Protein AF-0000000075600211 (afdb_homodimer)

Sequence (536 aa):
MQGGAVDDDEGALAAGEQNQQQQAMEIGWPTDVRHVAHVTFDRFHGFRGVPEELQREVEGRPPSASATVFGVSTESMQCSYDGRGNSVPTILLHLQRRLYDQGGLAAEGIFRITADGAQEQRARDQLNNSGVVPDGVDVHCLAGLIKAWFRELPGGVLDSLPADEVARCETEDDCARLCARLLPPPKGALLDWAVHLMADVAREEKANKMGTRNLAMVFAPNMTQAVDPLTALKHAVQVMNFLNMLIERALKQQPSPSSAGSSTKAAPMQGGAVDDDEGALAAGEQNQQQQAMEIGWPTDVRHVAHVTFDRFHGFRGVPEELQREVEGRPPSASATVFGVSTESMQCSYDGRGNSVPTILLHLQRRLYDQGGLAAEGIFRITADGAQEQRARDQLNNSGVVPDGVDVHCLAGLIKAWFRELPGGVLDSLPADEVARCETEDDCARLCARLLPPPKGALLDWAVHLMADVAREEKANKMGTRNLAMVFAPNMTQAVDPLTALKHAVQVMNFLNMLIERALKQQPSPSSAGSSTKAAP

InterPro domains:
  IPR000095 CRIB domain [PF00786] (26-58)
  IPR000095 CRIB domain [PS50108] (27-40)
  IPR000095 CRIB domain [SM00285] (27-61)
  IPR000198 Rho GTPase-activating protein domain [PF00620] (89-225)
  IPR000198 Rho GTPase-activating protein domain [PS50238] (72-254)
  IPR000198 Rho GTPase-activating protein domain [SM00324] (86-251)
  IPR008936 Rho GTPase activation protein [G3DSA:1.10.555.10] (60-255)
  IPR008936 Rho GTPase activation protein [SSF48350] (67-249)
  IPR036936 CRIB domain superfamily [G3DSA:3.90.810.10] (21-59)
  IPR044785 Rho GTPase-activating protein 1-5 [PTHR23177] (16-256)

Secondary structure (DSSP, 8-state):
---------------------------------------EEETTTEEE---HHHHHHT------S--SSSS--GGGS-EEE-TTS-EEEHHHHHHHHHHHHTTGGGSTTTTTSPPPHHHHHHHHHHHHHHS-PPTT--HHHHHHHHHHHHHHSTTTTTTTS-HHHHHH--SHHHHHHHHHHHS-HHHHHHHHHHHHHHHHHHHTHHHH---HHHHHHHHGGGS-STT-HHHHHHHHHHHHHHHHHHHHHHHHHS--------------/---------------------------------------EEETTTEEE---HHHHHHT------S--SSSS--GGGS-EEE-TTS-EEEHHHHHHHHHHHHTTGGGSTTTTTSPPPHHHHHHHHHHHHHHS-PPTT--HHHHHHHHHHHHHHSTTTTTTTS-HHHHHH--SHHHHHHHHHHHS-HHHHHHHHHHHHHHHHHHHTHHHH---HHHHHHHHGGGS-STT-HHHHHHHHHHHHHHHHHHHHHHHHHS--------------

pLDDT: mean 73.39, std 27.77, range [20.78, 98.56]

Organism: Setaria italica (NCBI:txid4555)

Radius of gyration: 34.38 Å; Cα contacts (8 Å, |Δi|>4): 651; chains: 2; bounding box: 112×125×93 Å

Nearest PDB structures (foldseek):
  1rgp-assembly1_A  TM=7.557E-01  e=3.145E-08  Homo sapiens
  3qis-assembly1_A  TM=8.102E-01  e=7.830E-07  Homo sapiens
  1f7c-assembly1_A  TM=7.079E-01  e=2.167E-06  Gallus gallus
  3w6r-assembly1_A  TM=7.889E-01  e=5.686E-06  Homo sapiens
  2qv2-assembly1_A-2  TM=8.460E-01  e=6.686E-05  Homo sapiens

Structure (mmCIF, N/CA/C/O backbone):
data_AF-0000000075600211-model_v1
#
loop_
_entity.id
_entity.type
_entity.pdbx_description
1 polymer 'Rho-GAP domain-containing protein'
#
loop_
_atom_site.group_PDB
_atom_site.id
_atom_site.type_symbol
_atom_site.label_atom_id
_atom_site.label_alt_id
_atom_site.label_comp_id
_atom_site.label_asym_id
_atom_site.label_entity_id
_atom_site.label_seq_id
_atom_site.pdbx_PDB_ins_code
_atom_site.Cartn_x
_atom_site.Cartn_y
_atom_site.Cartn_z
_atom_site.occupancy
_atom_site.B_iso_or_equiv
_atom_site.auth_seq_id
_atom_site.auth_comp_id
_atom_site.auth_asym_id
_atom_site.auth_atom_id
_atom_site.pdbx_PDB_model_num
ATOM 1 N N . MET A 1 1 ? -93 47.062 -0.643 1 22.59 1 MET A N 1
ATOM 2 C CA . MET A 1 1 ? -92.75 46.469 -1.94 1 22.59 1 MET A CA 1
ATOM 3 C C . MET A 1 1 ? -91.312 45.875 -1.952 1 22.59 1 MET A C 1
ATOM 5 O O . MET A 1 1 ? -90.375 46.531 -1.642 1 22.59 1 MET A O 1
ATOM 9 N N . GLN A 1 2 ? -91.25 44.562 -1.596 1 22.28 2 GLN A N 1
ATOM 10 C CA . GLN A 1 2 ? -90.5 43.625 -0.76 1 22.28 2 GLN A CA 1
ATOM 11 C C . GLN A 1 2 ? -89.25 43.156 -1.474 1 22.28 2 GLN A C 1
ATOM 13 O O . GLN A 1 2 ? -89.312 42.438 -2.477 1 22.28 2 GLN A O 1
ATOM 18 N N . GLY A 1 3 ? -88.375 44.156 -1.664 1 22.34 3 GLY A N 1
ATOM 19 C CA . GLY A 1 3 ? -87.312 44.219 -2.65 1 22.34 3 GLY A CA 1
ATOM 20 C C . GLY A 1 3 ? -86.438 43 -2.66 1 22.34 3 GLY A C 1
ATOM 21 O O . GLY A 1 3 ? -86.312 42.281 -1.647 1 22.34 3 GLY A O 1
ATOM 22 N N . GLY A 1 4 ? -86.375 42.469 -3.885 1 21.3 4 GLY A N 1
ATOM 23 C CA . GLY A 1 4 ? -85.938 41.281 -4.602 1 21.3 4 GLY A CA 1
ATOM 24 C C . GLY A 1 4 ? -84.438 40.938 -4.359 1 21.3 4 GLY A C 1
ATOM 25 O O . GLY A 1 4 ? -83.562 41.625 -4.883 1 21.3 4 GLY A O 1
ATOM 26 N N . ALA A 1 5 ? -84.125 40.844 -3.041 1 27.31 5 ALA A N 1
ATOM 27 C CA . ALA A 1 5 ? -82.812 40.688 -2.488 1 27.31 5 ALA A CA 1
ATOM 28 C C . ALA A 1 5 ? -82.062 39.5 -3.139 1 27.31 5 ALA A C 1
ATOM 30 O O . ALA A 1 5 ? -82.375 38.344 -2.826 1 27.31 5 ALA A O 1
ATOM 31 N N . VAL A 1 6 ? -82.25 39.781 -4.555 1 22.67 6 VAL A N 1
ATOM 32 C CA . VAL A 1 6 ? -81.875 38.625 -5.359 1 22.67 6 VAL A CA 1
ATOM 33 C C . VAL A 1 6 ? -80.625 37.969 -4.781 1 22.67 6 VAL A C 1
ATOM 35 O O . VAL A 1 6 ? -79.812 38.625 -4.09 1 22.67 6 VAL A O 1
ATOM 38 N N . ASP A 1 7 ? -80.562 36.719 -4.75 1 22.11 7 ASP A N 1
ATOM 39 C CA . ASP A 1 7 ? -80 35.469 -4.238 1 22.11 7 ASP A CA 1
ATOM 40 C C . ASP A 1 7 ? -78.625 35.188 -4.828 1 22.11 7 ASP A C 1
ATOM 42 O O . ASP A 1 7 ? -78.062 34.094 -4.664 1 22.11 7 ASP A O 1
ATOM 46 N N . ASP A 1 8 ? -78.125 36.375 -5.477 1 23.05 8 ASP A N 1
ATOM 47 C CA . ASP A 1 8 ? -77.25 35.875 -6.492 1 23.05 8 ASP A CA 1
ATOM 48 C C . ASP A 1 8 ? -76.25 34.875 -5.895 1 23.05 8 ASP A C 1
ATOM 50 O O . ASP A 1 8 ? -75.75 35.094 -4.793 1 23.05 8 ASP A O 1
ATOM 54 N N . ASP A 1 9 ? -76.438 33.75 -6.254 1 21.89 9 ASP A N 1
ATOM 55 C CA . ASP A 1 9 ? -75.875 32.375 -6.07 1 21.89 9 ASP A CA 1
ATOM 56 C C . ASP A 1 9 ? -74.375 32.344 -6.23 1 21.89 9 ASP A C 1
ATOM 58 O O . ASP A 1 9 ? -73.812 31.281 -6.293 1 21.89 9 ASP A O 1
ATOM 62 N N . GLU A 1 10 ? -73.875 33.594 -6.438 1 23.75 10 GLU A N 1
ATOM 63 C CA . GLU A 1 10 ? -72.625 33.312 -7.148 1 23.75 10 GLU A CA 1
ATOM 64 C C . GLU A 1 10 ? -71.75 32.25 -6.426 1 23.75 10 GLU A C 1
ATOM 66 O O . GLU A 1 10 ? -71.562 32.344 -5.223 1 23.75 10 GLU A O 1
ATOM 71 N N . GLY A 1 11 ? -72 31.109 -6.859 1 21.09 11 GLY A N 1
ATOM 72 C CA . GLY A 1 11 ? -71.375 29.844 -6.531 1 21.09 11 GLY A CA 1
ATOM 73 C C . GLY A 1 11 ? -69.938 29.953 -6.281 1 21.09 11 GLY A C 1
ATOM 74 O O . GLY A 1 11 ? -69.188 30.625 -7.035 1 21.09 11 GLY A O 1
ATOM 75 N N . ALA A 1 12 ? -69.562 30.156 -5.059 1 21.25 12 ALA A N 1
ATOM 76 C CA . ALA A 1 12 ? -68.25 30.141 -4.414 1 21.25 12 ALA A CA 1
ATOM 77 C C . ALA A 1 12 ? -67.375 29.062 -5.012 1 21.25 12 ALA A C 1
ATOM 79 O O . ALA A 1 12 ? -67.438 27.906 -4.605 1 21.25 12 ALA A O 1
ATOM 80 N N . LEU A 1 13 ? -67.688 28.922 -6.297 1 21.38 13 LEU A N 1
ATOM 81 C CA . LEU A 1 13 ? -66.938 27.734 -6.691 1 21.38 13 LEU A CA 1
ATOM 82 C C . LEU A 1 13 ? -65.5 27.75 -6.066 1 21.38 13 LEU A C 1
ATOM 84 O O . LEU A 1 13 ? -64.75 28.703 -6.238 1 21.38 13 LEU A O 1
ATOM 88 N N . ALA A 1 14 ? -65.5 27.438 -4.863 1 22.72 14 ALA A N 1
ATOM 89 C CA . ALA A 1 14 ? -64.312 27.203 -4.078 1 22.72 14 ALA A CA 1
ATOM 90 C C . ALA A 1 14 ? -63.188 26.594 -4.941 1 22.72 14 ALA A C 1
ATOM 92 O O . ALA A 1 14 ? -63.375 25.5 -5.508 1 22.72 14 ALA A O 1
ATOM 93 N N . ALA A 1 15 ? -62.719 27.406 -5.793 1 23.14 15 ALA A N 1
ATOM 94 C CA . ALA A 1 15 ? -61.594 26.953 -6.598 1 23.14 15 ALA A CA 1
ATOM 95 C C . ALA A 1 15 ? -60.75 25.922 -5.836 1 23.14 15 ALA A C 1
ATOM 97 O O . ALA A 1 15 ? -60.375 26.156 -4.688 1 23.14 15 ALA A O 1
ATOM 98 N N . GLY A 1 16 ? -61.125 24.766 -5.918 1 21.39 16 GLY A N 1
ATOM 99 C CA . GLY A 1 16 ? -60.406 23.578 -5.512 1 21.39 16 GLY A CA 1
ATOM 100 C C . GLY A 1 16 ? -58.906 23.734 -5.598 1 21.39 16 GLY A C 1
ATOM 101 O O . GLY A 1 16 ? -58.344 23.906 -6.688 1 21.39 16 GLY A O 1
ATOM 102 N N . GLU A 1 17 ? -58.438 24.625 -4.812 1 23.41 17 GLU A N 1
ATOM 103 C CA . GLU A 1 17 ? -56.969 24.75 -4.699 1 23.41 17 GLU A CA 1
ATOM 104 C C . GLU A 1 17 ? -56.281 23.406 -4.887 1 23.41 17 GLU A C 1
ATOM 106 O O . GLU A 1 17 ? -56.406 22.531 -4.031 1 23.41 17 GLU A O 1
ATOM 111 N N . GLN A 1 18 ? -56.75 22.828 -5.914 1 21.45 18 GLN A N 1
ATOM 112 C CA . GLN A 1 18 ? -55.969 21.641 -6.141 1 21.45 18 GLN A CA 1
ATOM 113 C C . GLN A 1 18 ? -54.5 21.859 -5.762 1 21.45 18 GLN A C 1
ATOM 115 O O . GLN A 1 18 ? -53.812 22.734 -6.324 1 21.45 18 GLN A O 1
ATOM 120 N N . ASN A 1 19 ? -54.312 21.953 -4.52 1 23.61 19 ASN A N 1
ATOM 121 C CA . ASN A 1 19 ? -53 21.922 -3.912 1 23.61 19 ASN A CA 1
ATOM 122 C C . ASN A 1 19 ? -52.031 21.031 -4.703 1 23.61 19 ASN A C 1
ATOM 124 O O . ASN A 1 19 ? -52.094 19.797 -4.625 1 23.61 19 ASN A O 1
ATOM 128 N N . GLN A 1 20 ? -52.062 21.219 -5.949 1 22.17 20 GLN A N 1
ATOM 129 C CA . GLN A 1 20 ? -51.031 20.438 -6.633 1 22.17 20 GLN A CA 1
ATOM 130 C C . GLN A 1 20 ? -49.75 20.422 -5.824 1 22.17 20 GLN A C 1
ATOM 132 O O . GLN A 1 20 ? -49.094 21.453 -5.656 1 22.17 20 GLN A O 1
ATOM 137 N N . GLN A 1 21 ? -49.875 19.797 -4.727 1 23.14 21 GLN A N 1
ATOM 138 C CA . GLN A 1 21 ? -48.625 19.469 -4.02 1 23.14 21 GLN A CA 1
ATOM 139 C C . GLN A 1 21 ? -47.469 19.25 -4.996 1 23.14 21 GLN A C 1
ATOM 141 O O . GLN A 1 21 ? -47.469 18.266 -5.746 1 23.14 21 GLN A O 1
ATOM 146 N N . GLN A 1 22 ? -47.219 20.25 -5.672 1 22.58 22 GLN A N 1
ATOM 147 C CA . GLN A 1 22 ? -46 20.062 -6.457 1 22.58 22 GLN A CA 1
ATOM 148 C C . GLN A 1 22 ? -45 19.141 -5.742 1 22.58 22 GLN A C 1
ATOM 150 O O . GLN A 1 22 ? -44.562 19.438 -4.629 1 22.58 22 GLN A O 1
ATOM 155 N N . GLN A 1 23 ? -45.312 17.891 -5.77 1 22.41 23 GLN A N 1
ATOM 156 C CA . GLN A 1 23 ? -44.281 16.938 -5.398 1 22.41 23 GLN A CA 1
ATOM 157 C C . GLN A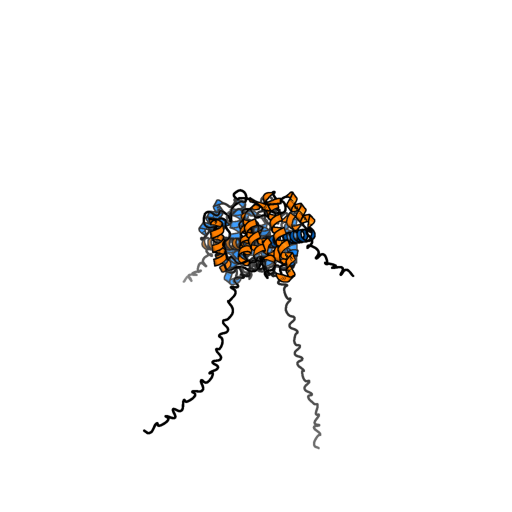 1 23 ? -42.906 17.453 -5.785 1 22.41 23 GLN A C 1
ATOM 159 O O . GLN A 1 23 ? -42.562 17.531 -6.969 1 22.41 23 GLN A O 1
ATOM 164 N N . ALA A 1 24 ? -42.625 18.562 -5.223 1 23.5 24 ALA A N 1
ATOM 165 C CA . ALA A 1 24 ? -41.25 19 -5.426 1 23.5 24 ALA A CA 1
ATOM 166 C C . ALA A 1 24 ? -40.312 17.812 -5.637 1 23.5 24 ALA A C 1
ATOM 168 O O . ALA A 1 24 ? -40.281 16.906 -4.801 1 23.5 24 ALA A O 1
ATOM 169 N N . MET A 1 25 ? -40.281 17.406 -6.805 1 22.33 25 MET A N 1
ATOM 170 C CA . MET A 1 25 ? -39.25 16.422 -7.172 1 22.33 25 MET A CA 1
ATOM 171 C C . MET A 1 25 ? -37.938 16.688 -6.426 1 22.33 25 MET A C 1
ATOM 173 O O . MET A 1 25 ? -37.375 17.766 -6.547 1 22.33 25 MET A O 1
ATOM 177 N N . GLU A 1 26 ? -37.969 16.406 -5.137 1 24.33 26 GLU A N 1
ATOM 178 C CA . GLU A 1 26 ? -36.75 16.406 -4.359 1 24.33 26 GLU A CA 1
ATOM 179 C C . GLU A 1 26 ? -35.531 16.047 -5.23 1 24.33 26 GLU A C 1
ATOM 181 O O . GLU A 1 26 ? -35.438 14.93 -5.742 1 24.33 26 GLU A O 1
ATOM 186 N N . ILE A 1 27 ? -35.281 16.859 -6.164 1 23.55 27 ILE A N 1
ATOM 187 C CA . ILE A 1 27 ? -34.031 16.734 -6.895 1 23.55 27 ILE A CA 1
ATOM 188 C C . ILE A 1 27 ? -32.938 16.172 -5.969 1 23.55 27 ILE A C 1
ATOM 190 O O . ILE A 1 27 ? -32.594 16.797 -4.965 1 23.55 27 ILE A O 1
ATOM 194 N N . GLY A 1 28 ? -32.969 14.898 -5.785 1 24.69 28 GLY A N 1
ATOM 195 C CA . GLY A 1 28 ? -31.953 14.078 -5.141 1 24.69 28 GLY A CA 1
ATOM 196 C C . GLY A 1 28 ? -30.547 14.625 -5.32 1 24.69 28 GLY A C 1
ATOM 197 O O . GLY A 1 28 ? -30.188 15.062 -6.41 1 24.69 28 GLY A O 1
ATOM 198 N N . TRP A 1 29 ? -30.109 15.414 -4.438 1 24 29 TRP A N 1
ATOM 199 C CA . TRP A 1 29 ? -28.781 16.016 -4.289 1 24 29 TRP A CA 1
ATOM 200 C C . TRP A 1 29 ? -27.719 15.172 -4.957 1 24 29 TRP A C 1
ATOM 202 O O . TRP A 1 29 ? -27.828 13.945 -5.02 1 24 29 TRP A O 1
ATOM 212 N N . PRO A 1 30 ? -26.938 15.758 -5.762 1 27.06 30 PRO A N 1
ATOM 213 C CA . PRO A 1 30 ? -25.969 15.156 -6.699 1 27.06 30 PRO A CA 1
ATOM 214 C C . PRO A 1 30 ? -25.219 13.977 -6.09 1 27.06 30 PRO A C 1
ATOM 216 O O . PRO A 1 30 ? -24.891 13.992 -4.898 1 27.06 30 PRO A O 1
ATOM 219 N N . THR A 1 31 ? -25.422 12.781 -6.398 1 27.19 31 THR A N 1
ATOM 220 C CA . THR A 1 31 ? -24.938 11.414 -6.301 1 27.19 31 THR A CA 1
ATOM 221 C C . THR A 1 31 ? -23.422 11.367 -6.406 1 27.19 31 THR A C 1
ATOM 223 O O . THR A 1 31 ? -22.859 11.586 -7.484 1 27.19 31 THR A O 1
ATOM 226 N N . ASP A 1 32 ? -22.703 12.164 -5.707 1 28.06 32 ASP A N 1
ATOM 227 C CA . ASP A 1 32 ? -21.281 12.336 -5.496 1 28.06 32 ASP A CA 1
ATOM 228 C C . ASP A 1 32 ? -20.531 11.016 -5.668 1 28.06 32 ASP A C 1
ATOM 230 O O . ASP A 1 32 ? -20.781 10.055 -4.934 1 28.06 32 ASP A O 1
ATOM 234 N N . VAL A 1 33 ? -20.266 10.641 -6.855 1 28.73 33 VAL A N 1
ATOM 235 C CA . VAL A 1 33 ? -19.703 9.445 -7.477 1 28.73 33 VAL A CA 1
ATOM 236 C C . VAL A 1 33 ? -18.562 8.906 -6.609 1 28.73 33 VAL A C 1
ATOM 238 O O . VAL A 1 33 ? -17.531 9.562 -6.434 1 28.73 33 VAL A O 1
ATOM 241 N N . ARG A 1 34 ? -18.734 8.203 -5.613 1 29.59 34 ARG A N 1
ATOM 242 C CA . ARG A 1 34 ? -18.328 7.238 -4.602 1 29.59 34 ARG A CA 1
ATOM 243 C C . ARG A 1 34 ? -17.281 6.27 -5.164 1 29.59 34 ARG A C 1
ATOM 245 O O . ARG A 1 34 ? -17.641 5.188 -5.641 1 29.59 34 ARG A O 1
ATOM 252 N N . HIS A 1 35 ? -16.594 6.754 -6.152 1 30.31 35 HIS A N 1
ATOM 253 C CA . HIS A 1 35 ? -15.711 5.723 -6.684 1 30.31 35 HIS A CA 1
ATOM 254 C C . HIS A 1 35 ? -14.922 5.039 -5.57 1 30.31 35 HIS A C 1
ATOM 256 O O . HIS A 1 35 ? -13.781 5.406 -5.297 1 30.31 35 HIS A O 1
ATOM 262 N N . VAL A 1 36 ? -15.453 5.035 -4.453 1 31.81 36 VAL A N 1
ATOM 263 C CA . VAL A 1 36 ? -14.914 4.195 -3.389 1 31.81 36 VAL A CA 1
ATOM 264 C C . VAL A 1 36 ? -14.703 2.773 -3.91 1 31.81 36 VAL A C 1
ATOM 266 O O . VAL A 1 36 ? -15.664 2.078 -4.242 1 31.81 36 VAL A O 1
ATOM 269 N N . ALA A 1 37 ? -13.789 2.725 -4.848 1 34.41 37 ALA A N 1
ATOM 270 C CA . ALA A 1 37 ? -13.602 1.312 -5.172 1 34.41 37 ALA A CA 1
ATOM 271 C C . ALA A 1 37 ? -13.289 0.499 -3.92 1 34.41 37 ALA A C 1
ATOM 273 O O . ALA A 1 37 ? -12.477 0.913 -3.09 1 34.41 37 ALA A O 1
ATOM 274 N N . HIS A 1 38 ? -14.219 0.011 -3.389 1 36.81 38 HIS A N 1
ATOM 275 C CA . HIS A 1 38 ? -14.086 -0.951 -2.301 1 36.81 38 HIS A CA 1
ATOM 276 C C . HIS A 1 38 ? -13.211 -2.129 -2.713 1 36.81 38 HIS A C 1
ATOM 278 O O . HIS A 1 38 ? -13.594 -2.922 -3.576 1 36.81 38 HIS A O 1
ATOM 284 N N . VAL A 1 39 ? -11.969 -1.752 -2.758 1 42.78 39 VAL A N 1
ATOM 285 C CA . VAL A 1 39 ? -11.117 -2.906 -3.016 1 42.78 39 VAL A CA 1
ATOM 286 C C . VAL A 1 39 ? -10.828 -3.643 -1.707 1 42.78 39 VAL A C 1
ATOM 288 O O . VAL A 1 39 ? -10.492 -3.018 -0.698 1 42.78 39 VAL A O 1
ATOM 291 N N . THR A 1 40 ? -11.445 -4.758 -1.653 1 43.81 40 THR A N 1
ATOM 292 C CA . THR A 1 40 ? -11.164 -5.578 -0.481 1 43.81 40 THR A CA 1
ATOM 293 C C . THR A 1 40 ? -9.914 -6.422 -0.702 1 43.81 40 THR A C 1
ATOM 295 O O . THR A 1 40 ? -9.75 -7.035 -1.758 1 43.81 40 THR A O 1
ATOM 298 N N . PHE A 1 41 ? -8.977 -6.066 -0.059 1 45.81 41 PHE A N 1
ATOM 299 C CA . PHE A 1 41 ? -7.824 -6.957 -0.082 1 45.81 41 PHE A CA 1
ATOM 300 C C . PHE A 1 41 ? -7.82 -7.867 1.139 1 45.81 41 PHE A C 1
ATOM 302 O O . PHE A 1 41 ? -8.086 -7.418 2.256 1 45.81 41 PHE A O 1
ATOM 309 N N . ASP A 1 42 ? -7.918 -9.203 0.751 1 41.69 42 ASP A N 1
ATOM 310 C CA . ASP A 1 42 ? -7.66 -10.164 1.825 1 41.69 42 ASP A CA 1
ATOM 311 C C . ASP A 1 42 ? -6.344 -10.898 1.598 1 41.69 42 ASP A C 1
ATOM 313 O O . ASP A 1 42 ? -6.016 -11.258 0.465 1 41.69 42 ASP A O 1
ATOM 317 N N . ARG A 1 43 ? -5.551 -10.938 2.596 1 42.53 43 ARG A N 1
ATOM 318 C CA . ARG A 1 43 ? -4.262 -11.609 2.484 1 42.53 43 ARG A CA 1
ATOM 319 C C . ARG A 1 43 ? -4.41 -12.961 1.792 1 42.53 43 ARG A C 1
ATOM 321 O O . ARG A 1 43 ? -3.49 -13.422 1.113 1 42.53 43 ARG A O 1
ATOM 328 N N . PHE A 1 44 ? -5.531 -13.5 2.146 1 39.69 44 PHE A N 1
ATOM 329 C CA . PHE A 1 44 ? -5.723 -14.867 1.682 1 39.69 44 PHE A CA 1
ATOM 330 C C . PHE A 1 44 ? -6.398 -14.883 0.316 1 39.69 44 PHE A C 1
ATOM 332 O O . PHE A 1 44 ? -6.129 -15.766 -0.505 1 39.69 44 PHE A O 1
ATOM 339 N N . HIS A 1 45 ? -7.305 -13.945 0.179 1 43 45 HIS A N 1
ATOM 340 C CA . HIS A 1 45 ? -8.102 -14 -1.04 1 43 45 HIS A CA 1
ATOM 341 C C . HIS A 1 45 ? -7.715 -12.883 -2 1 43 45 HIS A C 1
ATOM 343 O O . HIS A 1 45 ? -8.25 -12.797 -3.109 1 43 45 HIS A O 1
ATOM 349 N N . GLY A 1 46 ? -6.781 -12.312 -1.695 1 43.81 46 GLY A N 1
ATOM 350 C CA . GLY A 1 46 ? -6.324 -11.227 -2.555 1 43.81 46 GLY A CA 1
ATOM 351 C C . GLY A 1 46 ? -7.32 -10.086 -2.656 1 43.81 46 GLY A C 1
ATOM 352 O O . GLY A 1 46 ? -8.023 -9.789 -1.691 1 43.81 46 GLY A O 1
ATOM 353 N N . PHE A 1 47 ? -7.172 -9.156 -3.783 1 44.94 47 PHE A N 1
ATOM 354 C CA . PHE A 1 47 ? -7.973 -7.957 -3.992 1 44.94 47 PHE A CA 1
ATOM 355 C C . PHE A 1 47 ? -9.359 -8.312 -4.516 1 44.94 47 PHE A C 1
ATOM 357 O O . PHE A 1 47 ? -9.492 -9.031 -5.512 1 44.94 47 PHE A O 1
ATOM 364 N N . ARG A 1 48 ? -10.227 -8.266 -3.674 1 45.78 48 ARG A N 1
ATOM 365 C CA . ARG A 1 48 ? -11.602 -8.398 -4.152 1 45.78 48 ARG A CA 1
ATOM 366 C C . ARG A 1 48 ? -12.242 -7.035 -4.367 1 45.78 48 ARG A C 1
ATOM 368 O O . ARG A 1 48 ? -12.008 -6.102 -3.596 1 45.78 48 ARG A O 1
ATOM 375 N N . GLY A 1 49 ? -12.852 -6.824 -5.496 1 42.41 49 GLY A N 1
ATOM 376 C CA . GLY A 1 49 ? -13.641 -5.629 -5.758 1 42.41 49 GLY A CA 1
ATOM 377 C C . GLY A 1 49 ? -12.82 -4.484 -6.328 1 42.41 49 GLY A C 1
ATOM 378 O O . GLY A 1 49 ? -13.086 -3.318 -6.035 1 42.41 49 GLY A O 1
ATOM 379 N N . VAL A 1 50 ? -11.609 -4.801 -6.887 1 42.53 50 VAL A N 1
ATOM 380 C CA . VAL A 1 50 ? -10.883 -3.686 -7.484 1 42.53 50 VAL A CA 1
ATOM 381 C C . VAL A 1 50 ? -11.711 -3.066 -8.609 1 42.53 50 VAL A C 1
ATOM 383 O O . VAL A 1 50 ? -12.031 -3.734 -9.594 1 42.53 50 VAL A O 1
ATOM 386 N N . PRO A 1 51 ? -12.305 -2.006 -8.367 1 40.84 51 PRO A N 1
ATOM 387 C CA . PRO A 1 51 ? -13.078 -1.385 -9.445 1 40.84 51 PRO A CA 1
ATOM 388 C C . PRO A 1 51 ? -12.211 -1.005 -10.648 1 40.84 51 PRO A C 1
ATOM 390 O O . PRO A 1 51 ? -11.023 -0.716 -10.492 1 40.84 51 PRO A O 1
ATOM 393 N N . GLU A 1 52 ? -12.703 -1.236 -11.766 1 42.19 52 GLU A N 1
ATOM 394 C CA . GLU A 1 52 ? -12.094 -0.857 -13.039 1 42.19 52 GLU A CA 1
ATOM 395 C C . GLU A 1 52 ? -11.516 0.555 -12.977 1 42.19 52 GLU A C 1
ATOM 397 O O . GLU A 1 52 ? -10.484 0.836 -13.586 1 42.19 52 GLU A O 1
ATOM 402 N N . GLU A 1 53 ? -12.188 1.307 -12.383 1 38.06 53 GLU A N 1
ATOM 403 C CA . GLU A 1 53 ? -11.867 2.729 -12.312 1 38.06 53 GLU A CA 1
ATOM 404 C C . GLU A 1 53 ? -10.539 2.961 -11.586 1 38.06 53 GLU A C 1
ATOM 406 O O . GLU A 1 53 ? -9.812 3.9 -11.906 1 38.06 53 GLU A O 1
ATOM 411 N N . LEU A 1 54 ? -10.367 2.268 -10.578 1 40.25 54 LEU A N 1
ATOM 412 C CA . LEU A 1 54 ? -9.102 2.424 -9.875 1 40.25 54 LEU A CA 1
ATOM 413 C C . LEU A 1 54 ? -7.926 2.111 -10.797 1 40.25 54 LEU A C 1
ATOM 415 O O . LEU A 1 54 ? -6.836 2.664 -10.633 1 40.25 54 LEU A O 1
ATOM 419 N N . GLN A 1 55 ? -8.117 1.209 -11.766 1 38.5 55 GLN A N 1
ATOM 420 C CA . GLN A 1 55 ? -7.105 0.986 -12.789 1 38.5 55 GLN A CA 1
ATOM 421 C C . GLN A 1 55 ? -6.766 2.283 -13.516 1 38.5 55 GLN A C 1
ATOM 423 O O . GLN A 1 55 ? -5.609 2.51 -13.883 1 38.5 55 GLN A O 1
ATOM 428 N N . ARG A 1 56 ? -7.73 2.977 -13.859 1 36.94 56 ARG A N 1
ATOM 429 C CA . ARG A 1 56 ? -7.578 4.152 -14.711 1 36.94 56 ARG A CA 1
ATOM 430 C C . ARG A 1 56 ? -7.02 5.332 -13.922 1 36.94 56 ARG A C 1
ATOM 432 O O . ARG A 1 56 ? -6.391 6.227 -14.492 1 36.94 56 ARG A O 1
ATOM 439 N N . GLU A 1 57 ? -7.461 5.551 -12.766 1 35.5 57 GLU A N 1
ATOM 440 C CA . GLU A 1 57 ? -7.266 6.805 -12.047 1 35.5 57 GLU A CA 1
ATOM 441 C C . GLU A 1 57 ? -5.82 6.949 -11.578 1 35.5 57 GLU A C 1
ATOM 443 O O . GLU A 1 57 ? -5.445 7.98 -11.023 1 35.5 57 GLU A O 1
ATOM 448 N N . VAL A 1 58 ? -5.141 5.906 -11.383 1 36.62 58 VAL A N 1
ATOM 449 C CA . VAL A 1 58 ? -3.768 6.102 -10.922 1 36.62 58 VAL A CA 1
ATOM 450 C C . VAL A 1 58 ? -3.061 7.117 -11.82 1 36.62 58 VAL A C 1
ATOM 452 O O . VAL A 1 58 ? -1.866 7.375 -11.656 1 36.62 58 VAL A O 1
ATOM 455 N N . GLU A 1 59 ? -3.547 7.34 -12.938 1 34.62 59 GLU A N 1
ATOM 456 C CA . GLU A 1 59 ? -2.82 8.297 -13.773 1 34.62 59 GLU A CA 1
ATOM 457 C C . GLU A 1 59 ? -2.799 9.68 -13.133 1 34.62 59 GLU A C 1
ATOM 459 O O . GLU A 1 59 ? -3.672 10.508 -13.398 1 34.62 59 GLU A O 1
ATOM 464 N N . GLY A 1 60 ? -2.906 9.758 -11.875 1 33.84 60 GLY A N 1
ATOM 465 C CA . GLY A 1 60 ? -2.826 11.172 -11.547 1 33.84 60 GLY A CA 1
ATOM 466 C C . GLY A 1 60 ? -1.801 11.922 -12.383 1 33.84 60 GLY A C 1
ATOM 467 O O . GLY A 1 60 ? -0.868 11.312 -12.914 1 33.84 60 GLY A O 1
ATOM 468 N N . ARG A 1 61 ? -2.189 13.141 -12.859 1 33.44 61 ARG A N 1
ATOM 469 C CA . ARG A 1 61 ? -1.526 14.094 -13.742 1 33.44 61 ARG A CA 1
ATOM 470 C C . ARG A 1 61 ? -0.096 14.359 -13.289 1 33.44 61 ARG A C 1
ATOM 472 O O . ARG A 1 61 ? 0.144 14.625 -12.109 1 33.44 61 ARG A O 1
ATOM 479 N N . PRO A 1 62 ? 0.903 13.891 -14.016 1 33.69 62 PRO A N 1
ATOM 480 C CA . PRO A 1 62 ? 2.283 14.359 -13.852 1 33.69 62 PRO A CA 1
ATOM 481 C C . PRO A 1 62 ? 2.367 15.82 -13.43 1 33.69 62 PRO A C 1
ATOM 483 O O . PRO A 1 62 ? 1.467 16.609 -13.734 1 33.69 62 PRO A O 1
ATOM 486 N N . PRO A 1 63 ? 3.078 16.109 -12.367 1 34.03 63 PRO A N 1
ATOM 487 C CA . PRO A 1 63 ? 3.379 17.516 -12.062 1 34.03 63 PRO A CA 1
ATOM 488 C C . PRO A 1 63 ? 3.695 18.344 -13.312 1 34.03 63 PRO A C 1
ATOM 490 O O . PRO A 1 63 ? 4.422 17.875 -14.188 1 34.03 63 PRO A O 1
ATOM 493 N N . SER A 1 64 ? 2.814 19.016 -13.773 1 33.34 64 SER A N 1
ATOM 494 C CA . SER A 1 64 ? 3.062 19.984 -14.836 1 33.34 64 SER A CA 1
ATOM 495 C C . SER A 1 64 ? 4.48 20.547 -14.75 1 33.34 64 SER A C 1
ATOM 497 O O . SER A 1 64 ? 5.172 20.344 -13.75 1 33.34 64 SER A O 1
ATOM 499 N N . ALA A 1 65 ? 4.625 21.875 -15.219 1 37.47 65 ALA A N 1
ATOM 500 C CA . ALA A 1 65 ? 5.676 22.828 -15.562 1 37.47 65 ALA A CA 1
ATOM 501 C C . ALA A 1 65 ? 6.633 23.031 -14.391 1 37.47 65 ALA A C 1
ATOM 503 O O . ALA A 1 65 ? 6.359 22.594 -13.273 1 37.47 65 ALA A O 1
ATOM 504 N N . SER A 1 66 ? 7.465 24.234 -14.32 1 42.72 66 SER A N 1
ATOM 505 C CA . SER A 1 66 ? 8.5 24.844 -13.492 1 42.72 66 SER A CA 1
ATOM 506 C C . SER A 1 66 ? 8.117 24.844 -12.023 1 42.72 66 SER A C 1
ATOM 508 O O . SER A 1 66 ? 7.531 25.797 -11.523 1 42.72 66 SER A O 1
ATOM 510 N N . ALA A 1 67 ? 7.832 23.781 -11.508 1 58.88 67 ALA A N 1
ATOM 511 C CA . ALA A 1 67 ? 7.316 23.734 -10.141 1 58.88 67 ALA A CA 1
ATOM 512 C C . ALA A 1 67 ? 8.289 24.375 -9.156 1 58.88 67 ALA A C 1
ATOM 514 O O . ALA A 1 67 ? 9.445 23.953 -9.055 1 58.88 67 ALA A O 1
ATOM 515 N N . THR A 1 68 ? 8.094 25.625 -8.805 1 74.5 68 THR A N 1
ATOM 516 C CA . THR A 1 68 ? 8.938 26.391 -7.898 1 74.5 68 THR A CA 1
ATOM 517 C C . THR A 1 68 ? 8.484 26.219 -6.449 1 74.5 68 THR A C 1
ATOM 519 O O . THR A 1 68 ? 9.281 26.391 -5.523 1 74.5 68 THR A O 1
ATOM 522 N N . VAL A 1 69 ? 7.273 25.766 -6.289 1 84.5 69 VAL A N 1
ATOM 523 C CA . VAL A 1 69 ? 6.781 25.719 -4.918 1 84.5 69 VAL A CA 1
ATOM 524 C C . VAL A 1 69 ? 6.391 24.297 -4.555 1 84.5 69 VAL A C 1
ATOM 526 O O . VAL A 1 69 ? 6.785 23.781 -3.504 1 84.5 69 VAL A O 1
ATOM 529 N N . PHE A 1 70 ? 5.668 23.578 -5.375 1 86 70 PHE A N 1
ATOM 530 C CA . PHE A 1 70 ? 5.207 22.219 -5.113 1 86 70 PHE A CA 1
ATOM 531 C C . PHE A 1 70 ? 6.09 21.203 -5.82 1 86 70 PHE A C 1
ATOM 533 O O . PHE A 1 70 ? 6.535 21.438 -6.945 1 86 70 PHE A O 1
ATOM 540 N N . GLY A 1 71 ? 6.34 20.094 -5.129 1 83.88 71 GLY A N 1
ATOM 541 C CA . GLY A 1 71 ? 7.062 19 -5.75 1 83.88 71 GLY A CA 1
ATOM 542 C C . GLY A 1 71 ? 8.555 19.25 -5.84 1 83.88 71 GLY A C 1
ATOM 543 O O . GLY A 1 71 ? 9.25 18.609 -6.641 1 83.88 71 GLY A O 1
ATOM 544 N N . VAL A 1 72 ? 9.031 20.234 -5.148 1 82.06 72 VAL A N 1
ATOM 545 C CA . VAL A 1 72 ? 10.453 20.578 -5.18 1 82.06 72 VAL A CA 1
ATOM 546 C C . VAL A 1 72 ? 11.062 20.359 -3.799 1 82.06 72 VAL A C 1
ATOM 548 O O . VAL A 1 72 ? 10.367 20.453 -2.783 1 82.06 72 VAL A O 1
ATOM 551 N N . SER A 1 73 ? 12.352 20.078 -3.818 1 84.44 73 SER A N 1
ATOM 552 C CA . SER A 1 73 ? 13.078 19.875 -2.57 1 84.44 73 SER A CA 1
ATOM 553 C C . SER A 1 73 ? 13.164 21.172 -1.764 1 84.44 73 SER A C 1
ATOM 555 O O . SER A 1 73 ? 13.211 22.266 -2.334 1 84.44 73 SER A O 1
ATOM 557 N N . THR A 1 74 ? 13.273 21.016 -0.478 1 84.94 74 THR A N 1
ATOM 558 C CA . THR A 1 74 ? 13.383 22.172 0.391 1 84.94 74 THR A CA 1
ATOM 559 C C . THR A 1 74 ? 14.711 22.906 0.157 1 84.94 74 THR A C 1
ATOM 561 O O . THR A 1 74 ? 14.828 24.094 0.435 1 84.94 74 THR A O 1
ATOM 564 N N . GLU A 1 75 ? 15.656 22.172 -0.333 1 81.19 75 GLU A N 1
ATOM 565 C CA . GLU A 1 75 ? 16.984 22.75 -0.578 1 81.19 75 GLU A CA 1
ATOM 566 C C . GLU A 1 75 ? 16.922 23.828 -1.657 1 81.19 75 GLU A C 1
ATOM 568 O O . GLU A 1 75 ? 17.766 24.719 -1.69 1 81.19 75 GLU A O 1
ATOM 573 N N . SER A 1 76 ? 15.953 23.75 -2.463 1 81.12 76 SER A N 1
ATOM 574 C CA . SER A 1 76 ? 15.828 24.688 -3.586 1 81.12 76 SER A CA 1
ATOM 575 C C . SER A 1 76 ? 14.828 25.797 -3.279 1 81.12 76 SER A C 1
ATOM 577 O O . SER A 1 76 ? 14.508 26.609 -4.148 1 81.12 76 SER A O 1
ATOM 579 N N . MET A 1 77 ? 14.461 25.891 -1.991 1 84.31 77 MET A N 1
ATOM 580 C CA . MET A 1 77 ? 13.414 26.844 -1.646 1 84.31 77 MET A CA 1
ATOM 581 C C . MET A 1 77 ? 13.93 27.891 -0.663 1 84.31 77 MET A C 1
ATOM 583 O O . MET A 1 77 ? 14.891 27.641 0.066 1 84.31 77 MET A O 1
ATOM 587 N N . GLN A 1 78 ? 13.336 29.094 -0.834 1 87.94 78 GLN A N 1
ATOM 588 C CA . GLN A 1 78 ? 13.586 30.109 0.186 1 87.94 78 GLN A CA 1
ATOM 589 C C . GLN A 1 78 ? 12.945 29.719 1.516 1 87.94 78 GLN A C 1
ATOM 591 O O . GLN A 1 78 ? 11.758 29.375 1.564 1 87.94 78 GLN A O 1
ATOM 596 N N . CYS A 1 79 ? 13.727 29.766 2.557 1 92.88 79 CYS A N 1
ATOM 597 C CA . CYS A 1 79 ? 13.234 29.406 3.881 1 92.88 79 CYS A CA 1
ATOM 598 C C . CYS A 1 79 ? 13.297 30.594 4.828 1 92.88 79 CYS A C 1
ATOM 600 O O . CYS A 1 79 ? 13.977 31.578 4.551 1 92.88 79 CYS A O 1
ATOM 602 N N . SER A 1 80 ? 12.445 30.578 5.773 1 93.88 80 SER A N 1
ATOM 603 C CA . SER A 1 80 ? 12.398 31.547 6.871 1 93.88 80 SER A CA 1
ATOM 604 C C . SER A 1 80 ? 12.188 30.844 8.211 1 93.88 80 SER A C 1
ATOM 606 O O . SER A 1 80 ? 11.891 29.641 8.25 1 93.88 80 SER A O 1
ATOM 608 N N . TYR A 1 81 ? 12.398 31.578 9.273 1 95.31 81 TYR A N 1
ATOM 609 C CA . TYR A 1 81 ? 12.266 31.016 10.609 1 95.31 81 TYR A CA 1
ATOM 610 C C . TYR A 1 81 ? 10.875 31.281 11.18 1 95.31 81 TYR A C 1
ATOM 612 O O . TYR A 1 81 ? 10.344 32.375 11.031 1 95.31 81 TYR A O 1
ATOM 620 N N . ASP A 1 82 ? 10.312 30.281 11.789 1 94.25 82 ASP A N 1
ATOM 621 C CA . ASP A 1 82 ? 9.07 30.516 12.508 1 94.25 82 ASP A CA 1
ATOM 622 C C . ASP A 1 82 ? 9.336 30.953 13.945 1 94.25 82 ASP A C 1
ATOM 624 O O . ASP A 1 82 ? 10.484 31.219 14.312 1 94.25 82 ASP A O 1
ATOM 628 N N . GLY A 1 83 ? 8.289 31.219 14.727 1 93.25 83 GLY A N 1
ATOM 629 C CA . GLY A 1 83 ? 8.414 31.734 16.078 1 93.25 83 GLY A CA 1
ATOM 630 C C . GLY A 1 83 ? 9.148 30.781 17.016 1 93.25 83 GLY A C 1
ATOM 631 O O . GLY A 1 83 ? 9.609 31.188 18.078 1 93.25 83 GLY A O 1
ATOM 632 N N . ARG A 1 84 ? 9.344 29.562 16.688 1 93.44 84 ARG A N 1
ATOM 633 C CA . ARG A 1 84 ? 9.977 28.547 17.531 1 93.44 84 ARG A CA 1
ATOM 634 C C . ARG A 1 84 ? 11.406 28.266 17.062 1 93.44 84 ARG A C 1
ATOM 636 O O . ARG A 1 84 ? 12.086 27.406 17.625 1 93.44 84 ARG A O 1
ATOM 643 N N . GLY A 1 85 ? 11.836 28.953 15.984 1 94.56 85 GLY A N 1
ATOM 644 C CA . GLY A 1 85 ? 13.203 28.828 15.516 1 94.56 85 GLY A CA 1
ATOM 645 C C . GLY A 1 85 ? 13.367 27.781 14.438 1 94.56 85 GLY A C 1
ATOM 646 O O . GLY A 1 85 ? 14.492 27.438 14.062 1 94.56 85 GLY A O 1
ATOM 647 N N . ASN A 1 86 ? 12.273 27.234 13.914 1 95.25 86 ASN A N 1
ATOM 648 C CA . ASN A 1 86 ? 12.344 26.281 12.812 1 95.25 86 ASN A CA 1
ATOM 649 C C . ASN A 1 86 ? 12.562 26.984 11.477 1 95.25 86 ASN A C 1
ATOM 651 O O . ASN A 1 86 ? 11.883 27.969 11.172 1 95.25 86 ASN A O 1
ATOM 655 N N . SER A 1 87 ? 13.562 26.547 10.742 1 95.12 87 SER A N 1
ATOM 656 C CA . SER A 1 87 ? 13.719 27 9.367 1 95.12 87 SER A CA 1
ATOM 657 C C . SER A 1 87 ? 12.836 26.188 8.414 1 95.12 87 SER A C 1
ATOM 659 O O . SER A 1 87 ? 13.062 25 8.203 1 95.12 87 SER A O 1
ATOM 661 N N . VAL A 1 88 ? 11.805 26.812 7.859 1 96.25 88 VAL A N 1
ATOM 662 C CA . VAL A 1 88 ? 10.859 26.141 6.977 1 96.25 88 VAL A CA 1
ATOM 663 C C . VAL A 1 88 ? 10.617 26.984 5.73 1 96.25 88 VAL A C 1
ATOM 665 O O . VAL A 1 88 ? 10.891 28.188 5.727 1 96.25 88 VAL A O 1
ATOM 668 N N . PRO A 1 89 ? 10.195 26.375 4.609 1 94.06 89 PRO A N 1
ATOM 669 C CA . PRO A 1 89 ? 9.914 27.156 3.404 1 94.06 89 PRO A CA 1
ATOM 670 C C . PRO A 1 89 ? 8.984 28.344 3.672 1 94.06 89 PRO A C 1
ATOM 672 O O . PRO A 1 89 ? 7.938 28.172 4.305 1 94.06 89 PRO A O 1
ATOM 675 N N . THR A 1 90 ? 9.328 29.484 3.188 1 94.31 90 THR A N 1
ATOM 676 C CA . THR A 1 90 ? 8.633 30.734 3.455 1 94.31 90 THR A CA 1
ATOM 677 C C . THR A 1 90 ? 7.176 30.656 3.008 1 94.31 90 THR A C 1
ATOM 679 O O . THR A 1 90 ? 6.293 31.234 3.646 1 94.31 90 THR A O 1
ATOM 682 N N . ILE A 1 91 ? 6.945 29.953 1.998 1 93.69 91 ILE A N 1
ATOM 683 C CA . ILE A 1 91 ? 5.598 29.844 1.45 1 93.69 91 ILE A CA 1
ATOM 684 C C . ILE A 1 91 ? 4.672 29.203 2.479 1 93.69 91 ILE A C 1
ATOM 686 O O . ILE A 1 91 ? 3.492 29.547 2.564 1 93.69 91 ILE A O 1
ATOM 690 N N . LEU A 1 92 ? 5.086 28.266 3.252 1 96.75 92 LEU A N 1
ATOM 691 C CA . LEU A 1 92 ? 4.277 27.625 4.281 1 96.75 92 LEU A CA 1
ATOM 692 C C . LEU A 1 92 ? 3.908 28.609 5.383 1 96.75 92 LEU A C 1
ATOM 694 O O . LEU A 1 92 ? 2.779 28.594 5.879 1 96.75 92 LEU A O 1
ATOM 698 N N . LEU A 1 93 ? 4.852 29.438 5.719 1 96.44 93 LEU A N 1
ATOM 699 C CA . LEU A 1 93 ? 4.59 30.469 6.719 1 96.44 93 LEU A CA 1
ATOM 700 C C . LEU A 1 93 ? 3.545 31.469 6.215 1 96.44 93 LEU A C 1
ATOM 702 O O . LEU A 1 93 ? 2.697 31.922 6.984 1 96.44 93 LEU A O 1
ATOM 706 N N . HIS A 1 94 ? 3.633 31.781 4.938 1 95.12 94 HIS A N 1
ATOM 707 C CA . HIS A 1 94 ? 2.646 32.688 4.348 1 95.12 94 HIS A CA 1
ATOM 708 C C . HIS A 1 94 ? 1.256 32.062 4.359 1 95.12 94 HIS A C 1
ATOM 710 O O . HIS A 1 94 ? 0.274 32.719 4.695 1 95.12 94 HIS A O 1
ATOM 716 N N . LEU A 1 95 ? 1.19 30.828 3.975 1 97.12 95 LEU A N 1
ATOM 717 C CA . LEU A 1 95 ? -0.083 30.109 3.973 1 97.12 95 LEU A CA 1
ATOM 718 C C . LEU A 1 95 ? -0.658 30.031 5.383 1 97.12 95 LEU A C 1
ATOM 720 O O . LEU A 1 95 ? -1.855 30.25 5.582 1 97.12 95 LEU A O 1
ATOM 724 N N . GLN A 1 96 ? 0.165 29.75 6.328 1 97.88 96 GLN A N 1
ATOM 725 C CA . GLN A 1 96 ? -0.246 29.672 7.727 1 97.88 96 GLN A CA 1
ATOM 726 C C . GLN A 1 96 ? -0.812 31.016 8.195 1 97.88 96 GLN A C 1
ATOM 728 O O . GLN A 1 96 ? -1.869 31.062 8.836 1 97.88 96 GLN A O 1
ATOM 733 N N . ARG A 1 97 ? -0.065 32.062 7.93 1 96.69 97 ARG A N 1
ATOM 734 C CA . ARG A 1 97 ? -0.484 33.375 8.352 1 96.69 97 ARG A CA 1
ATOM 735 C C . ARG A 1 97 ? -1.853 33.719 7.773 1 96.69 97 ARG A C 1
ATOM 737 O O . ARG A 1 97 ? -2.723 34.219 8.492 1 96.69 97 ARG A O 1
ATOM 744 N N . ARG A 1 98 ? -2.016 33.5 6.527 1 97.25 98 ARG A N 1
ATOM 745 C CA . ARG A 1 98 ? -3.297 33.781 5.883 1 97.25 98 ARG A CA 1
ATOM 746 C C . ARG A 1 98 ? -4.41 32.938 6.492 1 97.25 98 ARG A C 1
ATOM 748 O O . ARG A 1 98 ? -5.527 33.406 6.691 1 97.25 98 ARG A O 1
ATOM 755 N N . LEU A 1 99 ? -4.137 31.688 6.77 1 98 99 LEU A N 1
ATOM 756 C CA . LEU A 1 99 ? -5.102 30.781 7.383 1 98 99 LEU A CA 1
ATOM 757 C C . LEU A 1 99 ? -5.551 31.312 8.742 1 98 99 LEU A C 1
ATOM 759 O O . LEU A 1 99 ? -6.746 31.359 9.031 1 98 99 LEU A O 1
ATOM 763 N N . TYR A 1 100 ? -4.594 31.734 9.562 1 97.94 100 TYR A N 1
ATOM 764 C CA . TYR A 1 100 ? -4.879 32.281 10.891 1 97.94 100 TYR A CA 1
ATOM 765 C C . TYR A 1 100 ? -5.672 33.562 10.797 1 97.94 100 TYR A C 1
ATOM 767 O O . TYR A 1 100 ? -6.688 33.75 11.477 1 97.94 100 TYR A O 1
ATOM 775 N N . ASP A 1 101 ? -5.246 34.438 9.883 1 97.25 101 ASP A N 1
ATOM 776 C CA . ASP A 1 101 ? -5.84 35.781 9.75 1 97.25 101 ASP A CA 1
ATOM 777 C C . ASP A 1 101 ? -7.297 35.688 9.305 1 97.25 101 ASP A C 1
ATOM 779 O O . ASP A 1 101 ? -8.117 36.5 9.68 1 97.25 101 ASP A O 1
ATOM 783 N N . GLN A 1 102 ? -7.613 34.656 8.633 1 97.38 102 GLN A N 1
ATOM 784 C CA . GLN A 1 102 ? -8.953 34.531 8.062 1 97.38 102 GLN A CA 1
ATOM 785 C C . GLN A 1 102 ? -9.852 33.688 8.945 1 97.38 102 GLN A C 1
ATOM 787 O O . GLN A 1 102 ? -10.938 33.25 8.523 1 97.38 102 GLN A O 1
ATOM 792 N N . GLY A 1 103 ? -9.352 33.344 10.125 1 97.38 103 GLY A N 1
ATOM 793 C CA . GLY A 1 103 ? -10.164 32.594 11.07 1 97.38 103 GLY A CA 1
ATOM 794 C C . GLY A 1 103 ? -10.203 31.094 10.781 1 97.38 103 GLY A C 1
ATOM 795 O O . GLY A 1 103 ? -11.156 30.406 11.164 1 97.38 103 GLY A O 1
ATOM 796 N N . GLY A 1 104 ? -9.203 30.625 10.125 1 98.25 104 GLY A N 1
ATOM 797 C CA . GLY A 1 104 ? -9.188 29.234 9.695 1 98.25 104 GLY A CA 1
ATOM 798 C C . GLY A 1 104 ? -9.148 28.25 10.852 1 98.25 104 GLY A C 1
ATOM 799 O O . GLY A 1 104 ? -9.648 27.141 10.742 1 98.25 104 GLY A O 1
ATOM 800 N N . LEU A 1 105 ? -8.602 28.641 11.969 1 98.31 105 LEU A N 1
ATOM 801 C CA . LEU A 1 105 ? -8.469 27.75 13.117 1 98.31 105 LEU A CA 1
ATOM 802 C C . LEU A 1 105 ? -9.836 27.312 13.633 1 98.31 105 LEU A C 1
ATOM 804 O O . LEU A 1 105 ? -9.984 26.203 14.148 1 98.31 105 LEU A O 1
ATOM 808 N N . ALA A 1 106 ? -10.836 28.125 13.492 1 98 106 ALA A N 1
ATOM 809 C CA . ALA A 1 106 ? -12.156 27.844 14.047 1 98 106 ALA A CA 1
ATOM 810 C C . ALA A 1 106 ? -13.094 27.297 12.977 1 98 106 ALA A C 1
ATOM 812 O O . ALA A 1 106 ? -14.219 26.891 13.281 1 98 106 ALA A O 1
ATOM 813 N N . ALA A 1 107 ? -12.672 27.219 11.758 1 98.12 107 ALA A N 1
ATOM 814 C CA . ALA A 1 107 ? -13.523 26.781 10.664 1 98.12 107 ALA A CA 1
ATOM 815 C C . ALA A 1 107 ? -13.852 25.297 10.781 1 98.12 107 ALA A C 1
ATOM 817 O O . ALA A 1 107 ? -12.953 24.453 10.859 1 98.12 107 ALA A O 1
ATOM 818 N N . GLU A 1 108 ? -15.148 24.984 10.758 1 97.31 108 GLU A N 1
ATOM 819 C CA . GLU A 1 108 ? -15.578 23.594 10.922 1 97.31 108 GLU A CA 1
ATOM 820 C C . GLU A 1 108 ? -15 22.703 9.82 1 97.31 108 GLU A C 1
ATOM 822 O O . GLU A 1 108 ? -15.102 23.031 8.641 1 97.31 108 GLU A O 1
ATOM 827 N N . GLY A 1 109 ? -14.336 21.656 10.289 1 95 109 GLY A N 1
ATOM 828 C CA . GLY A 1 109 ? -13.797 20.672 9.352 1 95 109 GLY A CA 1
ATOM 829 C C . GLY A 1 109 ? -12.523 21.141 8.672 1 95 109 GLY A C 1
ATOM 830 O O . GLY A 1 109 ? -12.148 20.609 7.625 1 95 109 GLY A O 1
ATOM 831 N N . ILE A 1 110 ? -11.906 22.125 9.156 1 97.19 110 ILE A N 1
ATOM 832 C CA . ILE A 1 110 ? -10.664 22.609 8.562 1 97.19 110 ILE A CA 1
ATOM 833 C C . ILE A 1 110 ? -9.711 21.438 8.344 1 97.19 110 ILE A C 1
ATOM 835 O O . ILE A 1 110 ? -9.609 20.547 9.188 1 97.19 110 ILE A O 1
ATOM 839 N N . PHE A 1 111 ? -9.047 21.359 7.156 1 94.62 111 PHE A N 1
ATOM 840 C CA . PHE A 1 111 ? -8.102 20.359 6.664 1 94.62 111 PHE A CA 1
ATOM 841 C C . PHE A 1 111 ? -8.828 19.094 6.219 1 94.62 111 PHE A C 1
ATOM 843 O O . PHE A 1 111 ? -8.273 18.281 5.484 1 94.62 111 PHE A O 1
ATOM 850 N N . ARG A 1 112 ? -10.047 18.906 6.711 1 88.25 112 ARG A N 1
ATOM 851 C CA . ARG A 1 112 ? -10.805 17.75 6.258 1 88.25 112 ARG A CA 1
ATOM 852 C C . ARG A 1 112 ? -11.688 18.094 5.07 1 88.25 112 ARG A C 1
ATOM 854 O O . ARG A 1 112 ? -11.789 17.328 4.113 1 88.25 112 ARG A O 1
ATOM 861 N N . ILE A 1 113 ? -12.312 19.203 5.125 1 87.81 113 ILE A N 1
ATOM 862 C CA . ILE A 1 113 ? -13.18 19.656 4.047 1 87.81 113 ILE A CA 1
ATOM 863 C C . ILE A 1 113 ? -12.336 20.125 2.865 1 87.81 113 ILE A C 1
ATOM 865 O O . ILE A 1 113 ? -11.422 20.938 3.031 1 87.81 113 ILE A O 1
ATOM 869 N N . THR A 1 114 ? -12.633 19.609 1.667 1 83.44 114 THR A N 1
ATOM 870 C CA . THR A 1 114 ? -11.906 19.953 0.449 1 83.44 114 THR A CA 1
ATOM 871 C C . THR A 1 114 ? -12.523 21.188 -0.207 1 83.44 114 THR A C 1
ATOM 873 O O . THR A 1 114 ? -13.75 21.328 -0.258 1 83.44 114 THR A O 1
ATOM 876 N N . ALA A 1 115 ? -11.688 22 -0.578 1 84.44 115 ALA A N 1
ATOM 877 C CA . ALA A 1 115 ? -12.141 23.172 -1.301 1 84.44 115 ALA A CA 1
ATOM 878 C C . ALA A 1 115 ? -12.477 22.844 -2.75 1 84.44 115 ALA A C 1
ATOM 880 O O . ALA A 1 115 ? -12.289 21.703 -3.189 1 84.44 115 ALA A O 1
ATOM 881 N N . ASP A 1 116 ? -13.047 23.812 -3.373 1 81.25 116 ASP A N 1
ATOM 882 C CA . ASP A 1 116 ? -13.312 23.688 -4.805 1 81.25 116 ASP A CA 1
ATOM 883 C C . ASP A 1 116 ? -12.031 23.406 -5.582 1 81.25 116 ASP A C 1
ATOM 885 O O . ASP A 1 116 ? -11.047 24.141 -5.453 1 81.25 116 ASP A O 1
ATOM 889 N N . GLY A 1 117 ? -12.07 22.422 -6.414 1 80.75 117 GLY A N 1
ATOM 890 C CA . GLY A 1 117 ? -10.898 21.984 -7.156 1 80.75 117 GLY A CA 1
ATOM 891 C C . GLY A 1 117 ? -10.344 23.047 -8.078 1 80.75 117 GLY A C 1
ATOM 892 O O . GLY A 1 117 ? -9.133 23.219 -8.18 1 80.75 117 GLY A O 1
ATOM 893 N N . ALA A 1 118 ? -11.227 23.719 -8.711 1 81.75 118 ALA A N 1
ATOM 894 C CA . ALA A 1 118 ? -10.797 24.781 -9.617 1 81.75 118 ALA A CA 1
ATOM 895 C C . ALA A 1 118 ? -10.102 25.906 -8.852 1 81.75 118 ALA A C 1
ATOM 897 O O . ALA A 1 118 ? -9.094 26.453 -9.312 1 81.75 118 ALA A O 1
ATOM 898 N N . GLN A 1 119 ? -10.633 26.281 -7.719 1 87 119 GLN A N 1
ATOM 899 C CA . GLN A 1 119 ? -10.016 27.297 -6.883 1 87 119 GLN A CA 1
ATOM 900 C C . GLN A 1 119 ? -8.633 26.859 -6.414 1 87 119 GLN A C 1
ATOM 902 O O . GLN A 1 119 ? -7.68 27.656 -6.445 1 87 119 GLN A O 1
ATOM 907 N N . GLU A 1 120 ? -8.547 25.688 -6.004 1 86.88 120 GLU A N 1
ATOM 908 C CA . GLU A 1 120 ? -7.273 25.156 -5.531 1 86.88 120 GLU A CA 1
ATOM 909 C C . GLU A 1 120 ? -6.23 25.156 -6.648 1 86.88 120 GLU A C 1
ATOM 911 O O . GLU A 1 120 ? -5.07 25.516 -6.418 1 86.88 120 GLU A O 1
ATOM 916 N N . GLN A 1 121 ? -6.652 24.781 -7.828 1 87.5 121 GLN A N 1
ATOM 91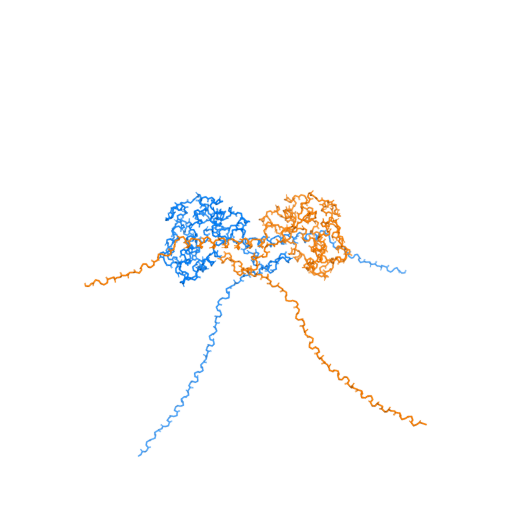7 C CA . GLN A 1 121 ? -5.727 24.75 -8.961 1 87.5 121 GLN A CA 1
ATOM 918 C C . GLN A 1 121 ? -5.25 26.156 -9.312 1 87.5 121 GLN A C 1
ATOM 920 O O . GLN A 1 121 ? -4.066 26.359 -9.594 1 87.5 121 GLN A O 1
ATOM 925 N N . ARG A 1 122 ? -6.125 27.047 -9.336 1 87.56 122 ARG A N 1
ATOM 926 C CA . ARG A 1 122 ? -5.758 28.422 -9.602 1 87.56 122 ARG A CA 1
ATOM 927 C C . ARG A 1 122 ? -4.762 28.938 -8.562 1 87.56 122 ARG A C 1
ATOM 929 O O . ARG A 1 122 ? -3.785 29.609 -8.906 1 87.56 122 ARG A O 1
ATOM 936 N N . ALA A 1 123 ? -5.074 28.688 -7.32 1 90.94 123 ALA A N 1
ATOM 937 C CA . ALA A 1 123 ? -4.195 29.109 -6.238 1 90.94 123 ALA A CA 1
ATOM 938 C C . ALA A 1 123 ? -2.816 28.469 -6.367 1 90.94 123 ALA A C 1
ATOM 940 O O . ALA A 1 123 ? -1.794 29.125 -6.16 1 90.94 123 ALA A O 1
ATOM 941 N N . ARG A 1 124 ? -2.775 27.219 -6.727 1 90.06 124 ARG A N 1
ATOM 942 C CA . ARG A 1 124 ? -1.527 26.5 -6.93 1 90.06 124 ARG A CA 1
ATOM 943 C C . ARG A 1 124 ? -0.7 27.125 -8.039 1 90.06 124 ARG A C 1
ATOM 945 O O . ARG A 1 124 ? 0.505 27.344 -7.883 1 90.06 124 ARG A O 1
ATOM 952 N N . ASP A 1 125 ? -1.376 27.391 -9.125 1 87.06 125 ASP A N 1
ATOM 953 C CA . ASP A 1 125 ? -0.703 28.016 -10.266 1 87.06 125 ASP A CA 1
ATOM 954 C C . ASP A 1 125 ? -0.107 29.375 -9.875 1 87.06 125 ASP A C 1
ATOM 956 O O . ASP A 1 125 ? 1.019 29.688 -10.266 1 87.06 125 ASP A O 1
ATOM 960 N N . GLN A 1 126 ? -0.822 30.094 -9.18 1 89.31 126 GLN A N 1
ATOM 961 C CA . GLN A 1 126 ? -0.338 31.406 -8.758 1 89.31 126 GLN A CA 1
ATOM 962 C C . GLN A 1 126 ? 0.859 31.266 -7.816 1 89.31 126 GLN A C 1
ATOM 964 O O . GLN A 1 126 ? 1.828 32.031 -7.926 1 89.31 126 GLN A O 1
ATOM 969 N N . LEU A 1 127 ? 0.779 30.391 -6.906 1 90.25 127 LEU A N 1
ATOM 970 C CA . LEU A 1 127 ? 1.879 30.141 -5.98 1 90.25 127 LEU A CA 1
ATOM 971 C C . LEU A 1 127 ? 3.133 29.703 -6.727 1 90.25 127 LEU A C 1
ATOM 973 O O . LEU A 1 127 ? 4.234 30.172 -6.438 1 90.25 127 LEU A O 1
ATOM 977 N N . ASN A 1 128 ? 2.971 28.875 -7.695 1 86.62 128 ASN A N 1
ATOM 978 C CA . ASN A 1 128 ? 4.102 28.391 -8.477 1 86.62 128 ASN A CA 1
ATOM 979 C C . ASN A 1 128 ? 4.723 29.484 -9.32 1 86.62 128 ASN A C 1
ATOM 981 O O . ASN A 1 128 ? 5.938 29.5 -9.539 1 86.62 128 ASN A O 1
ATOM 985 N N . ASN A 1 129 ? 3.918 30.375 -9.773 1 84.75 129 ASN A N 1
ATOM 986 C CA . ASN A 1 129 ? 4.375 31.422 -10.68 1 84.75 129 ASN A CA 1
ATOM 987 C C . ASN A 1 129 ? 4.957 32.625 -9.922 1 84.75 129 ASN A C 1
ATOM 989 O O . ASN A 1 129 ? 5.965 33.188 -10.336 1 84.75 129 ASN A O 1
ATOM 993 N N . SER A 1 130 ? 4.32 33 -8.82 1 84.62 130 SER A N 1
ATOM 994 C CA . SER A 1 130 ? 4.691 34.281 -8.18 1 84.62 130 SER A CA 1
ATOM 995 C C . SER A 1 130 ? 5.129 34.062 -6.734 1 84.62 130 SER A C 1
ATOM 997 O O . SER A 1 130 ? 5.715 34.938 -6.117 1 84.62 130 SER A O 1
ATOM 999 N N . GLY A 1 131 ? 4.812 32.938 -6.238 1 84.12 131 GLY A N 1
ATOM 1000 C CA . GLY A 1 131 ? 5.125 32.688 -4.84 1 84.12 131 GLY A CA 1
ATOM 1001 C C . GLY A 1 131 ? 4.223 33.438 -3.879 1 84.12 131 GLY A C 1
ATOM 1002 O O . GLY A 1 131 ? 4.512 33.531 -2.682 1 84.12 131 GLY A O 1
ATOM 1003 N N . VAL A 1 132 ? 3.176 34 -4.406 1 86.69 132 VAL A N 1
ATOM 1004 C CA . VAL A 1 132 ? 2.289 34.812 -3.584 1 86.69 132 VAL A CA 1
ATOM 1005 C C . VAL A 1 132 ? 0.941 34.125 -3.428 1 86.69 132 VAL A C 1
ATOM 1007 O O . VAL A 1 132 ? 0.411 33.562 -4.387 1 86.69 132 VAL A O 1
ATOM 1010 N N . VAL A 1 133 ? 0.431 34.125 -2.252 1 89.25 133 VAL A N 1
ATOM 1011 C CA . VAL A 1 133 ? -0.888 33.562 -1.985 1 89.25 133 VAL A CA 1
ATOM 1012 C C . VAL A 1 133 ? -1.967 34.469 -2.561 1 89.25 133 VAL A C 1
ATOM 1014 O O . VAL A 1 133 ? -2.006 35.656 -2.254 1 89.25 133 VAL A O 1
ATOM 1017 N N . PRO A 1 134 ? -2.793 33.938 -3.402 1 89.94 134 PRO A N 1
ATOM 1018 C CA . PRO A 1 134 ? -3.84 34.781 -3.994 1 89.94 134 PRO A CA 1
ATOM 1019 C C . PRO A 1 134 ? -4.824 35.312 -2.957 1 89.94 134 PRO A C 1
ATOM 1021 O O . PRO A 1 134 ? -5.07 34.656 -1.939 1 89.94 134 PRO A O 1
ATOM 1024 N N . ASP A 1 135 ? -5.422 36.438 -3.307 1 89 135 ASP A N 1
ATOM 1025 C CA . ASP A 1 135 ? -6.48 36.969 -2.473 1 89 135 ASP A CA 1
ATOM 1026 C C . ASP A 1 135 ? -7.797 36.25 -2.686 1 89 135 ASP A C 1
ATOM 1028 O O . ASP A 1 135 ? -8.031 35.688 -3.756 1 89 135 ASP A O 1
ATOM 1032 N N . GLY A 1 136 ? -8.609 36.188 -1.691 1 88.38 136 GLY A N 1
ATOM 1033 C CA . GLY A 1 136 ? -9.961 35.656 -1.823 1 88.38 136 GLY A CA 1
ATOM 1034 C C . GLY A 1 136 ? -10.008 34.125 -1.761 1 88.38 136 GLY A C 1
ATOM 1035 O O . GLY A 1 136 ? -11.023 33.531 -2.09 1 88.38 136 GLY A O 1
ATOM 1036 N N . VAL A 1 137 ? -8.906 33.594 -1.444 1 91.94 137 VAL A N 1
ATOM 1037 C CA . VAL A 1 137 ? -8.898 32.156 -1.286 1 91.94 137 VAL A CA 1
ATOM 1038 C C . VAL A 1 137 ? -9.492 31.766 0.07 1 91.94 137 VAL A C 1
ATOM 1040 O O . VAL A 1 137 ? -9.156 32.375 1.091 1 91.94 137 VAL A O 1
ATOM 1043 N N . ASP A 1 138 ? -10.445 30.875 0.036 1 94.56 138 ASP A N 1
ATOM 1044 C CA . ASP A 1 138 ? -11.07 30.5 1.302 1 94.56 138 ASP A CA 1
ATOM 1045 C C . ASP A 1 138 ? -10.125 29.656 2.15 1 94.56 138 ASP A C 1
ATOM 1047 O O . ASP A 1 138 ? -9.133 29.125 1.644 1 94.56 138 ASP A O 1
ATOM 1051 N N . VAL A 1 139 ? -10.508 29.484 3.461 1 97.38 139 VAL A N 1
ATOM 1052 C CA . VAL A 1 139 ? -9.625 28.875 4.449 1 97.38 139 VAL A CA 1
ATOM 1053 C C . VAL A 1 139 ? -9.445 27.391 4.125 1 97.38 139 VAL A C 1
ATOM 1055 O O . VAL A 1 139 ? -8.383 26.812 4.375 1 97.38 139 VAL A O 1
ATOM 1058 N N . HIS A 1 140 ? -10.461 26.766 3.559 1 95.81 140 HIS A N 1
ATOM 1059 C CA . HIS A 1 140 ? -10.336 25.359 3.205 1 95.81 140 HIS A CA 1
ATOM 1060 C C . HIS A 1 140 ? -9.367 25.156 2.045 1 95.81 140 HIS A C 1
ATOM 1062 O O . HIS A 1 140 ? -8.664 24.141 1.982 1 95.81 140 HIS A O 1
ATOM 1068 N N . CYS A 1 141 ? -9.352 26.062 1.131 1 94.69 141 CYS A N 1
ATOM 1069 C CA . CYS A 1 141 ? -8.383 26.031 0.043 1 94.69 141 CYS A CA 1
ATOM 1070 C C . CYS A 1 141 ? -6.961 26.203 0.572 1 94.69 141 CYS A C 1
ATOM 1072 O O . CYS A 1 141 ? -6.047 25.484 0.155 1 94.69 141 CYS A O 1
ATOM 1074 N N . LEU A 1 142 ? -6.742 27.141 1.476 1 96.75 142 LEU A N 1
ATOM 1075 C CA . LEU A 1 142 ? -5.438 27.328 2.098 1 96.75 142 LEU A CA 1
ATOM 1076 C C . LEU A 1 142 ? -4.961 26.062 2.777 1 96.75 142 LEU A C 1
ATOM 1078 O O . LEU A 1 142 ? -3.812 25.641 2.602 1 96.75 142 LEU A O 1
ATOM 1082 N N . ALA A 1 143 ? -5.891 25.438 3.564 1 97.06 143 ALA A N 1
ATOM 1083 C CA . ALA A 1 143 ? -5.59 24.188 4.246 1 97.06 143 ALA A CA 1
ATOM 1084 C C . ALA A 1 143 ? -5.207 23.094 3.25 1 97.06 143 ALA A C 1
ATOM 1086 O O . ALA A 1 143 ? -4.246 22.359 3.471 1 97.06 143 ALA A O 1
ATOM 1087 N N . GLY A 1 144 ? -5.973 23.016 2.178 1 93.81 144 GLY A N 1
ATOM 1088 C CA . GLY A 1 144 ? -5.676 22.062 1.122 1 93.81 144 GLY A CA 1
ATOM 1089 C C . GLY A 1 144 ? -4.305 22.266 0.505 1 93.81 144 GLY A C 1
ATOM 1090 O O . GLY A 1 144 ? -3.596 21.297 0.229 1 93.81 144 GLY A O 1
ATOM 1091 N N . LEU A 1 145 ? -3.895 23.469 0.299 1 93.38 145 LEU A N 1
ATOM 1092 C CA . LEU A 1 145 ? -2.598 23.781 -0.288 1 93.38 145 LEU A CA 1
ATOM 1093 C C . LEU A 1 145 ? -1.464 23.359 0.637 1 93.38 145 LEU A C 1
ATOM 1095 O O . LEU A 1 145 ? -0.435 22.859 0.176 1 93.38 145 LEU A O 1
ATOM 1099 N N . ILE A 1 146 ? -1.627 23.547 1.935 1 96.31 146 ILE A N 1
ATOM 1100 C CA . ILE A 1 146 ? -0.621 23.125 2.904 1 96.31 146 ILE A CA 1
ATOM 1101 C C . ILE A 1 146 ? -0.433 21.609 2.834 1 96.31 146 ILE A C 1
ATOM 1103 O O . ILE A 1 146 ? 0.695 21.125 2.725 1 96.31 146 ILE A O 1
ATOM 1107 N N . LYS A 1 147 ? -1.503 20.828 2.865 1 93.75 147 LYS A N 1
ATOM 1108 C CA . LYS A 1 147 ? -1.427 19.375 2.779 1 93.75 147 LYS A CA 1
ATOM 1109 C C . LYS A 1 147 ? -0.772 18.938 1.472 1 93.75 147 LYS A C 1
ATOM 1111 O O . LYS A 1 147 ? 0.094 18.047 1.469 1 93.75 147 LYS A O 1
ATOM 1116 N N . ALA A 1 148 ? -1.231 19.594 0.412 1 88.88 148 ALA A N 1
ATOM 1117 C CA . ALA A 1 148 ? -0.687 19.266 -0.899 1 88.88 148 ALA A CA 1
ATOM 1118 C C . ALA A 1 148 ? 0.823 19.469 -0.94 1 88.88 148 ALA A C 1
ATOM 1120 O O . ALA A 1 148 ? 1.552 18.688 -1.556 1 88.88 148 ALA A O 1
ATOM 1121 N N . TRP A 1 149 ? 1.255 20.5 -0.366 1 92.38 149 TRP A N 1
ATOM 1122 C CA . TRP A 1 149 ? 2.686 20.797 -0.336 1 92.38 149 TRP A CA 1
ATOM 1123 C C . TRP A 1 149 ? 3.457 19.641 0.306 1 92.38 149 TRP A C 1
ATOM 1125 O O . TRP A 1 149 ? 4.461 19.188 -0.239 1 92.38 149 TRP A O 1
ATOM 1135 N N . PHE A 1 150 ? 2.984 19.172 1.448 1 93.06 150 PHE A N 1
ATOM 1136 C CA . PHE A 1 150 ? 3.621 18.047 2.141 1 93.06 150 PHE A CA 1
ATOM 1137 C C . PHE A 1 150 ? 3.555 16.781 1.3 1 93.06 150 PHE A C 1
ATOM 1139 O O . PHE A 1 150 ? 4.531 16.031 1.216 1 93.06 150 PHE A O 1
ATOM 1146 N N . ARG A 1 151 ? 2.447 16.609 0.717 1 88 151 ARG A N 1
ATOM 1147 C CA . ARG A 1 151 ? 2.225 15.406 -0.089 1 88 151 ARG A CA 1
ATOM 1148 C C . ARG A 1 151 ? 3.197 15.352 -1.263 1 88 151 ARG A C 1
ATOM 1150 O O . ARG A 1 151 ? 3.65 14.273 -1.646 1 88 151 ARG A O 1
ATOM 1157 N N . GLU A 1 152 ? 3.502 16.422 -1.792 1 84.44 152 GLU A N 1
ATOM 1158 C CA . GLU A 1 152 ? 4.289 16.484 -3.018 1 84.44 152 GLU A CA 1
ATOM 1159 C C . GLU A 1 152 ? 5.773 16.688 -2.711 1 84.44 152 GLU A C 1
ATOM 1161 O O . GLU A 1 152 ? 6.605 16.672 -3.619 1 84.44 152 GLU A O 1
ATOM 1166 N N . LEU A 1 153 ? 6.133 16.875 -1.452 1 87.25 153 LEU A N 1
ATOM 1167 C CA . LEU A 1 153 ? 7.535 16.984 -1.066 1 87.25 153 LEU A CA 1
ATOM 1168 C C . LEU A 1 153 ? 8.305 15.727 -1.439 1 87.25 153 LEU A C 1
ATOM 1170 O O . LEU A 1 153 ? 7.949 14.625 -1.011 1 87.25 153 LEU A O 1
ATOM 1174 N N . PRO A 1 154 ? 9.328 15.922 -2.252 1 82.81 154 PRO A N 1
ATOM 1175 C CA . PRO A 1 154 ? 10.133 14.742 -2.568 1 82.81 154 PRO A CA 1
ATOM 1176 C C . PRO A 1 154 ? 10.719 14.07 -1.324 1 82.81 154 PRO A C 1
ATOM 1178 O O . PRO A 1 154 ? 11.344 14.742 -0.495 1 82.81 154 PRO A O 1
ATOM 1181 N N . GLY A 1 155 ? 10.5 12.75 -1.192 1 82.12 155 GLY A N 1
ATOM 1182 C CA . GLY A 1 155 ? 10.977 12 -0.042 1 82.12 155 GLY A CA 1
ATOM 1183 C C . GLY A 1 155 ? 10.148 12.234 1.209 1 82.12 155 GLY A C 1
ATOM 1184 O O . GLY A 1 155 ? 10.656 12.086 2.326 1 82.12 155 GLY A O 1
ATOM 1185 N N . GLY A 1 156 ? 8.961 12.492 1.231 1 89.31 156 GLY A N 1
ATOM 1186 C CA . GLY A 1 156 ? 8.062 12.695 2.354 1 89.31 156 GLY A CA 1
ATOM 1187 C C . GLY A 1 156 ? 8.773 13.102 3.629 1 89.31 156 GLY A C 1
ATOM 1188 O O . GLY A 1 156 ? 9.93 12.719 3.846 1 89.31 156 GLY A O 1
ATOM 1189 N N . VAL A 1 157 ? 8.133 13.766 4.512 1 93.88 157 VAL A N 1
ATOM 1190 C CA . VAL A 1 157 ? 8.719 14.305 5.734 1 93.88 157 VAL A CA 1
ATOM 1191 C C . VAL A 1 157 ? 9.109 13.164 6.668 1 93.88 157 VAL A C 1
ATOM 1193 O O . VAL A 1 157 ? 10.141 13.234 7.348 1 93.88 157 VAL A O 1
ATOM 1196 N N . LEU A 1 158 ? 8.352 12.078 6.684 1 94.06 158 LEU A N 1
ATOM 1197 C CA . LEU A 1 158 ? 8.539 11.016 7.664 1 94.06 158 LEU A CA 1
ATOM 1198 C C . LEU A 1 158 ? 9.18 9.789 7.023 1 94.06 158 LEU A C 1
ATOM 1200 O O . LEU A 1 158 ? 9.344 8.758 7.672 1 94.06 158 LEU A O 1
ATOM 1204 N N . ASP A 1 159 ? 9.586 9.875 5.793 1 88.81 159 ASP A N 1
ATOM 1205 C CA . ASP A 1 159 ? 10.031 8.711 5.023 1 88.81 159 ASP A CA 1
ATOM 1206 C C . ASP A 1 159 ? 11.359 8.18 5.562 1 88.81 159 ASP A C 1
ATOM 1208 O O . ASP A 1 159 ? 11.703 7.016 5.328 1 88.81 159 ASP A O 1
ATOM 1212 N N . SER A 1 160 ? 12.133 9.039 6.207 1 89.38 160 SER A N 1
ATOM 1213 C CA . SER A 1 160 ? 13.414 8.594 6.75 1 89.38 160 SER A CA 1
ATOM 1214 C C . SER A 1 160 ? 13.219 7.719 7.98 1 89.38 160 SER A C 1
ATOM 1216 O O . SER A 1 160 ? 14.164 7.074 8.445 1 89.38 160 SER A O 1
ATOM 1218 N N . LEU A 1 161 ? 11.992 7.676 8.539 1 92.81 161 LEU A N 1
ATOM 1219 C CA . LEU A 1 161 ? 11.711 6.844 9.703 1 92.81 161 LEU A CA 1
ATOM 1220 C C . LEU A 1 161 ? 11.352 5.426 9.289 1 92.81 161 LEU A C 1
ATOM 1222 O O . LEU A 1 161 ? 10.391 5.219 8.531 1 92.81 161 LEU A O 1
ATOM 1226 N N . PRO A 1 162 ? 12.102 4.488 9.812 1 87.94 162 PRO A N 1
ATOM 1227 C CA . PRO A 1 162 ? 11.742 3.105 9.5 1 87.94 162 PRO A CA 1
ATOM 1228 C C . PRO A 1 162 ? 10.375 2.713 10.055 1 87.94 162 PRO A C 1
ATOM 1230 O O . PRO A 1 162 ? 10.055 3.037 11.195 1 87.94 162 PRO A O 1
ATOM 1233 N N . ALA A 1 163 ? 9.641 1.988 9.227 1 83.81 163 ALA A N 1
ATOM 1234 C CA . ALA A 1 163 ? 8.273 1.616 9.57 1 83.81 163 ALA A CA 1
ATOM 1235 C C . ALA A 1 163 ? 8.227 0.845 10.891 1 83.81 163 ALA A C 1
ATOM 1237 O O . ALA A 1 163 ? 7.332 1.056 11.711 1 83.81 163 ALA A O 1
ATOM 1238 N N . ASP A 1 164 ? 9.141 -0.033 11.094 1 83.69 164 ASP A N 1
ATOM 1239 C CA . ASP A 1 164 ? 9.156 -0.861 12.289 1 83.69 164 ASP A CA 1
ATOM 1240 C C . ASP A 1 164 ? 9.406 -0.017 13.539 1 83.69 164 ASP A C 1
ATOM 1242 O O . ASP A 1 164 ? 8.875 -0.303 14.609 1 83.69 164 ASP A O 1
ATOM 1246 N N . GLU A 1 165 ? 10.211 0.99 13.453 1 91.69 165 GLU A N 1
ATOM 1247 C CA . GLU A 1 165 ? 10.477 1.861 14.594 1 91.69 165 GLU A CA 1
ATOM 1248 C C . GLU A 1 165 ? 9.281 2.75 14.906 1 91.69 165 GLU A C 1
ATOM 1250 O O . GLU A 1 165 ? 8.969 2.994 16.078 1 91.69 165 GLU A O 1
ATOM 1255 N N . VAL A 1 166 ? 8.609 3.236 13.859 1 92.62 166 VAL A N 1
ATOM 1256 C CA . VAL A 1 166 ? 7.395 4.023 14.039 1 92.62 166 VAL A CA 1
ATOM 1257 C C . VAL A 1 166 ? 6.34 3.191 14.758 1 92.62 166 VAL A C 1
ATOM 1259 O O . VAL A 1 166 ? 5.672 3.68 15.672 1 92.62 166 VAL A O 1
ATOM 1262 N N . ALA A 1 167 ? 6.258 1.951 14.398 1 86.88 167 ALA A N 1
ATOM 1263 C CA . ALA A 1 167 ? 5.266 1.036 14.961 1 86.88 167 ALA A CA 1
ATOM 1264 C C . ALA A 1 167 ? 5.555 0.751 16.438 1 86.88 167 ALA A C 1
ATOM 1266 O O . ALA A 1 167 ? 4.641 0.459 17.203 1 86.88 167 ALA A O 1
ATOM 1267 N N . ARG A 1 168 ? 6.73 0.861 16.812 1 91.12 168 ARG A N 1
ATOM 1268 C CA . ARG A 1 168 ? 7.145 0.518 18.172 1 91.12 168 ARG A CA 1
ATOM 1269 C C . ARG A 1 168 ? 6.922 1.688 19.125 1 91.12 168 ARG A C 1
ATOM 1271 O O . ARG A 1 168 ? 6.973 1.519 20.344 1 91.12 168 ARG A O 1
ATOM 1278 N N . CYS A 1 169 ? 6.734 2.879 18.562 1 92.56 169 CYS A N 1
ATOM 1279 C CA . CYS A 1 169 ? 6.488 4.031 19.422 1 92.56 169 CYS A CA 1
ATOM 1280 C C . CYS A 1 169 ? 5.168 3.883 20.172 1 92.56 169 CYS A C 1
ATOM 1282 O O . CYS A 1 169 ? 4.113 3.732 19.562 1 92.56 169 CYS A O 1
ATOM 1284 N N . GLU A 1 170 ? 5.199 4 21.516 1 90.88 170 GLU A N 1
ATOM 1285 C CA . GLU A 1 170 ? 4 3.787 22.312 1 90.88 170 GLU A CA 1
ATOM 1286 C C . GLU A 1 170 ? 3.623 5.047 23.094 1 90.88 170 GLU A C 1
ATOM 1288 O O . GLU A 1 170 ? 2.5 5.164 23.578 1 90.88 170 GLU A O 1
ATOM 1293 N N . THR A 1 171 ? 4.562 5.934 23.25 1 95.19 171 THR A N 1
ATOM 1294 C CA . THR A 1 171 ? 4.309 7.164 23.984 1 95.19 171 THR A CA 1
ATOM 1295 C C . THR A 1 171 ? 4.699 8.383 23.172 1 95.19 171 THR A C 1
ATOM 1297 O O . THR A 1 171 ? 5.43 8.266 22.172 1 95.19 171 THR A O 1
ATOM 1300 N N . GLU A 1 172 ? 4.215 9.508 23.594 1 96.94 172 GLU A N 1
ATOM 1301 C CA . GLU A 1 172 ? 4.566 10.773 22.969 1 96.94 172 GLU A CA 1
ATOM 1302 C C . GLU A 1 172 ? 6.078 11 22.984 1 96.94 172 GLU A C 1
ATOM 1304 O O . GLU A 1 172 ? 6.648 11.453 21.984 1 96.94 172 GLU A O 1
ATOM 1309 N N . ASP A 1 173 ? 6.746 10.625 24.078 1 96.62 173 ASP A N 1
ATOM 1310 C CA . ASP A 1 173 ? 8.188 10.82 24.219 1 96.62 173 ASP A CA 1
ATOM 1311 C C . ASP A 1 173 ? 8.953 9.883 23.281 1 96.62 173 ASP A C 1
ATOM 1313 O O . ASP A 1 173 ? 10.016 10.25 22.781 1 96.62 173 ASP A O 1
ATOM 1317 N N . ASP A 1 174 ? 8.453 8.664 23.141 1 96.75 174 ASP A N 1
ATOM 1318 C CA . ASP A 1 174 ? 9.055 7.758 22.172 1 96.75 174 ASP A CA 1
ATOM 1319 C C . ASP A 1 174 ? 9.109 8.391 20.781 1 96.75 174 ASP A C 1
ATOM 1321 O O . ASP A 1 174 ? 10.148 8.352 20.109 1 96.75 174 ASP A O 1
ATOM 1325 N N . CYS A 1 175 ? 7.984 9.008 20.391 1 97.44 175 CYS A N 1
ATOM 1326 C CA . CYS A 1 175 ? 7.867 9.609 19.062 1 97.44 175 CYS A CA 1
ATOM 1327 C C . CYS A 1 175 ? 8.836 10.773 18.906 1 97.44 175 CYS A C 1
ATOM 1329 O O . CYS A 1 175 ? 9.539 10.875 17.906 1 97.44 175 CYS A O 1
ATOM 1331 N N . ALA A 1 176 ? 8.852 11.625 19.922 1 97.31 176 ALA A N 1
ATOM 1332 C CA . ALA A 1 176 ? 9.742 12.789 19.891 1 97.31 176 ALA A CA 1
ATOM 1333 C C . ALA A 1 176 ? 11.203 12.359 19.812 1 97.31 176 ALA A C 1
ATOM 1335 O O . ALA A 1 176 ? 11.992 12.953 19.062 1 97.31 176 ALA A O 1
ATOM 1336 N N . ARG A 1 177 ? 11.57 11.336 20.562 1 97.44 177 ARG A N 1
ATOM 1337 C CA . ARG A 1 177 ? 12.938 10.828 20.578 1 97.44 177 ARG A CA 1
ATOM 1338 C C . ARG A 1 177 ? 13.32 10.258 19.203 1 97.44 177 ARG A C 1
ATOM 1340 O O . ARG A 1 177 ? 14.43 10.477 18.719 1 97.44 177 ARG A O 1
ATOM 1347 N N . LEU A 1 178 ? 12.406 9.461 18.656 1 97.44 178 LEU A N 1
ATOM 1348 C CA . LEU A 1 178 ? 12.664 8.875 17.344 1 97.44 178 LEU A CA 1
ATOM 1349 C C . LEU A 1 178 ? 12.906 9.953 16.297 1 97.44 178 LEU A C 1
ATOM 1351 O O . LEU A 1 178 ? 13.844 9.852 15.508 1 97.44 178 LEU A O 1
ATOM 1355 N N . CYS A 1 179 ? 12.078 11.008 16.312 1 97.5 179 CYS A N 1
ATOM 1356 C CA . CYS A 1 179 ? 12.219 12.117 15.367 1 97.5 179 CYS A CA 1
ATOM 1357 C C . CYS A 1 179 ? 13.562 12.812 15.547 1 97.5 179 CYS A C 1
ATOM 1359 O O . CYS A 1 179 ? 14.266 13.078 14.57 1 97.5 179 CYS A O 1
ATOM 1361 N N . ALA A 1 180 ? 13.93 13.055 16.766 1 96.81 180 ALA A N 1
ATOM 1362 C CA . ALA A 1 180 ? 15.18 13.75 17.062 1 96.81 180 ALA A CA 1
ATOM 1363 C C . ALA A 1 180 ? 16.375 12.938 16.609 1 96.81 180 ALA A C 1
ATOM 1365 O O . ALA A 1 180 ? 17.391 13.492 16.172 1 96.81 180 ALA A O 1
ATOM 1366 N N . ARG A 1 181 ? 16.266 11.664 16.625 1 96.62 181 ARG A N 1
ATOM 1367 C CA . ARG A 1 181 ? 17.391 10.766 16.344 1 96.62 181 ARG A CA 1
ATOM 1368 C C . ARG A 1 181 ? 17.531 10.562 14.836 1 96.62 181 ARG A C 1
ATOM 1370 O O . ARG A 1 181 ? 18.656 10.477 14.32 1 96.62 181 ARG A O 1
ATOM 1377 N N . LEU A 1 182 ? 16.422 10.531 14.094 1 96.5 182 LEU A N 1
ATOM 1378 C CA . LEU A 1 182 ? 16.531 9.961 12.758 1 96.5 182 LEU A CA 1
ATOM 1379 C C . LEU A 1 182 ? 16.156 10.984 11.688 1 96.5 182 LEU A C 1
ATOM 1381 O O . LEU A 1 182 ? 16.484 10.82 10.516 1 96.5 182 LEU A O 1
ATOM 1385 N N . LEU A 1 183 ? 15.406 12 12.031 1 96.25 183 LEU A N 1
ATOM 1386 C CA . LEU A 1 183 ? 15.016 12.961 11.008 1 96.25 183 LEU A CA 1
ATOM 1387 C C . LEU A 1 183 ? 16.141 13.969 10.758 1 96.25 183 LEU A C 1
ATOM 1389 O O . LEU A 1 183 ? 16.641 14.586 11.695 1 96.25 183 LEU A O 1
ATOM 1393 N N . PRO A 1 184 ? 16.516 14.086 9.469 1 94.38 184 PRO A N 1
ATOM 1394 C CA . PRO A 1 184 ? 17.406 15.211 9.18 1 94.38 184 PRO A CA 1
ATOM 1395 C C . PRO A 1 184 ? 16.828 16.547 9.625 1 94.38 184 PRO A C 1
ATOM 1397 O O . PRO A 1 184 ? 15.617 16.734 9.633 1 94.38 184 PRO A O 1
ATOM 1400 N N . PRO A 1 185 ? 17.625 17.5 9.953 1 93.81 185 PRO A N 1
ATOM 1401 C CA . PRO A 1 185 ? 17.188 18.766 10.562 1 93.81 185 PRO A CA 1
ATOM 1402 C C . PRO A 1 185 ? 16.125 19.469 9.734 1 93.81 185 PRO A C 1
ATOM 1404 O O . PRO A 1 185 ? 15.117 19.922 10.289 1 93.81 185 PRO A O 1
ATOM 1407 N N . PRO A 1 186 ? 16.219 19.547 8.383 1 93.69 186 PRO A N 1
ATOM 1408 C CA . PRO A 1 186 ? 15.172 20.234 7.633 1 93.69 186 PRO A CA 1
ATOM 1409 C C . PRO A 1 186 ? 13.812 19.547 7.754 1 93.69 186 PRO A C 1
ATOM 1411 O O . PRO A 1 186 ? 12.781 20.219 7.859 1 93.69 186 PRO A O 1
ATOM 1414 N N . LYS A 1 187 ? 13.828 18.234 7.82 1 95.62 187 LYS A N 1
ATOM 1415 C CA . LYS A 1 187 ? 12.578 17.5 7.949 1 95.62 187 LYS A CA 1
ATOM 1416 C C . LYS A 1 187 ? 12.039 17.562 9.375 1 95.62 187 LYS A C 1
ATOM 1418 O O . LYS A 1 187 ? 10.828 17.609 9.578 1 95.62 187 LYS A O 1
ATOM 1423 N N . GLY A 1 188 ? 12.992 17.578 10.289 1 97.06 188 GLY A N 1
ATOM 1424 C CA . GLY A 1 188 ? 12.578 17.797 11.672 1 97.06 188 GLY A CA 1
ATOM 1425 C C . GLY A 1 188 ? 11.898 19.141 11.891 1 97.06 188 GLY A C 1
ATOM 1426 O O . GLY A 1 188 ? 10.883 19.219 12.586 1 97.06 188 GLY A O 1
ATOM 1427 N N . ALA A 1 189 ? 12.461 20.172 11.312 1 96.75 189 ALA A N 1
ATOM 1428 C CA . ALA A 1 189 ? 11.891 21.5 11.406 1 96.75 189 ALA A CA 1
ATOM 1429 C C . ALA A 1 189 ? 10.5 21.547 10.773 1 96.75 189 ALA A C 1
ATOM 1431 O O . ALA A 1 189 ? 9.57 22.125 11.344 1 96.75 189 ALA A O 1
ATOM 1432 N N . LEU A 1 190 ? 10.383 20.938 9.625 1 97.44 190 LEU A N 1
ATOM 1433 C CA . LEU A 1 190 ? 9.102 20.875 8.938 1 97.44 190 LEU A CA 1
ATOM 1434 C C . LEU A 1 190 ? 8.062 20.156 9.781 1 97.44 190 LEU A C 1
ATOM 1436 O O . LEU A 1 190 ? 6.926 20.609 9.906 1 97.44 190 LEU A O 1
ATOM 1440 N N . LEU A 1 191 ? 8.453 19.047 10.344 1 98.25 191 LEU A N 1
ATOM 1441 C CA . LEU A 1 191 ? 7.531 18.281 11.172 1 98.25 191 LEU A CA 1
ATOM 1442 C C . LEU A 1 191 ? 7.102 19.078 12.398 1 98.25 191 LEU A C 1
ATOM 1444 O O . LEU A 1 191 ? 5.918 19.094 12.75 1 98.25 191 LEU A O 1
ATOM 1448 N N . ASP A 1 192 ? 8.047 19.672 13.008 1 97.94 192 ASP A N 1
ATOM 1449 C CA . ASP A 1 192 ? 7.742 20.484 14.18 1 97.94 192 ASP A CA 1
ATOM 1450 C C . ASP A 1 192 ? 6.738 21.594 13.844 1 97.94 192 ASP A C 1
ATOM 1452 O O . ASP A 1 192 ? 5.777 21.812 14.586 1 97.94 192 ASP A O 1
ATOM 1456 N N . TRP A 1 193 ? 6.98 22.281 12.812 1 98.19 193 TRP A N 1
ATOM 1457 C CA . TRP A 1 193 ? 6.066 23.312 12.352 1 98.19 193 TRP A CA 1
ATOM 1458 C C . TRP A 1 193 ? 4.668 22.75 12.125 1 98.19 193 TRP A C 1
ATOM 1460 O O . TRP A 1 193 ? 3.68 23.328 12.594 1 98.19 193 TRP A O 1
ATOM 1470 N N . ALA A 1 194 ? 4.582 21.672 11.414 1 98.5 194 ALA A N 1
ATOM 1471 C CA . ALA A 1 194 ? 3.297 21.062 11.07 1 98.5 194 ALA A CA 1
ATOM 1472 C C . ALA A 1 194 ? 2.555 20.594 12.32 1 98.5 194 ALA A C 1
ATOM 1474 O O . ALA A 1 194 ? 1.345 20.797 12.445 1 98.5 194 ALA A O 1
ATOM 1475 N N . VAL A 1 195 ? 3.236 19.969 13.219 1 98.5 195 VAL A N 1
ATOM 1476 C CA . VAL A 1 195 ? 2.654 19.469 14.453 1 98.5 195 VAL A CA 1
ATOM 1477 C C . VAL A 1 195 ? 2.064 20.625 15.258 1 98.5 195 VAL A C 1
ATOM 1479 O O . VAL A 1 195 ? 0.966 20.5 15.812 1 98.5 195 VAL A O 1
ATOM 1482 N N . HIS A 1 196 ? 2.729 21.719 15.305 1 97.88 196 HIS A N 1
ATOM 1483 C CA . HIS A 1 196 ? 2.236 22.859 16.078 1 97.88 196 HIS A CA 1
ATOM 1484 C C . HIS A 1 196 ? 1.088 23.547 15.359 1 97.88 196 HIS A C 1
ATOM 1486 O O . HIS A 1 196 ? 0.172 24.078 16 1 97.88 196 HIS A O 1
ATOM 1492 N N . LEU A 1 197 ? 1.165 23.562 14.062 1 98.31 197 LEU A N 1
ATOM 1493 C CA . LEU A 1 197 ? -0.009 24.031 13.328 1 98.31 197 LEU A CA 1
ATOM 1494 C C . LEU A 1 197 ? -1.23 23.188 13.672 1 98.31 197 LEU A C 1
ATOM 1496 O O . LEU A 1 197 ? -2.299 23.719 13.969 1 98.31 197 LEU A O 1
ATOM 1500 N N . MET A 1 198 ? -1.086 21.859 13.664 1 98.25 198 MET A N 1
ATOM 1501 C CA . MET A 1 198 ? -2.172 20.938 13.984 1 98.25 198 MET A CA 1
ATOM 1502 C C . MET A 1 198 ? -2.627 21.109 15.43 1 98.25 198 MET A C 1
ATOM 1504 O O . MET A 1 198 ? -3.82 21.047 15.719 1 98.25 198 MET A O 1
ATOM 1508 N N . ALA A 1 199 ? -1.676 21.359 16.297 1 98.25 199 ALA A N 1
ATOM 1509 C CA . ALA A 1 199 ? -2.018 21.609 17.688 1 98.25 199 ALA A CA 1
ATOM 1510 C C . ALA A 1 199 ? -2.865 22.859 17.828 1 98.25 199 ALA A C 1
ATOM 1512 O O . ALA A 1 199 ? -3.836 22.875 18.594 1 98.25 199 ALA A O 1
ATOM 1513 N N . ASP A 1 200 ? -2.484 23.922 17.141 1 98.06 200 ASP A N 1
ATOM 1514 C CA . ASP A 1 200 ? -3.26 25.172 17.156 1 98.06 200 ASP A CA 1
ATOM 1515 C C . ASP A 1 200 ? -4.699 24.922 16.719 1 98.06 200 ASP A C 1
ATOM 1517 O O . ASP A 1 200 ? -5.641 25.453 17.312 1 98.06 200 ASP A O 1
ATOM 1521 N N . VAL A 1 201 ? -4.852 24.125 15.664 1 98.56 201 VAL A N 1
ATOM 1522 C CA . VAL A 1 201 ? -6.184 23.797 15.172 1 98.56 201 VAL A CA 1
ATOM 1523 C C . VAL A 1 201 ? -6.941 23 16.234 1 98.56 201 VAL A C 1
ATOM 1525 O O . VAL A 1 201 ? -8.109 23.266 16.516 1 98.56 201 VAL A O 1
ATOM 1528 N N . ALA A 1 202 ? -6.293 22.031 16.844 1 98.25 202 ALA A N 1
ATOM 1529 C CA . ALA A 1 202 ? -6.918 21.141 17.812 1 98.25 202 ALA A CA 1
ATOM 1530 C C . ALA A 1 202 ? -7.379 21.891 19.047 1 98.25 202 ALA A C 1
ATOM 1532 O O . ALA A 1 202 ? -8.336 21.5 19.719 1 98.25 202 ALA A O 1
ATOM 1533 N N . ARG A 1 203 ? -6.738 22.984 19.359 1 97.62 203 ARG A N 1
ATOM 1534 C CA . ARG A 1 203 ? -7.129 23.797 20.5 1 97.62 203 ARG A CA 1
ATOM 1535 C C . ARG A 1 203 ? -8.531 24.375 20.297 1 97.62 203 ARG A C 1
ATOM 1537 O O . ARG A 1 203 ? -9.234 24.656 21.281 1 97.62 203 ARG A O 1
ATOM 1544 N N . GLU A 1 204 ? -8.914 24.562 19.047 1 97.94 204 GLU A N 1
ATOM 1545 C CA . GLU A 1 204 ? -10.227 25.109 18.719 1 97.94 204 GLU A CA 1
ATOM 1546 C C . GLU A 1 204 ? -11.211 24.016 18.328 1 97.94 204 GLU A C 1
ATOM 1548 O O . GLU A 1 204 ? -12.117 24.234 17.531 1 97.94 204 GLU A O 1
ATOM 1553 N N . GLU A 1 205 ? -11.023 22.812 18.844 1 98 205 GLU A N 1
ATOM 1554 C CA . GLU A 1 205 ? -11.797 21.641 18.469 1 98 205 GLU A CA 1
ATOM 1555 C C . GLU A 1 205 ? -13.289 21.859 18.688 1 98 205 GLU A C 1
ATOM 1557 O O . GLU A 1 205 ? -14.117 21.359 17.922 1 98 205 GLU A O 1
ATOM 1562 N N . LYS A 1 206 ? -13.656 22.562 19.75 1 97.81 206 LYS A N 1
ATOM 1563 C CA . LYS A 1 206 ? -15.062 22.812 20.047 1 97.81 206 LYS A CA 1
ATOM 1564 C C . LYS A 1 206 ? -15.75 23.516 18.859 1 97.81 206 LYS A C 1
ATOM 1566 O O . LYS A 1 206 ? -16.906 23.219 18.562 1 97.81 206 LYS A O 1
ATOM 1571 N N . ALA A 1 207 ? -15.055 24.344 18.266 1 98.12 207 ALA A N 1
ATOM 1572 C CA . ALA A 1 207 ? -15.602 25.109 17.156 1 98.12 207 ALA A CA 1
ATOM 1573 C C . ALA A 1 207 ? -15.414 24.359 15.836 1 98.12 207 ALA A C 1
ATOM 1575 O O . ALA A 1 207 ? -16.359 24.219 15.047 1 98.12 207 ALA A O 1
ATOM 1576 N N . ASN A 1 208 ? -14.18 23.875 15.555 1 98.06 208 ASN A N 1
ATOM 1577 C CA . ASN A 1 208 ? -13.867 23.344 14.234 1 98.06 208 ASN A CA 1
ATOM 1578 C C . ASN A 1 208 ? -14.102 21.828 14.164 1 98.06 208 ASN A C 1
ATOM 1580 O O . ASN A 1 208 ? -14.117 21.25 13.07 1 98.06 208 ASN A O 1
ATOM 1584 N N . LYS A 1 209 ? -14.258 21.141 15.32 1 96.44 209 LYS A N 1
ATOM 1585 C CA . LYS A 1 209 ? -14.57 19.719 15.43 1 96.44 209 LYS A CA 1
ATOM 1586 C C . LYS A 1 209 ? -13.391 18.875 14.984 1 96.44 209 LYS A C 1
ATOM 1588 O O . LYS A 1 209 ? -13.57 17.734 14.531 1 96.44 209 LYS A O 1
ATOM 1593 N N . MET A 1 210 ? -12.227 19.484 15.055 1 95.44 210 MET A N 1
ATOM 1594 C CA . MET A 1 210 ? -11.023 18.781 14.617 1 95.44 210 MET A CA 1
ATOM 1595 C C . MET A 1 210 ? -10.102 18.484 15.797 1 95.44 210 MET A C 1
ATOM 1597 O O . MET A 1 210 ? -9.258 19.312 16.156 1 95.44 210 MET A O 1
ATOM 1601 N N . GLY A 1 211 ? -10.258 17.234 16.406 1 96 211 GLY A N 1
ATOM 1602 C CA . GLY A 1 211 ? -9.359 16.797 17.469 1 96 211 GLY A CA 1
ATOM 1603 C C . GLY A 1 211 ? -8.039 16.266 16.938 1 96 211 GLY A C 1
ATOM 1604 O O . GLY A 1 211 ? -7.816 16.203 15.727 1 96 211 GLY A O 1
ATOM 1605 N N . THR A 1 212 ? -7.188 15.914 17.859 1 96.56 212 THR A N 1
ATOM 1606 C CA . THR A 1 212 ? -5.84 15.492 17.5 1 96.56 212 THR A CA 1
ATOM 1607 C C . THR A 1 212 ? -5.883 14.273 16.578 1 96.56 212 THR A C 1
ATOM 1609 O O . THR A 1 212 ? -5.152 14.219 15.586 1 96.56 212 THR A O 1
ATOM 1612 N N . ARG A 1 213 ? -6.727 13.375 16.875 1 91.81 213 ARG A N 1
ATOM 1613 C CA . ARG A 1 213 ? -6.832 12.164 16.062 1 91.81 213 ARG A CA 1
ATOM 1614 C C . ARG A 1 213 ? -7.344 12.484 14.672 1 91.81 213 ARG A C 1
ATOM 1616 O O . ARG A 1 213 ? -6.832 11.961 13.68 1 91.81 213 ARG A O 1
ATOM 1623 N N . ASN A 1 214 ? -8.344 13.305 14.594 1 88.5 214 ASN A N 1
ATOM 1624 C CA . ASN A 1 214 ? -8.883 13.695 13.297 1 88.5 214 ASN A CA 1
ATOM 1625 C C . ASN A 1 214 ? -7.836 14.398 12.445 1 88.5 214 ASN A C 1
ATOM 1627 O O . ASN A 1 214 ? -7.734 14.141 11.242 1 88.5 214 ASN A O 1
ATOM 1631 N N . LEU A 1 215 ? -7.074 15.234 13.078 1 94.31 215 LEU A N 1
ATOM 1632 C CA . LEU A 1 215 ? -6.027 15.945 12.359 1 94.31 215 LEU A CA 1
ATOM 1633 C C . LEU A 1 215 ? -4.938 14.984 11.898 1 94.31 215 LEU A C 1
ATOM 1635 O O . LEU A 1 215 ? -4.469 15.078 10.758 1 94.31 215 LEU A O 1
ATOM 1639 N N . ALA A 1 216 ? -4.562 14.078 12.789 1 93.12 216 ALA A N 1
ATOM 1640 C CA . ALA A 1 216 ? -3.559 13.078 12.422 1 93.12 216 ALA A CA 1
ATOM 1641 C C . ALA A 1 216 ? -4.02 12.25 11.227 1 93.12 216 ALA A C 1
ATOM 1643 O O . ALA A 1 216 ? -3.24 11.984 10.312 1 93.12 216 ALA A O 1
ATOM 1644 N N . MET A 1 217 ? -5.242 11.93 11.234 1 87.38 217 MET A N 1
ATOM 1645 C CA . MET A 1 217 ? -5.82 11.117 10.164 1 87.38 217 MET A CA 1
ATOM 1646 C C . MET A 1 217 ? -5.746 11.836 8.828 1 87.38 217 MET A C 1
ATOM 1648 O O . MET A 1 217 ? -5.562 11.211 7.785 1 87.38 217 MET A O 1
ATOM 1652 N N . VAL A 1 218 ? -5.91 13.094 8.875 1 87.75 218 VAL A N 1
ATOM 1653 C CA . VAL A 1 218 ? -5.961 13.867 7.637 1 87.75 218 VAL A CA 1
ATOM 1654 C C . VAL A 1 218 ? -4.547 14.164 7.152 1 87.75 218 VAL A C 1
ATOM 1656 O O . VAL A 1 218 ? -4.293 14.211 5.945 1 87.75 218 VAL A O 1
ATOM 1659 N N . PHE A 1 219 ? -3.59 14.328 8.023 1 91.81 219 PHE A N 1
ATOM 1660 C CA . PHE A 1 219 ? -2.25 14.766 7.66 1 91.81 219 PHE A CA 1
ATOM 1661 C C . PHE A 1 219 ? -1.347 13.578 7.363 1 91.81 219 PHE A C 1
ATOM 1663 O O . PHE A 1 219 ? -0.416 13.68 6.559 1 91.81 219 PHE A O 1
ATOM 1670 N N . ALA A 1 220 ? -1.57 12.453 7.957 1 89.5 220 ALA A N 1
ATOM 1671 C CA . ALA A 1 220 ? -0.663 11.312 7.902 1 89.5 220 ALA A CA 1
ATOM 1672 C C . ALA A 1 220 ? -0.382 10.898 6.461 1 89.5 220 ALA A C 1
ATOM 1674 O O . ALA A 1 220 ? 0.777 10.742 6.066 1 89.5 220 ALA A O 1
ATOM 1675 N N . PRO A 1 221 ? -1.379 10.805 5.602 1 83.62 221 PRO A N 1
ATOM 1676 C CA . PRO A 1 221 ? -1.126 10.375 4.227 1 83.62 221 PRO A CA 1
ATOM 1677 C C . PRO A 1 221 ? -0.279 11.375 3.441 1 83.62 221 PRO A C 1
ATOM 1679 O O . PRO A 1 221 ? 0.298 11.023 2.408 1 83.62 221 PRO A O 1
ATOM 1682 N N . ASN A 1 222 ? -0.231 12.602 3.939 1 86.38 222 ASN A N 1
ATOM 1683 C CA . ASN A 1 222 ? 0.503 13.656 3.242 1 86.38 222 ASN A CA 1
ATOM 1684 C C . ASN A 1 222 ? 1.951 13.734 3.717 1 86.38 222 ASN A C 1
ATOM 1686 O O . ASN A 1 222 ? 2.744 14.508 3.176 1 86.38 222 ASN A O 1
ATOM 1690 N N . MET A 1 223 ? 2.307 12.914 4.699 1 91.12 223 MET A N 1
ATOM 1691 C CA . MET A 1 223 ? 3.607 13.055 5.348 1 91.12 223 MET A CA 1
ATOM 1692 C C . MET A 1 223 ? 4.566 11.961 4.891 1 91.12 223 MET A C 1
ATOM 1694 O O . MET A 1 223 ? 5.734 11.953 5.277 1 91.12 223 MET A O 1
ATOM 1698 N N . THR A 1 224 ? 4.125 11 4.105 1 84.5 224 THR A N 1
ATOM 1699 C CA . THR A 1 224 ? 4.965 9.898 3.658 1 84.5 224 THR A CA 1
ATOM 1700 C C . THR A 1 224 ? 4.656 9.531 2.209 1 84.5 224 THR A C 1
ATOM 1702 O O . THR A 1 224 ? 3.543 9.758 1.732 1 84.5 224 THR A O 1
ATOM 1705 N N . GLN A 1 225 ? 5.656 9.188 1.476 1 68.94 225 GLN A N 1
ATOM 1706 C CA . GLN A 1 225 ? 5.492 8.695 0.11 1 68.94 225 GLN A CA 1
ATOM 1707 C C . GLN A 1 225 ? 5.723 7.191 0.032 1 68.94 225 GLN A C 1
ATOM 1709 O O . GLN A 1 225 ? 5.34 6.547 -0.947 1 68.94 225 GLN A O 1
ATOM 1714 N N . ALA A 1 226 ? 6.426 6.625 0.973 1 59.38 226 ALA A N 1
ATOM 1715 C CA . ALA A 1 226 ? 6.965 5.27 0.896 1 59.38 226 ALA A CA 1
ATOM 1716 C C . ALA A 1 226 ? 5.844 4.238 0.793 1 59.38 226 ALA A C 1
ATOM 1718 O O . ALA A 1 226 ? 6 3.209 0.13 1 59.38 226 ALA A O 1
ATOM 1719 N N . VAL A 1 227 ? 4.742 4.418 1.34 1 58.94 227 VAL A N 1
ATOM 1720 C CA . VAL A 1 227 ? 3.785 3.316 1.359 1 58.94 227 VAL A CA 1
ATOM 1721 C C . VAL A 1 227 ? 2.379 3.848 1.087 1 58.94 227 VAL A C 1
ATOM 1723 O O . VAL A 1 227 ? 1.501 3.768 1.949 1 58.94 227 VAL A O 1
ATOM 1726 N N . ASP A 1 228 ? 2.285 4.469 -0.037 1 59.78 228 ASP A N 1
ATOM 1727 C CA . ASP A 1 228 ? 0.945 4.934 -0.382 1 59.78 228 ASP A CA 1
ATOM 1728 C C . ASP A 1 228 ? 0.034 3.766 -0.749 1 59.78 228 ASP A C 1
ATOM 1730 O O . ASP A 1 228 ? 0.281 3.062 -1.73 1 59.78 228 ASP A O 1
ATOM 1734 N N . PRO A 1 229 ? -0.956 3.416 0.08 1 62.53 229 PRO A N 1
ATOM 1735 C CA . PRO A 1 229 ? -1.841 2.27 -0.143 1 62.53 229 PRO A CA 1
ATOM 1736 C C . PRO A 1 229 ? -2.443 2.254 -1.545 1 62.53 229 PRO A C 1
ATOM 1738 O O . PRO A 1 229 ? -2.621 1.183 -2.133 1 62.53 229 PRO A O 1
ATOM 1741 N N . LEU A 1 230 ? -2.738 3.387 -2.033 1 60.81 230 LEU A N 1
ATOM 1742 C CA . LEU A 1 230 ? -3.314 3.445 -3.371 1 60.81 230 LEU A CA 1
ATOM 1743 C C . LEU A 1 230 ? -2.299 3.006 -4.422 1 60.81 230 LEU A C 1
ATOM 1745 O O . LEU A 1 230 ? -2.65 2.312 -5.379 1 60.81 230 LEU A O 1
ATOM 1749 N N . THR A 1 231 ? -1.169 3.555 -4.191 1 67.69 231 THR A N 1
ATOM 1750 C CA . THR A 1 231 ? -0.112 3.139 -5.105 1 67.69 231 THR A CA 1
ATOM 1751 C C . THR A 1 231 ? 0.119 1.633 -5.016 1 67.69 231 THR A C 1
ATOM 1753 O O . THR A 1 231 ? 0.306 0.965 -6.035 1 67.69 231 THR A O 1
ATOM 1756 N N . ALA A 1 232 ? 0.132 1.158 -3.803 1 71.19 232 ALA A N 1
ATOM 1757 C CA . ALA A 1 232 ? 0.295 -0.28 -3.611 1 71.19 232 ALA A CA 1
ATOM 1758 C C . ALA A 1 232 ? -0.828 -1.055 -4.293 1 71.19 232 ALA A C 1
ATOM 1760 O O . ALA A 1 232 ? -0.587 -2.096 -4.91 1 71.19 232 ALA A O 1
ATOM 1761 N N . LEU A 1 233 ? -2.053 -0.571 -4.219 1 68.38 233 LEU A N 1
ATOM 1762 C CA . LEU A 1 233 ? -3.193 -1.219 -4.855 1 68.38 233 LEU A CA 1
ATOM 1763 C C . LEU A 1 233 ? -3.059 -1.185 -6.375 1 68.38 233 LEU A C 1
ATOM 1765 O O . LEU A 1 233 ? -3.316 -2.186 -7.047 1 68.38 233 LEU A O 1
ATOM 1769 N N . LYS A 1 234 ? -2.746 -0.041 -6.891 1 71.94 234 LYS A N 1
ATOM 1770 C CA . LYS A 1 234 ? -2.529 0.087 -8.328 1 71.94 234 LYS A CA 1
ATOM 1771 C C . LYS A 1 234 ? -1.488 -0.915 -8.82 1 71.94 234 LYS A C 1
ATOM 1773 O O . LYS A 1 234 ? -1.688 -1.576 -9.844 1 71.94 234 LYS A O 1
ATOM 1778 N N . HIS A 1 235 ? -0.47 -0.938 -8.109 1 77.5 235 HIS A N 1
ATOM 1779 C CA . HIS A 1 235 ? 0.582 -1.883 -8.469 1 77.5 235 HIS A CA 1
ATOM 1780 C C . HIS A 1 235 ? 0.072 -3.318 -8.422 1 77.5 235 HIS A C 1
ATOM 1782 O O . HIS A 1 235 ? 0.377 -4.121 -9.312 1 77.5 235 HIS A O 1
ATOM 1788 N N . ALA A 1 236 ? -0.667 -3.65 -7.434 1 76.81 236 ALA A N 1
ATOM 1789 C CA . ALA A 1 236 ? -1.231 -4.992 -7.305 1 76.81 236 ALA A CA 1
ATOM 1790 C C . ALA A 1 236 ? -2.086 -5.344 -8.516 1 76.81 236 ALA A C 1
ATOM 1792 O O . ALA A 1 236 ? -2.025 -6.473 -9.023 1 76.81 236 ALA A O 1
ATOM 1793 N N . VAL A 1 237 ? -2.85 -4.398 -8.992 1 77.38 237 VAL A N 1
ATOM 1794 C CA . VAL A 1 237 ? -3.691 -4.613 -10.164 1 77.38 237 VAL A CA 1
ATOM 1795 C C . VAL A 1 237 ? -2.814 -4.805 -11.398 1 77.38 237 VAL A C 1
ATOM 1797 O O . VAL A 1 237 ? -3.09 -5.672 -12.234 1 77.38 237 VAL A O 1
ATOM 1800 N N . GLN A 1 238 ? -1.833 -4.004 -11.508 1 84.75 238 GLN A N 1
ATOM 1801 C CA . GLN A 1 238 ? -0.927 -4.117 -12.648 1 84.75 238 GLN A CA 1
ATOM 1802 C C . GLN A 1 238 ? -0.234 -5.477 -12.664 1 84.75 238 GLN A C 1
ATOM 1804 O O . GLN A 1 238 ? -0.049 -6.074 -13.727 1 84.75 238 GLN A O 1
ATOM 1809 N N . VAL A 1 239 ? 0.142 -5.918 -11.516 1 88.81 239 VAL A N 1
ATOM 1810 C CA . VAL A 1 239 ? 0.774 -7.227 -11.414 1 88.81 239 VAL A CA 1
ATOM 1811 C C . VAL A 1 239 ? -0.225 -8.312 -11.805 1 88.81 239 VAL A C 1
ATOM 1813 O O . VAL A 1 239 ? 0.124 -9.266 -12.508 1 88.81 239 VAL A O 1
ATOM 1816 N N . MET A 1 240 ? -1.464 -8.203 -11.359 1 88.44 240 MET A N 1
ATOM 1817 C CA . MET A 1 240 ? -2.518 -9.141 -11.734 1 88.44 240 MET A CA 1
ATOM 1818 C C . MET A 1 240 ? -2.695 -9.195 -13.25 1 88.44 240 MET A C 1
ATOM 1820 O O . MET A 1 240 ? -2.768 -10.273 -13.836 1 88.44 240 MET A O 1
ATOM 1824 N N . ASN A 1 241 ? -2.758 -8.062 -13.875 1 90.31 241 ASN A N 1
ATOM 1825 C CA . ASN A 1 241 ? -2.896 -8 -15.32 1 90.31 241 ASN A CA 1
ATOM 1826 C C . ASN A 1 241 ? -1.683 -8.594 -16.031 1 90.31 241 ASN A C 1
ATOM 1828 O O . ASN A 1 241 ? -1.826 -9.297 -17.031 1 90.31 241 ASN A O 1
ATOM 1832 N N . PHE A 1 242 ? -0.596 -8.203 -15.477 1 95.81 242 PHE A N 1
ATOM 1833 C CA . PHE A 1 242 ? 0.668 -8.727 -15.977 1 95.81 242 PHE A CA 1
ATOM 1834 C C . PHE A 1 242 ? 0.661 -10.25 -15.977 1 95.81 242 PHE A C 1
ATOM 1836 O O . PHE A 1 242 ? 0.963 -10.883 -16.984 1 95.81 242 PHE A O 1
ATOM 1843 N N . LEU A 1 243 ? 0.289 -10.891 -14.898 1 96 243 LEU A N 1
ATOM 1844 C CA . LEU A 1 243 ? 0.22 -12.336 -14.75 1 96 243 LEU A CA 1
ATOM 1845 C C . LEU A 1 243 ? -0.854 -12.93 -15.664 1 96 243 LEU A C 1
ATOM 1847 O O . LEU A 1 243 ? -0.647 -13.977 -16.281 1 96 243 LEU A O 1
ATOM 1851 N N . ASN A 1 244 ? -2.025 -12.328 -15.758 1 95.56 244 ASN A N 1
ATOM 1852 C CA . ASN A 1 244 ? -3.086 -12.773 -16.656 1 95.56 244 ASN A CA 1
ATOM 1853 C C . ASN A 1 244 ? -2.586 -12.914 -18.094 1 95.56 244 ASN A C 1
ATOM 1855 O O . ASN A 1 244 ? -2.855 -13.922 -18.75 1 95.56 244 ASN A O 1
ATOM 1859 N N . MET A 1 245 ? -1.851 -11.953 -18.547 1 97.5 245 MET A N 1
ATOM 1860 C CA . MET A 1 245 ? -1.322 -11.969 -19.906 1 97.5 245 MET A CA 1
ATOM 1861 C C . MET A 1 245 ? -0.314 -13.102 -20.078 1 97.5 245 MET A C 1
ATOM 1863 O O . MET A 1 245 ? -0.276 -13.742 -21.125 1 97.5 245 MET A O 1
ATOM 1867 N N . LEU A 1 246 ? 0.499 -13.32 -19.078 1 98.31 246 LEU A N 1
ATOM 1868 C CA . LEU A 1 246 ? 1.468 -14.406 -19.156 1 98.31 246 LEU A CA 1
ATOM 1869 C C . LEU A 1 246 ? 0.763 -15.758 -19.219 1 98.31 246 LEU A C 1
ATOM 1871 O O . LEU A 1 246 ? 1.186 -16.641 -19.969 1 98.31 246 LEU A O 1
ATOM 1875 N N . ILE A 1 247 ? -0.312 -15.969 -18.422 1 98.25 247 ILE A N 1
ATOM 1876 C CA . ILE A 1 247 ? -1.072 -17.219 -18.438 1 98.25 247 ILE A CA 1
ATOM 1877 C C . ILE A 1 247 ? -1.728 -17.391 -19.812 1 98.25 247 ILE A C 1
ATOM 1879 O O . ILE A 1 247 ? -1.694 -18.484 -20.391 1 98.25 247 ILE A O 1
ATOM 1883 N N . GLU A 1 248 ? -2.311 -16.297 -20.312 1 97.81 248 GLU A N 1
ATOM 1884 C CA . GLU A 1 248 ? -2.914 -16.344 -21.641 1 97.81 248 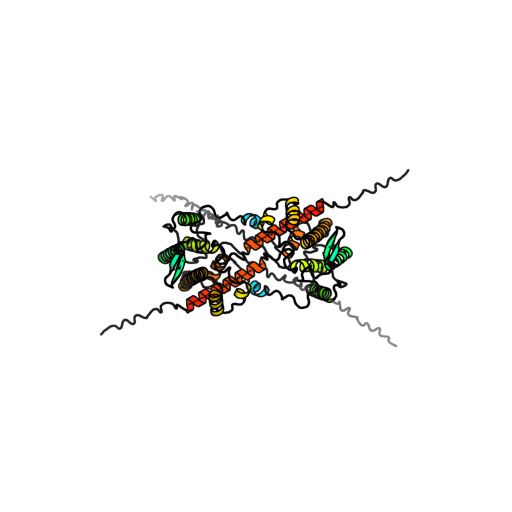GLU A CA 1
ATOM 1885 C C . GLU A 1 248 ? -1.895 -16.75 -22.703 1 97.81 248 GLU A C 1
ATOM 1887 O O . GLU A 1 248 ? -2.205 -17.547 -23.594 1 97.81 248 GLU A O 1
ATOM 1892 N N . ARG A 1 249 ? -0.774 -16.203 -22.609 1 97.56 249 ARG A N 1
ATOM 1893 C CA . ARG A 1 249 ? 0.295 -16.562 -23.531 1 97.56 249 ARG A CA 1
ATOM 1894 C C . ARG A 1 249 ? 0.609 -18.047 -23.469 1 97.56 249 ARG A C 1
ATOM 1896 O O . ARG A 1 249 ? 0.77 -18.703 -24.5 1 97.56 249 ARG A O 1
ATOM 1903 N N . ALA A 1 250 ? 0.761 -18.562 -22.297 1 97.25 250 ALA A N 1
ATOM 1904 C CA . ALA A 1 250 ? 1.062 -19.984 -22.094 1 97.25 250 ALA A CA 1
ATOM 1905 C C . ALA A 1 250 ? -0.026 -20.859 -22.703 1 97.25 250 ALA A C 1
ATOM 1907 O O . ALA A 1 250 ? 0.267 -21.906 -23.281 1 97.25 250 ALA A O 1
ATOM 1908 N N . LEU A 1 251 ? -1.306 -20.516 -22.578 1 96.62 251 LEU A N 1
ATOM 1909 C CA . LEU A 1 251 ? -2.424 -21.266 -23.141 1 96.62 251 LEU A CA 1
ATOM 1910 C C . LEU A 1 251 ? -2.352 -21.281 -24.672 1 96.62 251 LEU A C 1
ATOM 1912 O O . LEU A 1 251 ? -2.672 -22.297 -25.297 1 96.62 251 LEU A O 1
ATOM 1916 N N . LYS A 1 252 ? -1.952 -20.188 -25.172 1 95.31 252 LYS A N 1
ATOM 1917 C CA . LYS A 1 252 ? -1.859 -20.078 -26.625 1 95.31 252 LYS A CA 1
ATOM 1918 C C . LYS A 1 252 ? -0.704 -20.906 -27.172 1 95.31 252 LYS A C 1
ATOM 1920 O O . LYS A 1 252 ? -0.761 -21.391 -28.312 1 95.31 252 LYS A O 1
ATOM 1925 N N . GLN A 1 253 ? 0.403 -21.062 -26.5 1 91.5 253 GLN A N 1
ATOM 1926 C CA . GLN A 1 253 ? 1.591 -21.797 -26.938 1 91.5 253 GLN A CA 1
ATOM 1927 C C . GLN A 1 253 ? 1.391 -23.297 -26.812 1 91.5 253 GLN A C 1
ATOM 1929 O O . GLN A 1 253 ? 2.082 -24.078 -27.484 1 91.5 253 GLN A O 1
ATOM 1934 N N . GLN A 1 254 ? 0.646 -23.859 -25.953 1 79.75 254 GLN A N 1
ATOM 1935 C CA . GLN A 1 254 ? 0.375 -25.281 -25.828 1 79.75 254 GLN A CA 1
ATOM 1936 C C . GLN A 1 254 ? -1.103 -25.578 -26.062 1 79.75 254 GLN A C 1
ATOM 1938 O O . GLN A 1 254 ? -1.86 -25.781 -25.109 1 79.75 254 GLN A O 1
ATOM 1943 N N . PRO A 1 255 ? -1.563 -25.422 -27.234 1 61.56 255 PRO A N 1
ATOM 1944 C CA . PRO A 1 255 ? -2.994 -25.656 -27.422 1 61.56 255 PRO A CA 1
ATOM 1945 C C . PRO A 1 255 ? -3.422 -27.062 -27.031 1 61.56 255 PRO A C 1
ATOM 1947 O O . PRO A 1 255 ? -2.592 -27.969 -26.969 1 61.56 255 PRO A O 1
ATOM 1950 N N . SER A 1 256 ? -4.574 -27.234 -26.312 1 56.81 256 SER A N 1
ATOM 1951 C CA . SER A 1 256 ? -5.195 -28.484 -25.891 1 56.81 256 SER A CA 1
ATOM 1952 C C . SER A 1 256 ? -5.016 -29.578 -26.938 1 56.81 256 SER A C 1
ATOM 1954 O O . SER A 1 256 ? -4.941 -29.281 -28.141 1 56.81 256 SER A O 1
ATOM 1956 N N . PRO A 1 257 ? -4.469 -30.703 -26.484 1 48.53 257 PRO A N 1
ATOM 1957 C CA . PRO A 1 257 ? -4.492 -31.781 -27.469 1 48.53 257 PRO A CA 1
ATOM 1958 C C . PRO A 1 257 ? -5.809 -31.844 -28.25 1 48.53 257 PRO A C 1
ATOM 1960 O O . PRO A 1 257 ? -6.879 -31.656 -27.672 1 48.53 257 PRO A O 1
ATOM 1963 N N . SER A 1 258 ? -5.883 -31.266 -29.391 1 41.84 258 SER A N 1
ATOM 1964 C CA . SER A 1 258 ? -7.027 -31.484 -30.266 1 41.84 258 SER A CA 1
ATOM 1965 C C . SER A 1 258 ? -7.562 -32.906 -30.125 1 41.84 258 SER A C 1
ATOM 1967 O O . SER A 1 258 ? -6.785 -33.875 -30.094 1 41.84 258 SER A O 1
ATOM 1969 N N . SER A 1 259 ? -8.68 -33.219 -29.422 1 40.28 259 SER A N 1
ATOM 1970 C CA . SER A 1 259 ? -9.453 -34.438 -29.641 1 40.28 259 SER A CA 1
ATOM 1971 C C . SER A 1 259 ? -9.328 -34.906 -31.078 1 40.28 259 SER A C 1
ATOM 1973 O O . SER A 1 259 ? -9.836 -34.281 -32 1 40.28 259 SER A O 1
ATOM 1975 N N . ALA A 1 260 ? -8.273 -35.5 -31.578 1 39.12 260 ALA A N 1
ATOM 1976 C CA . ALA A 1 260 ? -8.297 -36.281 -32.812 1 39.12 260 ALA A CA 1
ATOM 1977 C C . ALA A 1 260 ? -9.562 -37.156 -32.875 1 39.12 260 ALA A C 1
ATOM 1979 O O . ALA A 1 260 ? -9.852 -37.906 -31.969 1 39.12 260 ALA A O 1
ATOM 1980 N N . GLY A 1 261 ? -10.641 -36.719 -33.5 1 36.78 261 GLY A N 1
ATOM 1981 C CA . GLY A 1 261 ? -11.773 -37.469 -34.062 1 36.78 261 GLY A CA 1
ATOM 1982 C C . GLY A 1 261 ? -11.391 -38.812 -34.594 1 36.78 261 GLY A C 1
ATOM 1983 O O . GLY A 1 261 ? -10.562 -38.906 -35.531 1 36.78 261 GLY A O 1
ATOM 1984 N N . SER A 1 262 ? -11.383 -39.938 -33.75 1 36.12 262 SER A N 1
ATOM 1985 C CA . SER A 1 262 ? -11.391 -41.344 -34.156 1 36.12 262 SER A CA 1
ATOM 1986 C C . SER A 1 262 ? -12.359 -41.594 -35.312 1 36.12 262 SER A C 1
ATOM 1988 O O . SER A 1 262 ? -13.578 -41.469 -35.125 1 36.12 262 SER A O 1
ATOM 1990 N N . SER A 1 263 ? -12.117 -41.031 -36.469 1 38.06 263 SER A N 1
ATOM 1991 C CA . SER A 1 263 ? -12.844 -41.531 -37.625 1 38.06 263 SER A CA 1
ATOM 1992 C C . SER A 1 263 ? -12.656 -43.031 -37.781 1 38.06 263 SER A C 1
ATOM 1994 O O . SER A 1 263 ? -11.555 -43.5 -38.094 1 38.06 263 SER A O 1
ATOM 1996 N N . THR A 1 264 ? -13.203 -43.938 -36.844 1 37.5 264 THR A N 1
ATOM 1997 C CA . THR A 1 264 ? -13.359 -45.375 -37.062 1 37.5 264 THR A CA 1
ATOM 1998 C C . THR A 1 264 ? -14.047 -45.656 -38.375 1 37.5 264 THR A C 1
ATOM 2000 O O . THR A 1 264 ? -15.234 -45.375 -38.562 1 37.5 264 THR A O 1
ATOM 2003 N N . LYS A 1 265 ? -13.367 -45.562 -39.5 1 39.72 265 LYS A N 1
ATOM 2004 C CA . LYS A 1 265 ? -13.781 -46.125 -40.781 1 39.72 265 LYS A CA 1
ATOM 2005 C C . LYS A 1 265 ? -14.141 -47.594 -40.656 1 39.72 265 LYS A C 1
ATOM 2007 O O . LYS A 1 265 ? -13.281 -48.438 -40.344 1 39.72 265 LYS A O 1
ATOM 2012 N N . ALA A 1 266 ? -15.406 -47.938 -40.25 1 42.25 266 ALA A N 1
ATOM 2013 C CA . ALA A 1 266 ? -16.062 -49.219 -40.406 1 42.25 266 ALA A CA 1
ATOM 2014 C C . ALA A 1 266 ? -15.773 -49.844 -41.781 1 42.25 266 ALA A C 1
ATOM 2016 O O . ALA A 1 266 ? -16.016 -49.188 -42.812 1 42.25 266 ALA A O 1
ATOM 20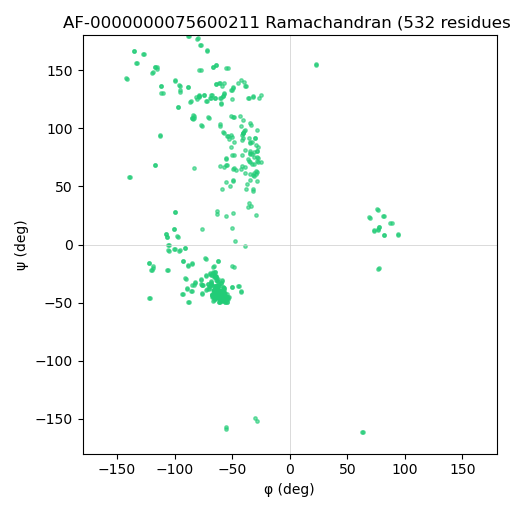17 N N . ALA A 1 267 ? -14.758 -50.656 -41.906 1 41.16 267 ALA A N 1
ATOM 2018 C CA . ALA A 1 267 ? -14.492 -51.5 -43.062 1 41.16 267 ALA A CA 1
ATOM 2019 C C . ALA A 1 267 ? -15.773 -52.156 -43.562 1 41.16 267 ALA A C 1
ATOM 2021 O O . ALA A 1 267 ? -16.609 -52.594 -42.781 1 41.16 267 ALA A O 1
ATOM 2022 N N . PRO A 1 268 ? -15.961 -52.281 -44.938 1 37.62 268 PRO A N 1
ATOM 2023 C CA . PRO A 1 268 ? -17.016 -53.156 -45.469 1 37.62 268 PRO A CA 1
ATOM 2024 C C . PRO A 1 268 ? -16.797 -54.625 -45.094 1 37.62 268 PRO A C 1
ATOM 2026 O O . PRO A 1 268 ? -15.672 -55.031 -44.844 1 37.62 268 PRO A O 1
ATOM 2029 N N . MET B 1 1 ? -59.812 -74.625 32.844 1 22.47 1 MET B N 1
ATOM 2030 C CA . MET B 1 1 ? -59.281 -73.5 33.625 1 22.47 1 MET B CA 1
ATOM 2031 C C . MET B 1 1 ? -59.219 -72.25 32.812 1 22.47 1 MET B C 1
ATOM 2033 O O . MET B 1 1 ? 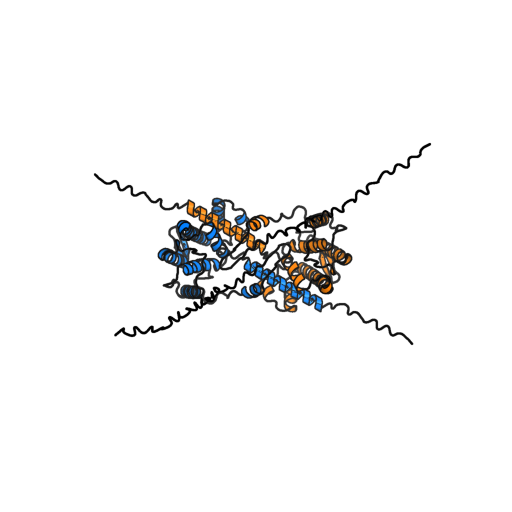-58.906 -72.312 31.625 1 22.47 1 MET B O 1
ATOM 2037 N N . GLN B 1 2 ? -60.031 -71.25 33.188 1 21.69 2 GLN B N 1
ATOM 2038 C CA . GLN B 1 2 ? -60.719 -70.062 32.625 1 21.69 2 GLN B CA 1
ATOM 2039 C C . GLN B 1 2 ? -59.75 -69.062 32.062 1 21.69 2 GLN B C 1
ATOM 2041 O O . GLN B 1 2 ? -59.031 -68.438 32.844 1 21.69 2 GLN B O 1
ATOM 2046 N N . GLY B 1 3 ? -59.062 -69.438 30.953 1 22.72 3 GLY B N 1
ATOM 2047 C CA . GLY B 1 3 ? -57.969 -68.875 30.219 1 22.72 3 GLY B CA 1
ATOM 2048 C C . GLY B 1 3 ? -58.25 -67.5 29.688 1 22.72 3 GLY B C 1
ATOM 2049 O O . GLY B 1 3 ? -58.875 -67.375 28.641 1 22.72 3 GLY B O 1
ATOM 2050 N N . GLY B 1 4 ? -58.781 -66.688 30.641 1 22.08 4 GLY B N 1
ATOM 2051 C CA . GLY B 1 4 ? -59.312 -65.375 30.453 1 22.08 4 GLY B CA 1
ATOM 2052 C C . GLY B 1 4 ? -58.375 -64.5 29.656 1 22.08 4 GLY B C 1
ATOM 2053 O O . GLY B 1 4 ? -57.219 -64.312 29.984 1 22.08 4 GLY B O 1
ATOM 2054 N N . ALA B 1 5 ? -58.594 -64.625 28.375 1 26.14 5 ALA B N 1
ATOM 2055 C CA . ALA B 1 5 ? -57.844 -64.062 27.266 1 26.14 5 ALA B CA 1
ATOM 2056 C C . ALA B 1 5 ? -57.719 -62.531 27.391 1 26.14 5 ALA B C 1
ATOM 2058 O O . ALA B 1 5 ? -58.75 -61.812 27.422 1 26.14 5 ALA B O 1
ATOM 2059 N N . VAL B 1 6 ? -56.938 -62.219 28.406 1 24.25 6 VAL B N 1
ATOM 2060 C CA . VAL B 1 6 ? -56.781 -60.844 28.891 1 24.25 6 VAL B CA 1
ATOM 2061 C C . VAL B 1 6 ? -56.656 -59.906 27.688 1 24.25 6 VAL B C 1
ATOM 2063 O O . VAL B 1 6 ? -56 -60.25 26.688 1 24.25 6 VAL B O 1
ATOM 2066 N N . ASP B 1 7 ? -57.656 -59.25 27.375 1 22.48 7 ASP B N 1
ATOM 2067 C CA . ASP B 1 7 ? -58.062 -58.281 26.375 1 22.48 7 ASP B CA 1
ATOM 2068 C C . ASP B 1 7 ? -57.031 -57.125 26.297 1 22.48 7 ASP B C 1
ATOM 2070 O O . ASP B 1 7 ? -57.281 -56.125 25.625 1 22.48 7 ASP B O 1
ATOM 2074 N N . ASP B 1 8 ? -55.875 -57.438 26.922 1 24.03 8 ASP B N 1
ATOM 2075 C CA . ASP B 1 8 ? -55.25 -56.156 27.281 1 24.03 8 ASP B CA 1
ATOM 2076 C C . ASP B 1 8 ? -55.188 -55.25 26.062 1 24.03 8 ASP B C 1
ATOM 2078 O O . ASP B 1 8 ? -54.781 -55.656 24.969 1 24.03 8 ASP B O 1
ATOM 2082 N N . ASP B 1 9 ? -56.219 -54.469 26.031 1 23.09 9 ASP B N 1
ATOM 2083 C CA . ASP B 1 9 ? -56.5 -53.312 25.203 1 23.09 9 ASP B CA 1
ATOM 2084 C C . ASP B 1 9 ? -55.219 -52.5 24.891 1 23.09 9 ASP B C 1
ATOM 2086 O O . ASP B 1 9 ? -54.594 -51.969 25.812 1 23.09 9 ASP B O 1
ATOM 2090 N N . GLU B 1 10 ? -54.312 -53.219 24.234 1 23.28 10 GLU B N 1
ATOM 2091 C CA . GLU B 1 10 ? -53.062 -52.594 23.875 1 23.28 10 GLU B CA 1
ATOM 2092 C C . GLU B 1 10 ? -53.281 -51.219 23.25 1 23.28 10 GLU B C 1
ATOM 2094 O O . GLU B 1 10 ? -53.906 -51.094 22.203 1 23.28 10 GLU B O 1
ATOM 2099 N N . GLY B 1 11 ? -53.844 -50.406 24.203 1 21.8 11 GLY B N 1
ATOM 2100 C CA . GLY B 1 11 ? -54 -49 23.812 1 21.8 11 GLY B CA 1
ATOM 2101 C C . GLY B 1 11 ? -52.906 -48.5 22.922 1 21.8 11 GLY B C 1
ATOM 2102 O O . GLY B 1 11 ? -51.719 -48.656 23.234 1 21.8 11 GLY B O 1
ATOM 2103 N N . ALA B 1 12 ? -53.062 -48.844 21.656 1 22.08 12 ALA B N 1
ATOM 2104 C CA . ALA B 1 12 ? -52.25 -48.344 20.562 1 22.08 12 ALA B CA 1
ATOM 2105 C C . ALA B 1 12 ? -51.875 -46.875 20.75 1 22.08 12 ALA B C 1
ATOM 2107 O O . ALA B 1 12 ? -52.719 -46 20.672 1 22.08 12 ALA B O 1
ATOM 2108 N N . LEU B 1 13 ? -51.344 -46.688 21.922 1 21.97 13 LEU B N 1
ATOM 2109 C CA . LEU B 1 13 ? -50.938 -45.312 22.125 1 21.97 13 LEU B CA 1
ATOM 2110 C C . LEU B 1 13 ? -50.438 -44.688 20.812 1 21.97 13 LEU B C 1
ATOM 2112 O O . LEU B 1 13 ? -49.562 -45.219 20.156 1 21.97 13 LEU B O 1
ATOM 2116 N N . ALA B 1 14 ? -51.438 -44.344 20.047 1 22.84 14 ALA B N 1
ATOM 2117 C CA . ALA B 1 14 ? -51.25 -43.5 18.859 1 22.84 14 ALA B CA 1
ATOM 2118 C C . ALA B 1 14 ? -50.094 -42.531 19.062 1 22.84 14 ALA B C 1
ATOM 2120 O O . ALA B 1 14 ? -50.156 -41.656 19.938 1 22.84 14 ALA B O 1
ATOM 2121 N N . ALA B 1 15 ? -48.938 -43.125 19.094 1 23.62 15 ALA B N 1
ATOM 2122 C CA . ALA B 1 15 ? -47.719 -42.312 19.125 1 23.62 15 ALA B CA 1
ATOM 2123 C C . ALA B 1 15 ? -47.906 -41.031 18.312 1 23.62 15 ALA B C 1
ATOM 2125 O O . ALA B 1 15 ? -48 -41.062 17.094 1 23.62 15 ALA B O 1
ATOM 2126 N N . GLY B 1 16 ? -48.938 -40.312 18.688 1 20.78 16 GLY B N 1
ATOM 2127 C CA . GLY B 1 16 ? -49.062 -39.031 18.031 1 20.78 16 GLY B CA 1
ATOM 2128 C C . GLY B 1 16 ? -47.75 -38.438 17.578 1 20.78 16 GLY B C 1
ATOM 2129 O O . GLY B 1 16 ? -46.75 -38.5 18.312 1 20.78 16 GLY B O 1
ATOM 2130 N N . GLU B 1 17 ? -47.5 -38.656 16.25 1 24 17 GLU B N 1
ATOM 2131 C CA . GLU B 1 17 ? -46.438 -38.062 15.453 1 24 17 GLU B CA 1
ATOM 2132 C C . GLU B 1 17 ? -46.156 -36.625 15.875 1 24 17 GLU B C 1
ATOM 2134 O O . GLU B 1 17 ? -46.938 -35.719 15.562 1 24 17 GLU B O 1
ATOM 2139 N N . GLN B 1 18 ? -46.312 -36.531 17.203 1 21.19 18 GLN B N 1
ATOM 2140 C CA . GLN B 1 18 ? -45.969 -35.125 17.438 1 21.19 18 GLN B CA 1
ATOM 2141 C C . GLN B 1 18 ? -44.875 -34.656 16.484 1 21.19 18 GLN B C 1
ATOM 2143 O O . GLN B 1 18 ? -43.781 -35.25 16.469 1 21.19 18 GLN B O 1
ATOM 2148 N N . ASN B 1 19 ? -45.375 -34.406 15.297 1 23.45 19 ASN B N 1
ATOM 2149 C CA . ASN B 1 19 ? -44.625 -33.688 14.289 1 23.45 19 ASN B CA 1
ATOM 2150 C C . ASN B 1 19 ? -43.719 -32.625 14.922 1 23.45 19 ASN B C 1
ATOM 2152 O O . ASN B 1 19 ? -44.156 -31.531 15.266 1 23.45 19 ASN B O 1
ATOM 2156 N N . GLN B 1 20 ? -43.312 -33.062 16.094 1 21.86 20 GLN B N 1
ATOM 2157 C CA . GLN B 1 20 ? -42.438 -31.984 16.562 1 21.86 20 GLN B CA 1
ATOM 2158 C C . GLN B 1 20 ? -41.656 -31.375 15.406 1 21.86 20 GLN B C 1
ATOM 2160 O O . GLN B 1 20 ? -40.875 -32.062 14.75 1 21.86 20 GLN B O 1
ATOM 2165 N N . GLN B 1 21 ? -42.469 -30.641 14.68 1 22.39 21 GLN B N 1
ATOM 2166 C CA . GLN B 1 21 ? -41.812 -29.719 13.758 1 22.39 21 GLN B CA 1
ATOM 2167 C C . GLN B 1 21 ? -40.438 -29.297 14.289 1 22.39 21 GLN B C 1
ATOM 2169 O O . GLN B 1 21 ? -40.375 -28.562 15.266 1 22.39 21 GLN B O 1
ATOM 2174 N N . GLN B 1 22 ? -39.719 -30.359 14.539 1 22.16 22 GLN B N 1
ATOM 2175 C CA . GLN B 1 22 ? -38.375 -29.953 14.883 1 22.16 22 GLN B CA 1
ATOM 2176 C C . GLN B 1 22 ? -38.031 -28.625 14.203 1 22.16 22 GLN B C 1
ATOM 2178 O O . GLN B 1 22 ? -38.031 -28.531 12.977 1 22.16 22 GLN B O 1
ATOM 2183 N N . GLN B 1 23 ? -38.688 -27.625 14.758 1 21.59 23 GLN B N 1
ATOM 2184 C CA . GLN B 1 23 ? -38.125 -26.344 14.344 1 21.59 23 GLN B CA 1
ATOM 2185 C C . GLN B 1 23 ? -36.625 -26.438 14.078 1 21.59 23 GLN B C 1
ATOM 2187 O O . GLN B 1 23 ? -35.844 -26.609 15.008 1 21.59 23 GLN B O 1
ATOM 2192 N N . ALA B 1 24 ? -36.406 -27.312 13.141 1 23.23 24 ALA B N 1
ATOM 2193 C CA . ALA B 1 24 ? -35.031 -27.344 12.633 1 23.23 24 ALA B CA 1
ATOM 2194 C C . ALA B 1 24 ? -34.344 -26 12.844 1 23.23 24 ALA B C 1
ATOM 2196 O O . ALA B 1 24 ? -34.781 -24.984 12.297 1 23.23 24 ALA B O 1
ATOM 2197 N N . MET B 1 25 ? -34.094 -25.797 14.047 1 21.77 25 MET B N 1
ATOM 2198 C CA . MET B 1 25 ? -33.281 -24.594 14.266 1 21.77 25 MET B CA 1
ATOM 2199 C C . MET B 1 25 ? -32.312 -24.375 13.109 1 21.77 25 MET B C 1
ATOM 2201 O O . MET B 1 25 ? -31.531 -25.25 12.781 1 21.77 25 MET B O 1
ATOM 2205 N N . GLU B 1 26 ? -32.875 -23.859 12.055 1 23.8 26 GLU B N 1
ATOM 2206 C CA . GLU B 1 26 ? -32.062 -23.375 10.945 1 23.8 26 GLU B CA 1
ATOM 2207 C C . GLU B 1 26 ? -30.688 -22.891 11.43 1 23.8 26 GLU B C 1
ATOM 2209 O O . GLU B 1 26 ? -30.609 -21.922 12.18 1 23.8 26 GLU B O 1
ATOM 2214 N N . ILE B 1 27 ? -29.969 -23.766 11.992 1 23.25 27 ILE B N 1
ATOM 2215 C CA . ILE B 1 27 ? -28.578 -23.438 12.305 1 23.25 27 ILE B CA 1
ATOM 2216 C C . ILE B 1 27 ? -28.047 -22.406 11.312 1 23.25 27 ILE B C 1
ATOM 2218 O O . ILE B 1 27 ? -28 -22.672 10.109 1 23.25 27 ILE B O 1
ATOM 2222 N N . GLY B 1 28 ? -28.359 -21.188 11.531 1 24.55 28 GLY B N 1
ATOM 2223 C CA . GLY B 1 28 ? -27.812 -20 10.906 1 24.55 28 GLY B CA 1
ATOM 2224 C C . GLY B 1 28 ? -26.359 -20.172 10.469 1 24.55 28 GLY B C 1
ATOM 2225 O O . GLY B 1 28 ? -25.547 -20.719 11.203 1 24.55 28 GLY B O 1
ATOM 2226 N N . TRP B 1 29 ? -26.094 -20.578 9.297 1 23.73 29 TRP B N 1
ATOM 2227 C CA . TRP B 1 29 ? -24.906 -20.766 8.469 1 23.73 29 TRP B CA 1
ATOM 2228 C C . TRP B 1 29 ? -23.781 -19.812 8.898 1 23.73 29 TRP B C 1
ATOM 2230 O O . TRP B 1 29 ? -24.047 -18.688 9.32 1 23.73 29 TRP B O 1
ATOM 2240 N N . PRO B 1 30 ? -22.656 -20.328 9.164 1 26.84 30 PRO B N 1
ATOM 2241 C CA . PRO B 1 30 ? -21.531 -19.75 9.883 1 26.84 30 PRO B CA 1
ATOM 2242 C C . PRO B 1 30 ? -21.25 -18.297 9.484 1 26.84 30 PRO B C 1
ATOM 2244 O O . PRO B 1 30 ? -21.453 -17.922 8.328 1 26.84 30 PRO B O 1
ATOM 2247 N N . THR B 1 31 ? -21.422 -17.312 10.188 1 27.14 31 THR B N 1
ATOM 2248 C CA . THR B 1 31 ? -21.234 -15.875 10.375 1 27.14 31 THR B CA 1
ATOM 2249 C C . THR B 1 31 ? -19.859 -15.438 9.867 1 27.14 31 THR B C 1
ATOM 2251 O O . THR B 1 31 ? -18.844 -15.836 10.438 1 27.14 31 THR B O 1
ATOM 2254 N N . ASP B 1 32 ? -19.516 -15.57 8.648 1 28.06 32 ASP B N 1
ATOM 2255 C CA . ASP B 1 32 ? -18.469 -15.242 7.684 1 28.06 32 ASP B CA 1
ATOM 2256 C C . ASP B 1 32 ? -17.75 -13.961 8.078 1 28.06 32 ASP B C 1
ATOM 2258 O O . ASP B 1 32 ? -18.344 -12.883 8.102 1 28.06 32 ASP B O 1
ATOM 2262 N N . VAL B 1 33 ? -16.984 -13.953 9.086 1 28.56 33 VAL B N 1
ATOM 2263 C CA . VAL B 1 33 ? -16.234 -12.914 9.773 1 28.56 33 VAL B CA 1
ATOM 2264 C C . VAL B 1 33 ? -15.734 -11.883 8.766 1 28.56 33 VAL B C 1
ATOM 2266 O O . VAL B 1 33 ? -14.93 -12.211 7.887 1 28.56 33 VAL B O 1
ATOM 2269 N N . ARG B 1 34 ? -16.344 -10.914 8.406 1 29.59 34 ARG B N 1
ATOM 2270 C CA . ARG B 1 34 ? -16.578 -9.625 7.762 1 29.59 34 ARG B CA 1
ATOM 2271 C C . ARG B 1 34 ? -15.383 -8.688 7.957 1 29.59 34 ARG B C 1
ATOM 2273 O O . ARG B 1 34 ? -15.531 -7.469 7.879 1 29.59 34 ARG B O 1
ATOM 2280 N N . HIS B 1 35 ? -14.391 -9.227 8.703 1 30.22 35 HIS B N 1
ATOM 2281 C CA . HIS B 1 35 ? -13.523 -8.109 9.062 1 30.22 35 HIS B CA 1
ATOM 2282 C C . HIS B 1 35 ? -13.039 -7.363 7.824 1 30.22 35 HIS B C 1
ATOM 2284 O O . HIS B 1 35 ? -11.93 -7.609 7.34 1 30.22 35 HIS B O 1
ATOM 2290 N N . VAL B 1 36 ? -13.734 -7.453 6.824 1 31.72 36 VAL B N 1
ATOM 2291 C CA . VAL B 1 36 ? -13.477 -6.562 5.699 1 31.72 36 VAL B CA 1
ATOM 2292 C C . VAL B 1 36 ? -13.359 -5.121 6.195 1 31.72 36 VAL B C 1
ATOM 2294 O O . VAL B 1 36 ? -14.336 -4.543 6.676 1 31.72 36 VAL B O 1
ATOM 2297 N N . ALA B 1 37 ? -12.297 -4.941 6.965 1 34.5 37 ALA B N 1
ATOM 2298 C CA . ALA B 1 37 ? -12.242 -3.518 7.277 1 34.5 37 ALA B CA 1
ATOM 2299 C C . ALA B 1 37 ? -12.25 -2.676 6.004 1 34.5 37 ALA B C 1
ATOM 2301 O O . ALA B 1 37 ? -11.555 -2.996 5.035 1 34.5 37 ALA B O 1
ATOM 2302 N N . HIS B 1 38 ? -13.312 -2.307 5.652 1 36.88 38 HIS B N 1
ATOM 2303 C CA . HIS B 1 38 ? -13.477 -1.343 4.57 1 36.88 38 HIS B CA 1
ATOM 2304 C C . HIS B 1 38 ? -12.695 -0.064 4.844 1 36.88 38 HIS B C 1
ATOM 2306 O O . HIS B 1 38 ? -13.023 0.682 5.77 1 36.88 38 HIS B O 1
ATOM 2312 N N . VAL B 1 39 ? -11.43 -0.296 4.645 1 42.84 39 VAL B N 1
ATOM 2313 C CA . VAL B 1 39 ? -10.68 0.95 4.77 1 42.84 39 VAL B CA 1
ATOM 2314 C C . VAL B 1 39 ? -10.719 1.71 3.445 1 42.84 39 VAL B C 1
ATOM 2316 O O . VAL B 1 39 ? -10.492 1.129 2.381 1 42.84 39 VAL B O 1
ATOM 2319 N N . THR B 1 40 ? -11.469 2.732 3.516 1 44.12 40 THR B N 1
ATOM 2320 C CA . THR B 1 40 ? -11.492 3.574 2.324 1 44.12 40 THR B CA 1
ATOM 2321 C C . THR B 1 40 ? -10.328 4.566 2.342 1 44.12 40 THR B C 1
ATOM 2323 O O . THR B 1 40 ? -10.062 5.195 3.367 1 44.12 40 THR B O 1
ATOM 2326 N N . PHE B 1 41 ? -9.484 4.336 1.546 1 45.91 41 PHE B N 1
ATOM 2327 C CA . PHE B 1 41 ? -8.461 5.359 1.383 1 45.91 41 PHE B CA 1
ATOM 2328 C C . PHE B 1 41 ? -8.773 6.258 0.191 1 45.91 41 PHE B C 1
ATOM 2330 O O . PHE B 1 41 ? -9.172 5.77 -0.868 1 45.91 41 PHE B O 1
ATOM 2337 N N . ASP B 1 42 ? -8.961 7.574 0.597 1 42.06 42 ASP B N 1
ATOM 2338 C CA . ASP B 1 42 ? -9 8.539 -0.496 1 42.06 42 ASP B CA 1
ATOM 2339 C C . ASP B 1 42 ? -7.77 9.445 -0.465 1 42.06 42 ASP B C 1
ATOM 2341 O O . ASP B 1 42 ? -7.316 9.852 0.608 1 42.06 42 ASP B O 1
ATOM 2345 N N . ARG B 1 43 ? -7.145 9.578 -1.561 1 42.84 43 ARG B N 1
ATOM 2346 C CA . ARG B 1 43 ? -5.953 10.414 -1.645 1 42.84 43 ARG B CA 1
ATOM 2347 C C . ARG B 1 43 ? -6.16 11.734 -0.918 1 42.84 43 ARG B C 1
ATOM 2349 O O . ARG B 1 43 ? -5.207 12.32 -0.401 1 42.84 43 ARG B O 1
ATOM 2356 N N . PHE B 1 44 ? -7.379 12.109 -1.069 1 39.38 44 PHE B N 1
ATOM 2357 C CA . PHE B 1 44 ? -7.664 13.445 -0.556 1 39.38 44 PHE B CA 1
ATOM 2358 C C . PHE B 1 44 ? -8.086 13.383 0.907 1 39.38 44 PHE B C 1
ATOM 2360 O O . PHE B 1 44 ? -7.797 14.297 1.682 1 39.38 44 PHE B O 1
ATOM 2367 N N . HIS B 1 45 ? -8.836 12.344 1.181 1 42.81 45 HIS B N 1
ATOM 2368 C CA . HIS B 1 45 ? -9.406 12.297 2.52 1 42.81 45 HIS B CA 1
ATOM 2369 C C . HIS B 1 45 ? -8.727 11.234 3.377 1 42.81 45 HIS B C 1
ATOM 2371 O O . HIS B 1 45 ? -9.039 11.094 4.562 1 42.81 45 HIS B O 1
ATOM 2377 N N . GLY B 1 46 ? -7.789 10.781 2.891 1 43.75 46 GLY B N 1
ATOM 2378 C CA . GLY B 1 46 ? -7.07 9.758 3.637 1 43.75 46 GLY B CA 1
ATOM 2379 C C . GLY B 1 46 ? -7.895 8.516 3.893 1 43.75 46 GLY B C 1
ATOM 2380 O O . GLY B 1 46 ? -8.734 8.141 3.07 1 43.75 46 GLY B O 1
ATOM 2381 N N . PHE B 1 47 ? -7.426 7.625 4.965 1 44.88 47 PHE B N 1
ATOM 2382 C CA . PHE B 1 47 ? -8.031 6.34 5.289 1 44.88 47 PHE B CA 1
ATOM 2383 C C . PHE B 1 47 ? -9.328 6.535 6.066 1 44.88 47 PHE B C 1
ATOM 2385 O O . PHE B 1 47 ? -9.352 7.238 7.078 1 44.88 47 PHE B O 1
ATOM 2392 N N . ARG B 1 48 ? -10.312 6.387 5.406 1 45.69 48 ARG B N 1
ATOM 2393 C CA . ARG B 1 48 ? -11.578 6.359 6.137 1 45.69 48 ARG B CA 1
ATOM 2394 C C . ARG B 1 48 ? -12.008 4.926 6.434 1 45.69 48 ARG B C 1
ATOM 2396 O O . ARG B 1 48 ? -11.789 4.027 5.617 1 45.69 48 ARG B O 1
ATOM 2403 N N . GLY B 1 49 ? -12.398 4.641 7.648 1 42.38 49 GLY B N 1
ATOM 2404 C CA . GLY B 1 49 ? -12.977 3.359 8.031 1 42.38 49 GLY B CA 1
ATOM 2405 C C . GLY B 1 49 ? -11.93 2.33 8.414 1 42.38 49 GLY B C 1
ATOM 2406 O O . GLY B 1 49 ? -12.102 1.136 8.156 1 42.38 49 GLY B O 1
ATOM 2407 N N . VAL B 1 50 ? -10.68 2.799 8.742 1 42.16 50 VAL B N 1
ATOM 2408 C CA . VAL B 1 50 ? -9.719 1.786 9.18 1 42.16 50 VAL B CA 1
ATOM 2409 C C . VAL B 1 50 ? -10.25 1.082 10.43 1 42.16 50 VAL B C 1
ATOM 2411 O O . VAL B 1 50 ? -10.453 1.715 11.469 1 42.16 50 VAL B O 1
ATOM 2414 N N . PRO B 1 51 ? -10.727 -0.054 10.289 1 40.66 51 PRO B N 1
ATOM 2415 C CA . PRO B 1 51 ? -11.195 -0.756 11.484 1 40.66 51 PRO B CA 1
ATOM 2416 C C . PRO B 1 51 ? -10.078 -1.013 12.5 1 40.66 51 PRO B C 1
ATOM 2418 O O . PRO B 1 51 ? -8.914 -1.152 12.117 1 40.66 51 PRO B O 1
ATOM 2421 N N . GLU B 1 52 ? -10.375 -0.833 13.695 1 41.69 52 GLU B N 1
ATOM 2422 C CA . GLU B 1 52 ? -9.5 -1.118 14.828 1 41.69 52 GLU B CA 1
ATOM 2423 C C . GLU B 1 52 ? -8.773 -2.447 14.641 1 41.69 52 GLU B C 1
ATOM 2425 O O . GLU B 1 52 ? -7.613 -2.588 15.039 1 41.69 52 GLU B O 1
ATOM 2430 N N . GLU B 1 53 ? -9.438 -3.273 14.195 1 37.88 53 GLU B N 1
ATOM 2431 C CA . GLU B 1 53 ? -8.961 -4.645 14.055 1 37.88 53 GLU B CA 1
ATOM 2432 C C . GLU B 1 53 ? -7.789 -4.727 13.086 1 37.88 53 GLU B C 1
ATOM 2434 O O . GLU B 1 53 ? -6.895 -5.562 13.25 1 37.88 53 GLU B O 1
ATOM 2439 N N . LEU B 1 54 ? -7.895 -4.023 12.07 1 39.97 54 LEU B N 1
ATOM 2440 C CA . LEU B 1 54 ? -6.781 -4.043 11.125 1 39.97 54 LEU B CA 1
ATOM 2441 C C . LEU B 1 54 ? -5.492 -3.588 11.805 1 39.97 54 LEU B C 1
ATOM 2443 O O . LEU B 1 54 ? -4.398 -4.016 11.422 1 39.97 54 LEU B O 1
ATOM 2447 N N . GLN B 1 55 ? -5.598 -2.691 12.797 1 38.31 55 GLN B N 1
ATOM 2448 C CA . GLN B 1 55 ? -4.441 -2.334 13.609 1 38.31 55 GLN B CA 1
ATOM 2449 C C . GLN B 1 55 ? -3.803 -3.57 14.234 1 38.31 55 GLN B C 1
ATOM 2451 O O . GLN B 1 55 ? -2.578 -3.646 14.359 1 38.31 55 GLN B O 1
ATOM 2456 N N . ARG B 1 56 ? -4.586 -4.387 14.742 1 36.75 56 ARG B N 1
ATOM 2457 C CA . ARG B 1 56 ? -4.121 -5.523 15.523 1 36.75 56 ARG B CA 1
ATOM 2458 C C . ARG B 1 56 ? -3.568 -6.621 14.625 1 36.75 56 ARG B C 1
ATOM 2460 O O . ARG B 1 56 ? -2.713 -7.406 15.047 1 36.75 56 ARG B O 1
ATOM 2467 N N . GLU B 1 57 ? -4.199 -6.918 13.57 1 35.56 57 GLU B N 1
ATOM 2468 C CA . GLU B 1 57 ? -3.975 -8.141 12.805 1 35.56 57 GLU B CA 1
ATOM 2469 C C . GLU B 1 57 ? -2.648 -8.086 12.055 1 35.56 57 GLU B C 1
ATOM 2471 O O . GLU B 1 57 ? -2.25 -9.062 11.414 1 35.56 57 GLU B O 1
ATOM 2476 N N . VAL B 1 58 ? -2.184 -6.961 11.719 1 36.5 58 VAL B N 1
ATOM 2477 C CA . VAL B 1 58 ? -0.919 -6.965 10.992 1 36.5 58 VAL B CA 1
ATOM 2478 C C . VAL B 1 58 ? 0.089 -7.855 11.719 1 36.5 58 VAL B C 1
ATOM 2480 O O . VAL B 1 58 ? 1.252 -7.941 11.312 1 36.5 58 VAL B O 1
ATOM 2483 N N . GLU B 1 59 ? -0.127 -8.117 12.914 1 34.78 59 GLU B N 1
ATOM 2484 C CA . GLU B 1 59 ? 0.876 -8.953 13.562 1 34.78 59 GLU B CA 1
ATOM 2485 C C . GLU B 1 59 ? 0.954 -10.336 12.914 1 34.78 59 GLU B C 1
ATOM 2487 O O . GLU B 1 59 ? 0.248 -11.258 13.328 1 34.78 59 GLU B O 1
ATOM 2492 N N . GLY B 1 60 ? 0.652 -10.438 11.695 1 33.78 60 GLY B N 1
ATOM 2493 C CA . GLY B 1 60 ? 0.864 -11.836 11.336 1 33.78 60 GLY B CA 1
ATOM 2494 C C . GLY B 1 60 ? 2.086 -12.438 12 1 33.78 60 GLY B C 1
ATOM 2495 O O . GLY B 1 60 ? 3.006 -11.719 12.398 1 33.78 60 GLY B O 1
ATOM 2496 N N . ARG B 1 61 ? 1.925 -13.688 12.523 1 33.59 61 ARG B N 1
ATOM 2497 C CA . ARG B 1 61 ? 2.848 -14.539 13.266 1 33.59 61 ARG B CA 1
ATOM 2498 C C . ARG B 1 61 ? 4.203 -14.617 12.57 1 33.59 61 ARG B C 1
ATOM 2500 O O . ARG B 1 61 ? 4.273 -14.883 11.367 1 33.59 61 ARG B O 1
ATOM 2507 N N . PRO B 1 62 ? 5.238 -14.023 13.117 1 33.56 62 PRO B N 1
ATOM 2508 C CA . PRO B 1 62 ? 6.621 -14.305 12.711 1 33.56 62 PRO B CA 1
ATOM 2509 C C . PRO B 1 62 ? 6.82 -15.742 12.258 1 33.56 62 PRO B C 1
ATOM 2511 O O . PRO B 1 62 ? 6.094 -16.641 12.695 1 33.56 62 PRO B O 1
ATOM 2514 N N . PRO B 1 63 ? 7.395 -15.953 11.086 1 33.78 63 PRO B N 1
ATOM 2515 C CA . PRO B 1 63 ? 7.82 -17.297 10.711 1 33.78 63 PRO B CA 1
ATOM 251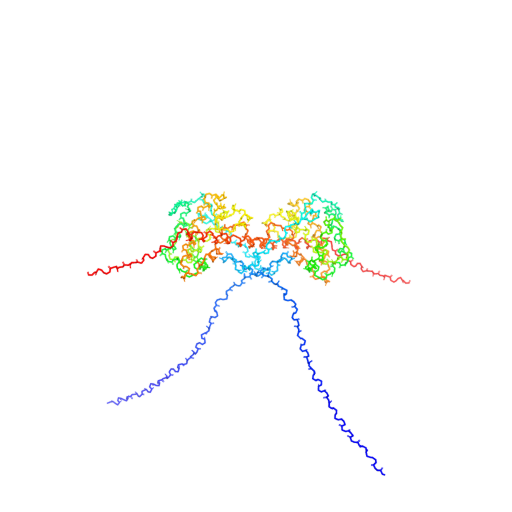6 C C . PRO B 1 63 ? 8.438 -18.078 11.875 1 33.78 63 PRO B C 1
ATOM 2518 O O . PRO B 1 63 ? 9.227 -17.516 12.641 1 33.78 63 PRO B O 1
ATOM 2521 N N . SER B 1 64 ? 7.742 -18.859 12.477 1 33.09 64 SER B N 1
ATOM 2522 C CA . SER B 1 64 ? 8.289 -19.781 13.453 1 33.09 64 SER B CA 1
ATOM 2523 C C . SER B 1 64 ? 9.734 -20.141 13.125 1 33.09 64 SER B C 1
ATOM 2525 O O . SER B 1 64 ? 10.211 -19.875 12.023 1 33.09 64 SER B O 1
ATOM 2527 N N . ALA B 1 65 ? 10.156 -21.422 13.57 1 37.28 65 ALA B N 1
ATOM 2528 C CA . ALA B 1 65 ? 11.367 -22.219 13.711 1 37.28 65 ALA B CA 1
ATOM 2529 C C . ALA B 1 65 ? 12.109 -22.344 12.383 1 37.28 65 ALA B C 1
ATOM 2531 O O . ALA B 1 65 ? 11.578 -21.969 11.336 1 37.28 65 ALA B O 1
ATOM 2532 N N . SER B 1 66 ? 13.039 -23.438 12.125 1 42.84 66 SER B N 1
ATOM 2533 C CA . SER B 1 66 ? 13.969 -23.938 11.117 1 42.84 66 SER B CA 1
ATOM 2534 C C . SER B 1 66 ? 13.32 -23.984 9.742 1 42.84 66 SER B C 1
ATOM 2536 O O . SER B 1 66 ? 12.773 -25.016 9.344 1 42.84 66 SER B O 1
ATOM 2538 N N . ALA B 1 67 ? 12.82 -23 9.305 1 58.66 67 ALA B N 1
ATOM 2539 C CA . ALA B 1 67 ? 12.062 -23.031 8.062 1 58.66 67 ALA B CA 1
ATOM 2540 C C . ALA B 1 67 ? 12.914 -23.562 6.91 1 58.66 67 ALA B C 1
ATOM 2542 O O . ALA B 1 67 ? 13.969 -23 6.598 1 58.66 67 ALA B O 1
ATOM 2543 N N . THR B 1 68 ? 12.82 -24.828 6.602 1 74.62 68 THR B N 1
ATOM 2544 C CA . THR B 1 68 ? 13.578 -25.484 5.547 1 74.62 68 THR B CA 1
ATOM 2545 C C . THR B 1 68 ? 12.844 -25.391 4.211 1 74.62 68 THR B C 1
ATOM 2547 O O . THR B 1 68 ? 13.469 -25.453 3.148 1 74.62 68 THR B O 1
ATOM 2550 N N . VAL B 1 69 ? 11.578 -25.094 4.289 1 84.56 69 VAL B N 1
ATOM 2551 C CA . VAL B 1 69 ? 10.844 -25.125 3.029 1 84.56 69 VAL B CA 1
ATOM 2552 C C . VAL B 1 69 ? 10.211 -23.766 2.768 1 84.56 69 VAL B C 1
ATOM 2554 O O . VAL B 1 69 ? 10.336 -23.203 1.671 1 84.56 69 VAL B O 1
ATOM 2557 N N . PHE B 1 70 ? 9.562 -23.141 3.713 1 86 70 PHE B N 1
ATOM 2558 C CA . PHE B 1 70 ? 8.883 -21.859 3.559 1 86 70 PHE B CA 1
ATOM 2559 C C . PHE B 1 70 ? 9.75 -20.719 4.102 1 86 70 PHE B C 1
ATOM 2561 O O . PHE B 1 70 ? 10.422 -20.891 5.121 1 86 70 PHE B O 1
ATOM 2568 N N . GLY B 1 71 ? 9.719 -19.609 3.396 1 83.75 71 GLY B N 1
ATOM 2569 C CA . GLY B 1 71 ? 10.406 -18.422 3.885 1 83.75 71 GLY B CA 1
ATOM 2570 C C . GLY B 1 71 ? 11.906 -18.469 3.691 1 83.75 71 GLY B C 1
ATOM 2571 O O . GLY B 1 71 ? 12.648 -17.75 4.352 1 83.75 71 GLY B O 1
ATOM 2572 N N . VAL B 1 72 ? 12.367 -19.391 2.914 1 82.06 72 VAL B N 1
ATOM 2573 C CA . VAL B 1 72 ? 13.797 -19.562 2.674 1 82.06 72 VAL B CA 1
ATOM 2574 C C . VAL B 1 72 ? 14.117 -19.281 1.206 1 82.06 72 VAL B C 1
ATOM 2576 O O . VAL B 1 72 ? 13.258 -19.469 0.336 1 82.06 72 VAL B O 1
ATOM 2579 N N . SER B 1 73 ? 15.336 -18.828 0.986 1 84.5 73 SER B N 1
ATOM 2580 C CA . SER B 1 73 ? 15.781 -18.547 -0.373 1 84.5 73 SER B CA 1
ATOM 2581 C C . SER B 1 73 ? 15.891 -19.828 -1.2 1 84.5 73 SER B C 1
ATOM 2583 O O . SER B 1 73 ? 16.172 -20.891 -0.663 1 84.5 73 SER B O 1
ATOM 2585 N N . THR B 1 74 ? 15.727 -19.672 -2.48 1 84.81 74 THR B N 1
ATOM 2586 C CA . THR B 1 74 ? 15.82 -20.828 -3.371 1 84.81 74 THR B CA 1
ATOM 2587 C C . THR B 1 74 ? 17.234 -21.375 -3.398 1 84.81 74 THR B C 1
ATOM 2589 O O . THR B 1 74 ? 17.453 -22.547 -3.713 1 84.81 74 THR B O 1
ATOM 2592 N N . GLU B 1 75 ? 18.156 -20.516 -3.076 1 81.06 75 GLU B N 1
ATOM 2593 C CA . GLU B 1 75 ? 19.562 -20.922 -3.09 1 81.06 75 GLU B CA 1
ATOM 2594 C C . GLU B 1 75 ? 19.844 -21.984 -2.041 1 81.06 75 GLU B C 1
ATOM 2596 O O . GLU B 1 75 ? 20.797 -22.766 -2.184 1 81.06 75 GLU B O 1
ATOM 2601 N N . SER B 1 76 ? 19.047 -22.031 -1.063 1 81.12 76 SER B N 1
ATOM 2602 C CA . SER B 1 76 ? 19.266 -22.953 0.047 1 81.12 76 SER B CA 1
ATOM 2603 C C . SER B 1 76 ? 18.375 -24.188 -0.085 1 81.12 76 SER B C 1
ATOM 2605 O O . SER B 1 76 ? 18.312 -25.031 0.82 1 81.12 76 SER B O 1
ATOM 2607 N N . MET B 1 77 ? 17.781 -24.344 -1.279 1 84.25 77 MET B N 1
ATOM 2608 C CA . MET B 1 77 ? 16.812 -25.422 -1.438 1 84.25 77 MET B CA 1
ATOM 2609 C C . MET B 1 77 ? 17.266 -26.406 -2.516 1 84.25 77 MET B C 1
ATOM 2611 O O . MET B 1 77 ? 18.031 -26.047 -3.404 1 84.25 77 MET B O 1
ATOM 2615 N N . GLN B 1 78 ? 16.859 -27.672 -2.258 1 87.81 78 GLN B N 1
ATOM 2616 C CA . GLN B 1 78 ? 17.047 -28.656 -3.318 1 87.81 78 GLN B CA 1
ATOM 2617 C C . GLN B 1 78 ? 16.125 -28.375 -4.5 1 87.81 78 GLN B C 1
ATOM 2619 O O . GLN B 1 78 ? 14.922 -28.188 -4.324 1 87.81 78 GLN B O 1
ATOM 2624 N N . CYS B 1 79 ? 16.703 -28.328 -5.668 1 92.81 79 CYS B N 1
ATOM 2625 C CA . CYS B 1 79 ? 15.93 -28.047 -6.875 1 92.81 79 CYS B CA 1
ATOM 2626 C C . CYS B 1 79 ? 15.961 -29.234 -7.832 1 92.81 79 CYS B C 1
ATOM 2628 O O . CYS B 1 79 ? 16.812 -30.125 -7.695 1 92.81 79 CYS B O 1
ATOM 2630 N N . SER B 1 80 ? 14.969 -29.344 -8.602 1 93.94 80 SER B N 1
ATOM 2631 C CA . SER B 1 80 ? 14.836 -30.312 -9.68 1 93.94 80 SER B CA 1
ATOM 2632 C C . SER B 1 80 ? 14.289 -29.656 -10.945 1 93.94 80 SER B C 1
ATOM 2634 O O . SER B 1 80 ? 13.844 -28.516 -10.922 1 93.94 80 SER B O 1
ATOM 2636 N N . TYR B 1 81 ? 14.398 -30.391 -12.039 1 95.38 81 TYR B N 1
ATOM 2637 C CA . TYR B 1 81 ? 13.945 -29.844 -13.312 1 95.38 81 TYR B CA 1
ATOM 2638 C C . TYR B 1 81 ? 12.523 -30.312 -13.625 1 95.38 81 TYR B C 1
ATOM 2640 O O . TYR B 1 81 ? 12.172 -31.469 -13.391 1 95.38 81 TYR B O 1
ATOM 2648 N N . ASP B 1 82 ? 11.734 -29.391 -14.109 1 94.25 82 ASP B N 1
ATOM 2649 C CA . ASP B 1 82 ? 10.414 -29.797 -14.586 1 94.25 82 ASP B CA 1
ATOM 2650 C C . ASP B 1 82 ? 10.469 -30.219 -16.047 1 94.25 82 ASP B C 1
ATOM 2652 O O . ASP B 1 82 ? 11.555 -30.328 -16.625 1 94.25 82 ASP B O 1
ATOM 2656 N N . GLY B 1 83 ? 9.328 -30.625 -16.625 1 93.31 83 GLY B N 1
ATOM 2657 C CA . GLY B 1 83 ? 9.258 -31.125 -17.984 1 93.31 83 GLY B CA 1
ATOM 2658 C C . GLY B 1 83 ? 9.672 -30.094 -19.016 1 93.31 83 GLY B C 1
ATOM 2659 O O . GLY B 1 83 ? 9.969 -30.453 -20.172 1 93.31 83 GLY B O 1
ATOM 2660 N N . ARG B 1 84 ? 9.781 -28.859 -18.719 1 93.44 84 ARG B N 1
ATOM 2661 C CA . ARG B 1 84 ? 10.102 -27.797 -19.656 1 93.44 84 ARG B CA 1
ATOM 2662 C C . ARG B 1 84 ? 11.539 -27.328 -19.469 1 93.44 84 ARG B C 1
ATOM 2664 O O . ARG B 1 84 ? 11.984 -26.391 -20.141 1 93.44 84 ARG B O 1
ATOM 2671 N N . GLY B 1 85 ? 12.242 -27.938 -18.5 1 94.56 85 GLY B N 1
ATOM 2672 C CA . GLY B 1 85 ? 13.648 -27.625 -18.297 1 94.56 85 GLY B CA 1
ATOM 2673 C C . GLY B 1 85 ? 13.883 -26.547 -17.25 1 94.56 85 GLY B C 1
ATOM 2674 O O . GLY B 1 85 ? 15 -26.062 -17.094 1 94.56 85 GLY B O 1
ATOM 2675 N N . ASN B 1 86 ? 12.836 -26.141 -16.531 1 95.19 86 ASN B N 1
ATOM 2676 C CA . ASN B 1 86 ? 13 -25.172 -15.453 1 95.19 86 ASN B CA 1
ATOM 2677 C C . ASN B 1 86 ? 13.547 -25.828 -14.195 1 95.19 86 ASN B C 1
ATOM 2679 O O . ASN B 1 86 ? 13.07 -26.891 -13.773 1 95.19 86 ASN B O 1
ATOM 2683 N N . SER B 1 87 ? 14.602 -25.25 -13.648 1 95.19 87 SER B N 1
ATOM 2684 C CA . SER B 1 87 ? 15.07 -25.672 -12.328 1 95.19 87 SER B CA 1
ATOM 2685 C C . SER B 1 87 ? 14.281 -24.969 -11.219 1 95.19 87 SER B C 1
ATOM 2687 O O . SER B 1 87 ? 14.391 -23.766 -11.047 1 95.19 87 SER B O 1
ATOM 2689 N N . VAL B 1 88 ? 13.469 -25.719 -10.492 1 96.25 88 VAL B N 1
ATOM 2690 C CA . VAL B 1 88 ? 12.625 -25.156 -9.438 1 96.25 88 VAL B CA 1
ATOM 2691 C C . VAL B 1 88 ? 12.734 -26.016 -8.18 1 96.25 88 VAL B C 1
ATOM 2693 O O . VAL B 1 88 ? 13.156 -27.172 -8.242 1 96.25 88 VAL B O 1
ATOM 2696 N N . PRO B 1 89 ? 12.461 -25.453 -6.984 1 94.06 89 PRO B N 1
ATOM 2697 C CA . PRO B 1 89 ? 12.508 -26.25 -5.758 1 94.06 89 PRO B CA 1
ATOM 2698 C C . PRO B 1 89 ? 11.703 -27.547 -5.867 1 94.06 89 PRO B C 1
ATOM 2700 O O . PRO B 1 89 ? 10.539 -27.531 -6.289 1 94.06 89 PRO B O 1
ATOM 2703 N N . THR B 1 90 ? 12.273 -28.625 -5.465 1 94.31 90 THR B N 1
ATOM 2704 C CA . THR B 1 90 ? 11.703 -29.969 -5.613 1 94.31 90 THR B CA 1
ATOM 2705 C C . THR B 1 90 ? 10.359 -30.062 -4.898 1 94.31 90 THR B C 1
ATOM 2707 O O . THR B 1 90 ? 9.445 -30.75 -5.367 1 94.31 90 THR B O 1
ATOM 2710 N N . ILE B 1 91 ? 10.242 -29.375 -3.854 1 93.69 91 ILE B N 1
ATOM 2711 C CA . ILE B 1 91 ? 9.016 -29.438 -3.061 1 93.69 91 ILE B CA 1
ATOM 2712 C C . ILE B 1 91 ? 7.84 -28.922 -3.887 1 93.69 91 ILE B C 1
ATOM 2714 O O . ILE B 1 91 ? 6.719 -29.422 -3.758 1 93.69 91 ILE B O 1
ATOM 2718 N N . LEU B 1 92 ? 7.965 -27.953 -4.711 1 96.75 92 LEU B N 1
ATOM 2719 C CA . LEU B 1 92 ? 6.902 -27.438 -5.562 1 96.75 92 LEU B CA 1
ATOM 2720 C C . LEU B 1 92 ? 6.465 -28.469 -6.586 1 96.75 92 LEU B C 1
ATOM 2722 O O . LEU B 1 92 ? 5.27 -28.609 -6.859 1 96.75 92 LEU B O 1
ATOM 2726 N N . LEU B 1 93 ? 7.43 -29.188 -7.105 1 96.44 93 LEU B N 1
ATOM 2727 C CA . LEU B 1 93 ? 7.117 -30.266 -8.047 1 96.44 93 LEU B CA 1
ATOM 2728 C C . LEU B 1 93 ? 6.324 -31.375 -7.371 1 96.44 93 LEU B C 1
ATOM 2730 O O . LEU B 1 93 ? 5.406 -31.938 -7.973 1 96.44 93 LEU B O 1
ATOM 2734 N N . HIS B 1 94 ? 6.691 -31.656 -6.141 1 95.19 94 HIS B N 1
ATOM 2735 C CA . HIS B 1 94 ? 5.957 -32.656 -5.387 1 95.19 94 HIS B CA 1
ATOM 2736 C C . HIS B 1 94 ? 4.52 -32.219 -5.129 1 95.19 94 HIS B C 1
ATOM 2738 O O . HIS B 1 94 ? 3.584 -33 -5.293 1 95.19 94 HIS B O 1
ATOM 2744 N N . LEU B 1 95 ? 4.371 -31.016 -4.723 1 97.19 95 LEU B N 1
ATOM 2745 C CA . LEU B 1 95 ? 3.039 -30.469 -4.473 1 97.19 95 LEU B CA 1
ATOM 2746 C C . LEU B 1 95 ? 2.203 -30.469 -5.75 1 97.19 95 LEU B C 1
ATOM 2748 O O . LEU B 1 95 ? 1.027 -30.844 -5.727 1 97.19 95 LEU B O 1
ATOM 2752 N N . GLN B 1 96 ? 2.787 -30.094 -6.832 1 97.88 96 GLN B N 1
ATOM 2753 C CA . GLN B 1 96 ? 2.115 -30.094 -8.125 1 97.88 96 GLN B CA 1
ATOM 2754 C C . GLN B 1 96 ? 1.647 -31.5 -8.508 1 97.88 96 GLN B C 1
ATOM 2756 O O . GLN B 1 96 ? 0.503 -31.688 -8.922 1 97.88 96 GLN B O 1
ATOM 2761 N N . ARG B 1 97 ? 2.549 -32.438 -8.383 1 96.69 97 ARG B N 1
ATOM 2762 C CA . ARG B 1 97 ? 2.234 -33.812 -8.734 1 96.69 97 ARG B CA 1
ATOM 2763 C C . ARG B 1 97 ? 1.053 -34.312 -7.922 1 96.69 97 ARG B C 1
ATOM 2765 O O . ARG B 1 97 ? 0.131 -34.938 -8.477 1 96.69 97 ARG B O 1
ATOM 2772 N N . ARG B 1 98 ? 1.105 -34.094 -6.676 1 97.25 98 ARG B N 1
ATOM 2773 C CA . ARG B 1 98 ? 0.014 -34.531 -5.809 1 97.25 98 ARG B CA 1
ATOM 2774 C C . ARG B 1 98 ? -1.293 -33.844 -6.188 1 97.25 98 ARG B C 1
ATOM 2776 O O . ARG B 1 98 ? -2.354 -34.469 -6.184 1 97.25 98 ARG B O 1
ATOM 2783 N N . LEU B 1 99 ? -1.235 -32.594 -6.484 1 98.06 99 LEU B N 1
ATOM 2784 C CA . LEU B 1 99 ? -2.404 -31.812 -6.895 1 98.06 99 LEU B CA 1
ATOM 2785 C C . LEU B 1 99 ? -3.029 -32.406 -8.156 1 98.06 99 LEU B C 1
ATOM 2787 O O . LEU B 1 99 ? -4.246 -32.625 -8.219 1 98.06 99 LEU B O 1
ATOM 2791 N N . TYR B 1 100 ? -2.195 -32.719 -9.148 1 97.94 100 TYR B N 1
ATOM 2792 C CA . TYR B 1 100 ? -2.656 -33.312 -10.406 1 97.94 100 TYR B CA 1
ATOM 2793 C C . TYR B 1 100 ? -3.246 -34.688 -10.18 1 97.94 100 TYR B C 1
ATOM 2795 O O . TYR B 1 100 ? -4.344 -35 -10.664 1 97.94 100 TYR B O 1
ATOM 2803 N N . ASP B 1 101 ? -2.564 -35.469 -9.375 1 97.25 101 ASP B N 1
ATOM 2804 C CA . ASP B 1 101 ? -2.947 -36.875 -9.148 1 97.25 101 ASP B CA 1
ATOM 2805 C C . ASP B 1 101 ? -4.293 -36.969 -8.438 1 97.25 101 ASP B C 1
ATOM 2807 O O . ASP B 1 101 ? -5.062 -37.906 -8.664 1 97.25 101 ASP B O 1
ATOM 2811 N N . GLN B 1 102 ? -4.594 -36 -7.703 1 97.44 102 GLN B N 1
ATOM 2812 C CA . GLN B 1 102 ? -5.805 -36.031 -6.891 1 97.44 102 GLN B CA 1
ATOM 2813 C C . GLN B 1 102 ? -6.957 -35.312 -7.582 1 97.44 102 GLN B C 1
ATOM 2815 O O . GLN B 1 102 ? -7.988 -35.031 -6.961 1 97.44 102 GLN B O 1
ATOM 2820 N N . GLY B 1 103 ? -6.734 -34.906 -8.828 1 97.44 103 GLY B N 1
ATOM 2821 C CA . GLY B 1 103 ? -7.797 -34.281 -9.602 1 97.44 103 GLY B CA 1
ATOM 2822 C C . GLY B 1 103 ? -7.977 -32.812 -9.289 1 97.44 103 GLY B C 1
ATOM 2823 O O . GLY B 1 103 ? -9.062 -32.25 -9.469 1 97.44 103 GLY B O 1
ATOM 2824 N N . GLY B 1 104 ? -6.938 -32.219 -8.82 1 98.31 104 GLY B N 1
ATOM 2825 C CA . GLY B 1 104 ? -7.023 -30.828 -8.383 1 98.31 104 GLY B CA 1
ATOM 2826 C C . GLY B 1 104 ? -7.332 -29.859 -9.516 1 98.31 104 GLY B C 1
ATOM 2827 O O . GLY B 1 104 ? -7.945 -28.812 -9.297 1 98.31 104 GLY B O 1
ATOM 2828 N N . LEU B 1 105 ? -6.957 -30.188 -10.719 1 98.31 105 LEU B N 1
ATOM 2829 C CA . LEU B 1 105 ? -7.156 -29.312 -11.859 1 98.31 105 LEU B CA 1
ATOM 2830 C C . LEU B 1 105 ? -8.641 -29.062 -12.102 1 98.31 105 LEU B C 1
ATOM 2832 O O . LEU B 1 105 ? -9.023 -27.984 -12.57 1 98.31 105 LEU B O 1
ATOM 2836 N N . ALA B 1 106 ? -9.492 -29.984 -11.773 1 98 106 ALA B N 1
ATOM 2837 C CA . ALA B 1 106 ? -10.914 -29.875 -12.07 1 98 106 ALA B CA 1
ATOM 2838 C C . ALA B 1 106 ? -11.703 -29.438 -10.844 1 98 106 ALA B C 1
ATOM 2840 O O . ALA B 1 106 ? -12.906 -29.188 -10.922 1 98 106 ALA B O 1
ATOM 2841 N N . ALA B 1 107 ? -11.07 -29.297 -9.727 1 98.12 107 ALA B N 1
ATOM 2842 C CA . ALA B 1 107 ? -11.75 -28.953 -8.484 1 98.12 107 ALA B CA 1
ATOM 2843 C C . ALA B 1 107 ? -12.281 -27.531 -8.523 1 98.12 107 ALA B C 1
ATOM 2845 O O . ALA B 1 107 ? -11.523 -26.578 -8.766 1 98.12 107 ALA B O 1
ATOM 2846 N N . GLU B 1 108 ? -13.578 -27.391 -8.25 1 97.31 108 GLU B N 1
ATOM 2847 C CA . GLU B 1 108 ? -14.203 -26.062 -8.312 1 97.31 108 GLU B CA 1
ATOM 2848 C C . GLU B 1 108 ? -13.547 -25.109 -7.332 1 97.31 108 GLU B C 1
ATOM 2850 O O . GLU B 1 108 ? -13.375 -25.422 -6.152 1 97.31 108 GLU B O 1
ATOM 2855 N N . GLY B 1 109 ? -13.117 -23.984 -7.902 1 95 109 GLY B N 1
ATOM 2856 C CA . GLY B 1 109 ? -12.539 -22.938 -7.074 1 95 109 GLY B CA 1
ATOM 2857 C C . GLY B 1 109 ? -11.117 -23.219 -6.652 1 95 109 GLY B C 1
ATOM 2858 O O . GLY B 1 109 ? -10.617 -22.641 -5.688 1 95 109 GLY B O 1
ATOM 2859 N N . ILE B 1 110 ? -10.477 -24.125 -7.246 1 97.25 110 ILE B N 1
ATOM 2860 C CA . ILE B 1 110 ? -9.102 -24.438 -6.902 1 97.25 110 ILE B CA 1
ATOM 2861 C C . ILE B 1 110 ? -8.273 -23.156 -6.852 1 97.25 110 ILE B C 1
ATOM 2863 O O . ILE B 1 110 ? -8.438 -22.266 -7.691 1 97.25 110 ILE B O 1
ATOM 2867 N N . PHE B 1 111 ? -7.418 -22.969 -5.809 1 94.75 111 PHE B N 1
ATOM 2868 C CA . PHE B 1 111 ? -6.531 -21.859 -5.488 1 94.75 111 PHE B CA 1
ATOM 2869 C C . PHE B 1 111 ? -7.316 -20.688 -4.898 1 94.75 111 PHE B C 1
ATOM 2871 O O . PHE B 1 111 ? -6.742 -19.812 -4.262 1 94.75 111 PHE B O 1
ATOM 2878 N N . ARG B 1 112 ? -8.617 -20.672 -5.156 1 88.62 112 ARG B N 1
ATOM 2879 C CA . ARG B 1 112 ? -9.422 -19.609 -4.551 1 88.62 112 ARG B CA 1
ATOM 2880 C C . ARG B 1 112 ? -10.023 -20.078 -3.225 1 88.62 112 ARG B C 1
ATOM 2882 O O . ARG B 1 112 ? -10.039 -19.312 -2.254 1 88.62 112 ARG B O 1
ATOM 2889 N N . ILE B 1 113 ? -10.492 -21.234 -3.176 1 88 113 ILE B N 1
ATOM 2890 C CA . ILE B 1 113 ? -11.078 -21.781 -1.961 1 88 113 ILE B CA 1
ATOM 2891 C C . ILE B 1 113 ? -9.977 -22.125 -0.962 1 88 113 ILE B C 1
ATOM 2893 O O . ILE B 1 113 ? -9.016 -22.812 -1.308 1 88 113 ILE B O 1
ATOM 2897 N N . THR B 1 114 ? -10.109 -21.641 0.275 1 83.75 114 THR B N 1
ATOM 2898 C CA . THR B 1 114 ? -9.133 -21.875 1.331 1 83.75 114 THR B CA 1
ATOM 2899 C C . THR B 1 114 ? -9.453 -23.172 2.074 1 83.75 114 THR B C 1
ATOM 2901 O O . THR B 1 114 ? -10.617 -23.469 2.344 1 83.75 114 THR B O 1
ATOM 2904 N N . ALA B 1 115 ? -8.461 -23.859 2.281 1 84.75 115 ALA B N 1
ATOM 2905 C CA . ALA B 1 115 ? -8.617 -25.078 3.057 1 84.75 115 ALA B CA 1
ATOM 2906 C C . ALA B 1 115 ? -8.719 -24.781 4.551 1 84.75 115 ALA B C 1
ATOM 2908 O O . ALA B 1 115 ? -8.586 -23.625 4.965 1 84.75 115 ALA B O 1
ATOM 2909 N N . ASP B 1 116 ? -9.023 -25.797 5.25 1 81.25 116 ASP B N 1
ATOM 2910 C CA . ASP B 1 116 ? -9.031 -25.719 6.707 1 81.25 116 ASP B CA 1
ATOM 2911 C C . ASP B 1 116 ? -7.668 -25.266 7.23 1 81.25 116 ASP B C 1
ATOM 2913 O O . ASP B 1 116 ? -6.645 -25.859 6.91 1 81.25 116 ASP B O 1
ATOM 2917 N N . GLY B 1 117 ? -7.688 -24.281 8.078 1 80.75 117 GLY B N 1
ATOM 2918 C CA . GLY B 1 117 ? -6.465 -23.688 8.594 1 80.75 117 GLY B CA 1
ATOM 2919 C C . GLY B 1 117 ? -5.613 -24.672 9.383 1 80.75 117 GLY B C 1
ATOM 2920 O O . GLY B 1 117 ? -4.387 -24.672 9.25 1 80.75 117 GLY B O 1
ATOM 2921 N N . ALA B 1 118 ? -6.258 -25.438 10.164 1 81.81 118 ALA B N 1
ATOM 2922 C CA . ALA B 1 118 ? -5.535 -26.422 10.961 1 81.81 118 ALA B CA 1
ATOM 2923 C C . ALA B 1 118 ? -4.855 -27.453 10.062 1 81.81 118 ALA B C 1
ATOM 2925 O O . ALA B 1 118 ? -3.715 -27.859 10.312 1 81.81 118 ALA B O 1
ATOM 2926 N N . GLN B 1 119 ? -5.535 -27.906 9.039 1 87.31 119 GLN B N 1
ATOM 2927 C CA . GLN B 1 119 ? -4.953 -28.859 8.094 1 87.31 119 GLN B CA 1
ATOM 2928 C C . GLN B 1 119 ? -3.752 -28.25 7.379 1 87.31 119 GLN B C 1
ATOM 2930 O O . GLN B 1 119 ? -2.721 -28.906 7.219 1 87.31 119 GLN B O 1
ATOM 2935 N N . GLU B 1 120 ? -3.904 -27.062 6.961 1 87 120 GLU B N 1
ATOM 2936 C CA . GLU B 1 120 ? -2.818 -26.375 6.266 1 87 120 GLU B CA 1
ATOM 2937 C C . GLU B 1 120 ? -1.594 -26.234 7.168 1 87 120 GLU B C 1
ATOM 2939 O O . GLU B 1 120 ? -0.462 -26.438 6.719 1 87 120 GLU B O 1
ATOM 2944 N N . GLN B 1 121 ? -1.842 -25.891 8.414 1 87.56 121 GLN B N 1
ATOM 2945 C CA . GLN B 1 121 ? -0.734 -25.734 9.352 1 87.56 121 GLN B CA 1
ATOM 2946 C C . GLN B 1 121 ? -0.021 -27.062 9.594 1 87.56 121 GLN B C 1
ATOM 2948 O O . GLN B 1 121 ? 1.21 -27.109 9.641 1 87.56 121 GLN B O 1
ATOM 2953 N N . ARG B 1 122 ? -0.75 -28.047 9.766 1 87.62 122 ARG B N 1
ATOM 2954 C CA . ARG B 1 122 ? -0.166 -29.375 9.938 1 87.62 122 ARG B CA 1
ATOM 2955 C C . ARG B 1 122 ? 0.675 -29.766 8.727 1 87.62 122 ARG B C 1
ATOM 2957 O O . ARG B 1 122 ? 1.782 -30.281 8.875 1 87.62 122 ARG B O 1
ATOM 2964 N N . ALA B 1 123 ? 0.107 -29.578 7.57 1 91 123 ALA B N 1
ATOM 2965 C CA . ALA B 1 123 ? 0.814 -29.891 6.332 1 91 123 ALA B CA 1
ATOM 2966 C C . ALA B 1 123 ? 2.096 -29.078 6.207 1 91 123 ALA B C 1
ATOM 2968 O O . ALA B 1 123 ? 3.139 -29.594 5.805 1 91 123 ALA B O 1
ATOM 2969 N N . ARG B 1 124 ? 2.045 -27.828 6.566 1 90.19 124 ARG B N 1
ATOM 2970 C CA . ARG B 1 124 ? 3.205 -26.938 6.543 1 90.19 124 ARG B CA 1
ATOM 2971 C C . ARG B 1 124 ? 4.301 -27.453 7.469 1 90.19 124 ARG B C 1
ATOM 2973 O O . ARG B 1 124 ? 5.473 -27.516 7.082 1 90.19 124 ARG B O 1
ATOM 2980 N N . ASP B 1 125 ? 3.879 -27.797 8.664 1 87.12 125 ASP B N 1
ATOM 2981 C CA . ASP B 1 125 ? 4.828 -28.312 9.648 1 87.12 125 ASP B CA 1
ATOM 2982 C C . ASP B 1 125 ? 5.512 -29.578 9.133 1 87.12 125 ASP B C 1
ATOM 2984 O O . ASP B 1 125 ? 6.723 -29.75 9.297 1 87.12 125 ASP B O 1
ATOM 2988 N N . GLN B 1 126 ? 4.777 -30.391 8.578 1 89.38 126 GLN B N 1
ATOM 2989 C CA . GLN B 1 126 ? 5.336 -31.625 8.047 1 89.38 126 GLN B CA 1
ATOM 2990 C C . GLN B 1 126 ? 6.309 -31.359 6.91 1 89.38 126 GLN B C 1
ATOM 2992 O O . GLN B 1 126 ? 7.371 -31.969 6.824 1 89.38 126 GLN B O 1
ATOM 2997 N N . LEU B 1 127 ? 5.953 -30.5 6.039 1 90.31 127 LEU B N 1
ATOM 2998 C CA . LEU B 1 127 ? 6.82 -30.141 4.926 1 90.31 127 LEU B CA 1
ATOM 2999 C C . LEU B 1 127 ? 8.125 -29.531 5.434 1 90.31 127 LEU B C 1
ATOM 3001 O O . LEU B 1 127 ? 9.203 -29.859 4.938 1 90.31 127 LEU B O 1
ATOM 3005 N N . ASN B 1 128 ? 8.039 -28.719 6.422 1 86.81 128 ASN B N 1
ATOM 3006 C CA . ASN B 1 128 ? 9.219 -28.078 6.984 1 86.81 128 ASN B CA 1
ATOM 3007 C C . ASN B 1 128 ? 10.125 -29.078 7.684 1 86.81 128 ASN B C 1
ATOM 3009 O O . ASN B 1 128 ? 11.352 -28.938 7.672 1 86.81 128 ASN B O 1
ATOM 3013 N N . ASN B 1 129 ? 9.539 -30.062 8.273 1 84.75 129 ASN B N 1
ATOM 3014 C CA . ASN B 1 129 ? 10.289 -31.031 9.062 1 84.75 129 ASN B CA 1
ATOM 3015 C C . ASN B 1 129 ? 10.867 -32.156 8.195 1 84.75 129 ASN B C 1
ATOM 3017 O O . ASN B 1 129 ? 12 -32.562 8.406 1 84.75 129 ASN B O 1
ATOM 3021 N N . SER B 1 130 ? 10.094 -32.625 7.219 1 84.69 130 SER B N 1
ATOM 3022 C CA . SER B 1 130 ? 10.492 -33.844 6.508 1 84.69 130 SER B CA 1
ATOM 3023 C C . SER B 1 130 ? 10.617 -33.594 5.012 1 84.69 130 SER B C 1
ATOM 3025 O O . SER B 1 130 ? 11.172 -34.406 4.281 1 84.69 130 SER B O 1
ATOM 3027 N N . GLY B 1 131 ? 10.07 -32.531 4.594 1 84.31 131 GLY B N 1
ATOM 3028 C CA . GLY B 1 131 ? 10.07 -32.25 3.166 1 84.31 131 GLY B CA 1
ATOM 3029 C C . GLY B 1 131 ? 9.117 -33.125 2.381 1 84.31 131 GLY B C 1
ATOM 3030 O O . GLY B 1 131 ? 9.188 -33.188 1.151 1 84.31 131 GLY B O 1
ATOM 3031 N N . VAL B 1 132 ? 8.266 -33.812 3.086 1 86.88 132 VAL B N 1
ATOM 3032 C CA . VAL B 1 132 ? 7.348 -34.75 2.436 1 86.88 132 VAL B CA 1
ATOM 3033 C C . VAL B 1 132 ? 5.914 -34.219 2.547 1 86.88 132 VAL B C 1
ATOM 3035 O O . VAL B 1 132 ? 5.512 -33.719 3.596 1 86.88 132 VAL B O 1
ATOM 3038 N N . VAL B 1 133 ? 5.203 -34.312 1.496 1 89.25 133 VAL B N 1
ATOM 3039 C CA . VAL B 1 133 ? 3.797 -33.938 1.491 1 89.25 133 VAL B CA 1
ATOM 3040 C C . VAL B 1 133 ? 2.971 -34.969 2.248 1 89.25 133 VAL B C 1
ATOM 3042 O O . VAL B 1 133 ? 3.027 -36.156 1.94 1 89.25 133 VAL B O 1
ATOM 3045 N N . PRO B 1 134 ? 2.26 -34.5 3.238 1 89.94 134 PRO B N 1
ATOM 3046 C CA . PRO B 1 134 ? 1.456 -35.469 4.004 1 89.94 134 PRO B CA 1
ATOM 3047 C C . PRO B 1 134 ? 0.373 -36.125 3.162 1 89.94 134 PRO B C 1
ATOM 3049 O O . PRO B 1 134 ? -0.139 -35.531 2.215 1 89.94 134 PRO B O 1
ATOM 3052 N N . ASP B 1 135 ? -0.001 -37.312 3.59 1 88.94 135 ASP B N 1
ATOM 3053 C CA . ASP B 1 135 ? -1.116 -38.031 2.957 1 88.94 135 ASP B CA 1
ATOM 3054 C C . ASP B 1 135 ? -2.455 -37.438 3.42 1 88.94 135 ASP B C 1
ATOM 3056 O O . ASP B 1 135 ? -2.557 -36.906 4.523 1 88.94 135 ASP B O 1
ATOM 3060 N N . GLY B 1 136 ? -3.447 -37.5 2.6 1 88.31 136 GLY B N 1
ATOM 3061 C CA . GLY B 1 136 ? -4.805 -37.156 2.986 1 88.31 136 GLY B CA 1
ATOM 3062 C C . GLY B 1 136 ? -5.055 -35.656 2.957 1 88.31 136 GLY B C 1
ATOM 3063 O O . GLY B 1 136 ? -6.062 -35.156 3.486 1 88.31 136 GLY B O 1
ATOM 3064 N N . VAL B 1 137 ? -4.125 -35 2.453 1 91.88 137 VAL B N 1
ATOM 3065 C CA . VAL B 1 137 ? -4.328 -33.562 2.316 1 91.88 137 VAL B CA 1
ATOM 3066 C C . VAL B 1 137 ? -5.203 -33.25 1.1 1 91.88 137 VAL B C 1
ATOM 3068 O O . VAL B 1 137 ? -4.992 -33.844 0.027 1 91.88 137 VAL B O 1
ATOM 3071 N N . ASP B 1 138 ? -6.242 -32.5 1.316 1 94.56 138 ASP B N 1
ATOM 3072 C CA . ASP B 1 138 ? -7.133 -32.219 0.195 1 94.56 138 ASP B CA 1
ATOM 3073 C C . ASP B 1 138 ? -6.48 -31.266 -0.802 1 94.56 138 ASP B C 1
ATOM 3075 O O . ASP B 1 138 ? -5.484 -30.609 -0.483 1 94.56 138 ASP B O 1
ATOM 3079 N N . VAL B 1 139 ? -7.117 -31.172 -2.02 1 97.44 139 VAL B N 1
ATOM 3080 C CA . VAL B 1 139 ? -6.516 -30.469 -3.143 1 97.44 139 VAL B CA 1
ATOM 3081 C C . VAL B 1 139 ? -6.473 -28.969 -2.84 1 97.44 139 VAL B C 1
ATOM 3083 O O . VAL B 1 139 ? -5.555 -28.266 -3.273 1 97.44 139 VAL B O 1
ATOM 3086 N N . HIS B 1 140 ? -7.434 -28.469 -2.078 1 95.81 140 HIS B N 1
ATOM 3087 C CA . HIS B 1 140 ? -7.426 -27.047 -1.734 1 95.81 140 HIS B CA 1
ATOM 3088 C C . HIS B 1 140 ? -6.285 -26.719 -0.775 1 95.81 140 HIS B C 1
ATOM 3090 O O . HIS B 1 140 ? -5.715 -25.641 -0.834 1 95.81 140 HIS B O 1
ATOM 3096 N N . CYS B 1 141 ? -5.98 -27.609 0.099 1 94.69 141 CYS B N 1
ATOM 3097 C CA . CYS B 1 141 ? -4.836 -27.438 0.989 1 94.69 141 CYS B CA 1
ATOM 3098 C C . CYS B 1 141 ? -3.531 -27.422 0.203 1 94.69 141 CYS B C 1
ATOM 3100 O O . CYS B 1 141 ? -2.658 -26.594 0.449 1 94.69 141 CYS B O 1
ATOM 3102 N N . LEU B 1 142 ? -3.365 -28.344 -0.732 1 96.75 142 LEU B N 1
ATOM 3103 C CA . LEU B 1 142 ? -2.186 -28.375 -1.589 1 96.75 142 LEU B CA 1
ATOM 3104 C C . LEU B 1 142 ? -2.01 -27.062 -2.328 1 96.75 142 LEU B C 1
ATOM 3106 O O . LEU B 1 142 ? -0.909 -26.5 -2.363 1 96.75 142 LEU B O 1
ATOM 3110 N N . ALA B 1 143 ? -3.141 -26.578 -2.928 1 97.06 143 ALA B N 1
ATOM 3111 C CA . ALA B 1 143 ? -3.137 -25.312 -3.641 1 97.06 143 ALA B CA 1
ATOM 3112 C C . ALA B 1 143 ? -2.717 -24.156 -2.719 1 97.06 143 ALA B C 1
ATOM 3114 O O . ALA B 1 143 ? -1.917 -23.312 -3.105 1 97.06 143 ALA B O 1
ATOM 3115 N N . GLY B 1 144 ? -3.271 -24.172 -1.519 1 93.81 144 GLY B N 1
ATOM 3116 C CA . GLY B 1 144 ? -2.908 -23.172 -0.526 1 93.81 144 GLY B CA 1
ATOM 3117 C C . GLY B 1 144 ? -1.432 -23.188 -0.179 1 93.81 144 GLY B C 1
ATOM 3118 O O . GLY B 1 144 ? -0.813 -22.125 -0.029 1 93.81 144 GLY B O 1
ATOM 3119 N N . LEU B 1 145 ? -0.837 -24.312 -0.071 1 93.38 145 LEU B N 1
ATOM 3120 C CA . LEU B 1 145 ? 0.577 -24.453 0.259 1 93.38 145 LEU B CA 1
ATOM 3121 C C . LEU B 1 145 ? 1.454 -23.906 -0.857 1 93.38 145 LEU B C 1
ATOM 3123 O O . LEU B 1 145 ? 2.477 -23.266 -0.591 1 93.38 145 LEU B O 1
ATOM 3127 N N . ILE B 1 146 ? 1.074 -24.125 -2.094 1 96.38 146 ILE B N 1
ATOM 3128 C CA . ILE B 1 146 ? 1.818 -23.594 -3.23 1 96.38 146 ILE B CA 1
ATOM 3129 C C . ILE B 1 146 ? 1.821 -22.062 -3.178 1 96.38 146 ILE B C 1
ATOM 3131 O O . ILE B 1 146 ? 2.879 -21.438 -3.275 1 96.38 146 ILE B O 1
ATOM 3135 N N . LYS B 1 147 ? 0.675 -21.438 -2.996 1 93.88 147 LYS B N 1
ATOM 3136 C CA . LYS B 1 147 ? 0.58 -19.969 -2.908 1 93.88 147 LYS B CA 1
ATOM 3137 C C . LYS B 1 147 ? 1.407 -19.438 -1.741 1 93.88 147 LYS B C 1
ATOM 3139 O O . LYS B 1 147 ? 2.139 -18.453 -1.891 1 93.88 147 LYS B O 1
ATOM 3144 N N . ALA B 1 148 ? 1.249 -20.156 -0.624 1 88.94 148 ALA B N 1
ATOM 3145 C CA . ALA B 1 148 ? 1.98 -19.719 0.567 1 88.94 148 ALA B CA 1
ATOM 3146 C C . ALA B 1 148 ? 3.486 -19.75 0.323 1 88.94 148 ALA B C 1
ATOM 3148 O O . ALA B 1 148 ? 4.211 -18.875 0.799 1 88.94 148 ALA B O 1
ATOM 3149 N N . TRP B 1 149 ? 3.936 -20.719 -0.333 1 92.44 149 TRP B N 1
ATOM 3150 C CA . TRP B 1 149 ? 5.359 -20.828 -0.633 1 92.44 149 TRP B CA 1
ATOM 3151 C C . TRP B 1 149 ? 5.844 -19.594 -1.393 1 92.44 149 TRP B C 1
ATOM 3153 O O . TRP B 1 149 ? 6.863 -19 -1.037 1 92.44 149 TRP B O 1
ATOM 3163 N N . PHE B 1 150 ? 5.102 -19.188 -2.422 1 93.12 150 PHE B N 1
ATOM 3164 C CA . PHE B 1 150 ? 5.453 -18 -3.203 1 93.12 150 PHE B CA 1
ATOM 3165 C C . PHE B 1 150 ? 5.383 -16.75 -2.348 1 93.12 150 PHE B C 1
ATOM 3167 O O . PHE B 1 150 ? 6.254 -15.875 -2.436 1 93.12 150 PHE B O 1
ATOM 3174 N N . ARG B 1 151 ? 4.391 -16.703 -1.564 1 87.94 151 ARG B N 1
ATOM 3175 C CA . ARG B 1 151 ? 4.168 -15.547 -0.713 1 87.94 151 ARG B CA 1
ATOM 3176 C C . ARG B 1 151 ? 5.328 -15.344 0.257 1 87.94 151 ARG B C 1
ATOM 3178 O O . ARG B 1 151 ? 5.699 -14.211 0.563 1 87.94 151 ARG B O 1
ATOM 3185 N N . GLU B 1 152 ? 5.863 -16.359 0.698 1 84.31 152 GLU B N 1
ATOM 3186 C CA . GLU B 1 152 ? 6.871 -16.312 1.752 1 84.31 152 GLU B CA 1
ATOM 3187 C C . GLU B 1 152 ? 8.281 -16.328 1.168 1 84.31 152 GLU B C 1
ATOM 3189 O O . GLU B 1 152 ? 9.266 -16.203 1.901 1 84.31 152 GLU B O 1
ATOM 3194 N N . LEU B 1 153 ? 8.438 -16.484 -0.133 1 87.38 153 LEU B N 1
ATOM 3195 C CA . LEU B 1 153 ? 9.742 -16.422 -0.779 1 87.38 153 LEU B CA 1
ATOM 3196 C C . LEU B 1 153 ? 10.406 -15.062 -0.544 1 87.38 153 LEU B C 1
ATOM 3198 O O . LEU B 1 153 ? 9.836 -14.023 -0.888 1 87.38 153 LEU B O 1
ATOM 3202 N N . PRO B 1 154 ? 11.57 -15.109 0.057 1 82.88 154 PRO B N 1
ATOM 3203 C CA . PRO B 1 154 ? 12.258 -13.828 0.228 1 82.88 154 PRO B CA 1
ATOM 3204 C C . PRO B 1 154 ? 12.508 -13.109 -1.096 1 82.88 154 PRO B C 1
ATOM 3206 O O . PRO B 1 154 ? 13.039 -13.711 -2.037 1 82.88 154 PRO B O 1
ATOM 3209 N N . GLY B 1 155 ? 12.094 -11.828 -1.169 1 82.19 155 GLY B N 1
ATOM 3210 C CA . GLY B 1 155 ? 12.25 -11.039 -2.379 1 82.19 155 GLY B CA 1
ATOM 3211 C C . GLY B 1 155 ? 11.242 -11.383 -3.455 1 82.19 155 GLY B C 1
ATOM 3212 O O . GLY B 1 155 ? 11.5 -11.188 -4.645 1 82.19 155 GLY B O 1
ATOM 3213 N N . GLY B 1 156 ? 10.117 -11.797 -3.25 1 89.31 156 GLY B N 1
ATOM 3214 C CA . GLY B 1 156 ? 9.055 -12.133 -4.188 1 89.31 156 GLY B CA 1
ATOM 3215 C C . GLY B 1 156 ? 9.57 -12.453 -5.578 1 89.31 156 GLY B C 1
ATOM 3216 O O . GLY B 1 156 ? 10.609 -11.938 -6 1 89.31 156 GLY B O 1
ATOM 3217 N N . VAL B 1 157 ? 8.859 -13.195 -6.332 1 93.94 157 VAL B N 1
ATOM 3218 C CA . VAL B 1 157 ? 9.273 -13.672 -7.648 1 93.94 157 VAL B CA 1
ATOM 3219 C C . VAL B 1 157 ? 9.336 -12.5 -8.625 1 93.94 157 VAL B C 1
ATOM 3221 O O . VAL B 1 157 ? 10.219 -12.445 -9.484 1 93.94 157 VAL B O 1
ATOM 3224 N N . LEU B 1 158 ? 8.453 -11.523 -8.484 1 94.06 158 LEU B N 1
ATOM 3225 C CA . LEU B 1 158 ? 8.32 -10.453 -9.469 1 94.06 158 LEU B CA 1
ATOM 3226 C C . LEU B 1 158 ? 8.906 -9.148 -8.945 1 94.06 158 LEU B C 1
ATOM 3228 O O . LEU B 1 158 ? 8.812 -8.109 -9.602 1 94.06 158 LEU B O 1
ATOM 3232 N N . ASP B 1 159 ? 9.547 -9.164 -7.812 1 88.81 159 ASP B N 1
ATOM 3233 C CA . ASP B 1 159 ? 9.977 -7.945 -7.133 1 88.81 159 ASP B CA 1
ATOM 3234 C C . ASP B 1 159 ? 11.102 -7.25 -7.902 1 88.81 159 ASP B C 1
ATOM 3236 O O . ASP B 1 159 ? 11.328 -6.051 -7.723 1 88.81 159 ASP B O 1
ATOM 3240 N N . SER B 1 160 ? 11.844 -8.008 -8.695 1 89.56 160 SER B N 1
ATOM 3241 C CA . SER B 1 160 ? 12.93 -7.418 -9.461 1 89.56 160 SER B CA 1
ATOM 3242 C C . SER B 1 160 ? 12.398 -6.586 -10.625 1 89.56 160 SER B C 1
ATOM 3244 O O . SER B 1 160 ? 13.148 -5.836 -11.258 1 89.56 160 SER B O 1
ATOM 3246 N N . LEU B 1 161 ? 11.094 -6.707 -10.922 1 92.81 161 LEU B N 1
ATOM 3247 C CA . LEU B 1 161 ? 10.492 -5.934 -12.008 1 92.81 161 LEU B CA 1
ATOM 3248 C C . LEU B 1 161 ? 10.031 -4.566 -11.516 1 92.81 161 LEU B C 1
ATOM 3250 O O . LEU B 1 161 ? 9.211 -4.477 -10.602 1 92.81 161 LEU B O 1
ATOM 3254 N N . PRO B 1 162 ? 10.562 -3.561 -12.172 1 88.19 162 PRO B N 1
ATOM 3255 C CA . PRO B 1 162 ? 10.086 -2.229 -11.781 1 88.19 162 PRO B CA 1
ATOM 3256 C C . PRO B 1 162 ? 8.602 -2.021 -12.062 1 88.19 162 PRO B C 1
ATOM 3258 O O . PRO B 1 162 ? 8.117 -2.398 -13.133 1 88.19 162 PRO B O 1
ATOM 3261 N N . ALA B 1 163 ? 7.945 -1.388 -11.102 1 83.88 163 ALA B N 1
ATOM 3262 C CA . ALA B 1 163 ? 6.5 -1.195 -11.18 1 83.88 163 ALA B CA 1
ATOM 3263 C C . ALA B 1 163 ? 6.109 -0.451 -12.453 1 83.88 163 ALA B C 1
ATOM 3265 O O . ALA B 1 163 ? 5.113 -0.787 -13.094 1 83.88 163 ALA B O 1
ATOM 3266 N N . ASP B 1 164 ? 6.855 0.536 -12.805 1 84.25 164 ASP B N 1
ATOM 3267 C CA . ASP B 1 164 ? 6.543 1.345 -13.977 1 84.25 164 ASP B CA 1
ATOM 3268 C C . ASP B 1 164 ? 6.668 0.525 -15.266 1 84.25 164 ASP B C 1
ATOM 3270 O O . ASP B 1 164 ? 5.91 0.729 -16.219 1 84.25 164 ASP B O 1
ATOM 3274 N N . GLU B 1 165 ? 7.586 -0.369 -15.336 1 91.88 165 GLU B N 1
ATOM 3275 C CA . GLU B 1 165 ? 7.75 -1.211 -16.516 1 91.88 165 GLU B CA 1
ATOM 3276 C C . GLU B 1 165 ? 6.633 -2.248 -16.609 1 91.88 165 GLU B C 1
ATOM 3278 O O . GLU B 1 165 ? 6.145 -2.541 -17.703 1 91.88 165 GLU B O 1
ATOM 3283 N N . VAL B 1 166 ? 6.23 -2.801 -15.469 1 92.75 166 VAL B N 1
ATOM 3284 C CA . VAL B 1 166 ? 5.113 -3.738 -15.422 1 92.75 166 VAL B CA 1
ATOM 3285 C C . VAL B 1 166 ? 3.846 -3.055 -15.93 1 92.75 166 VAL B C 1
ATOM 3287 O O . VAL B 1 166 ? 3.092 -3.629 -16.719 1 92.75 166 VAL B O 1
ATOM 3290 N N . ALA B 1 167 ? 3.676 -1.841 -15.547 1 87.12 167 ALA B N 1
ATOM 3291 C CA . ALA B 1 167 ? 2.49 -1.064 -15.906 1 87.12 167 ALA B CA 1
ATOM 3292 C C . ALA B 1 167 ? 2.461 -0.762 -17.406 1 87.12 167 ALA B C 1
ATOM 3294 O O . ALA B 1 167 ? 1.388 -0.593 -17.984 1 87.12 167 ALA B O 1
ATOM 3295 N N . ARG B 1 168 ? 3.547 -0.723 -18 1 91.31 168 ARG B N 1
ATOM 3296 C CA . ARG B 1 168 ? 3.654 -0.344 -19.406 1 91.31 168 ARG B CA 1
ATOM 3297 C C . ARG B 1 168 ? 3.406 -1.542 -20.312 1 91.31 168 ARG B C 1
ATOM 3299 O O . ARG B 1 168 ? 3.213 -1.381 -21.516 1 91.31 168 ARG B O 1
ATOM 3306 N N . CYS B 1 169 ? 3.469 -2.742 -19.75 1 92.75 169 CYS B N 1
ATOM 3307 C CA . CYS B 1 169 ? 3.215 -3.924 -20.562 1 92.75 169 CYS B CA 1
ATOM 3308 C C . CYS B 1 169 ? 1.771 -3.949 -21.062 1 92.75 169 CYS B C 1
ATOM 3310 O O . CYS B 1 169 ? 0.838 -3.922 -20.25 1 92.75 169 CYS B O 1
ATOM 3312 N N . GLU B 1 170 ? 1.567 -4.086 -22.375 1 91.06 170 GLU B N 1
ATOM 3313 C CA . GLU B 1 170 ? 0.223 -4.035 -22.938 1 91.06 170 GLU B CA 1
ATOM 3314 C C . GLU B 1 170 ? -0.132 -5.344 -23.641 1 91.06 170 GLU B C 1
ATOM 3316 O O . GLU B 1 170 ? -1.305 -5.609 -23.922 1 91.06 170 GLU B O 1
ATOM 3321 N N . THR B 1 171 ? 0.864 -6.09 -23.984 1 95.31 171 THR B N 1
ATOM 3322 C CA . THR B 1 171 ? 0.632 -7.348 -24.688 1 95.31 171 THR B CA 1
ATOM 3323 C C . THR B 1 171 ? 1.323 -8.5 -23.953 1 95.31 171 THR B C 1
ATOM 3325 O O . THR B 1 171 ? 2.203 -8.281 -23.125 1 95.31 171 THR B O 1
ATOM 3328 N N . GLU B 1 172 ? 0.914 -9.695 -24.312 1 97 172 GLU B N 1
ATOM 3329 C CA . GLU B 1 172 ? 1.533 -10.898 -23.766 1 97 172 GLU B CA 1
ATOM 3330 C C . GLU B 1 172 ? 3.031 -10.93 -24.062 1 97 172 GLU B C 1
ATOM 3332 O O . GLU B 1 172 ? 3.83 -11.297 -23.203 1 97 172 GLU B O 1
ATOM 3337 N N . ASP B 1 173 ? 3.42 -10.484 -25.266 1 96.69 173 ASP B N 1
ATOM 3338 C CA . ASP B 1 173 ? 4.824 -10.5 -25.672 1 96.69 173 ASP B CA 1
ATOM 3339 C C . ASP B 1 173 ? 5.629 -9.461 -24.891 1 96.69 173 ASP B C 1
ATOM 3341 O O . ASP B 1 173 ? 6.805 -9.688 -24.578 1 96.69 173 ASP B O 1
ATOM 3345 N N . ASP B 1 174 ? 5.02 -8.32 -24.641 1 96.81 174 ASP B N 1
ATOM 3346 C CA . ASP B 1 174 ? 5.672 -7.328 -23.781 1 96.81 174 ASP B CA 1
ATOM 3347 C C . ASP B 1 174 ? 6.062 -7.934 -22.438 1 96.81 174 ASP B C 1
ATOM 3349 O O . ASP B 1 174 ? 7.191 -7.75 -21.969 1 96.81 174 ASP B O 1
ATOM 3353 N N . CYS B 1 175 ? 5.113 -8.68 -21.859 1 97.44 175 CYS B N 1
ATOM 3354 C CA . CYS B 1 175 ? 5.324 -9.273 -20.547 1 97.44 175 CYS B CA 1
ATOM 3355 C C . CYS B 1 175 ? 6.441 -10.312 -20.578 1 97.44 175 CYS B C 1
ATOM 3357 O O . CYS B 1 175 ? 7.328 -10.305 -19.734 1 97.44 175 CYS B O 1
ATOM 3359 N N . ALA B 1 176 ? 6.383 -11.164 -21.594 1 97.31 176 ALA B N 1
ATOM 3360 C CA . ALA B 1 176 ? 7.398 -12.203 -21.734 1 97.31 176 ALA B CA 1
ATOM 3361 C C . ALA B 1 176 ? 8.789 -11.586 -21.922 1 97.31 176 ALA B C 1
ATOM 3363 O O . ALA B 1 176 ? 9.766 -12.062 -21.344 1 97.31 176 ALA B O 1
ATOM 3364 N N . ARG B 1 177 ? 8.875 -10.531 -22.719 1 97.44 177 ARG B N 1
ATOM 3365 C CA . ARG B 1 177 ? 10.148 -9.859 -22.969 1 97.44 177 ARG B CA 1
ATOM 3366 C C . ARG B 1 177 ? 10.695 -9.227 -21.703 1 97.44 177 ARG B C 1
ATOM 3368 O O . ARG B 1 177 ? 11.898 -9.305 -21.438 1 97.44 177 ARG B O 1
ATOM 3375 N N . LEU B 1 178 ? 9.812 -8.562 -20.969 1 97.5 178 LEU B N 1
ATOM 3376 C CA . LEU B 1 178 ? 10.234 -7.926 -19.734 1 97.5 178 LEU B CA 1
ATOM 3377 C C . LEU B 1 178 ? 10.805 -8.953 -18.766 1 97.5 178 LEU B C 1
ATOM 3379 O O . LEU B 1 178 ? 11.859 -8.727 -18.156 1 97.5 178 LEU B O 1
ATOM 3383 N N . CYS B 1 179 ? 10.133 -10.086 -18.625 1 97.5 179 CYS B N 1
ATOM 3384 C CA . CYS B 1 179 ? 10.586 -11.156 -17.734 1 97.5 179 CYS B CA 1
ATOM 3385 C C . CYS B 1 179 ? 11.953 -11.68 -18.172 1 97.5 179 CYS B C 1
ATOM 3387 O O . CYS B 1 179 ? 12.852 -11.828 -17.344 1 97.5 179 CYS B O 1
ATOM 3389 N N . ALA B 1 180 ? 12.109 -11.898 -19.438 1 96.81 180 ALA B N 1
ATOM 3390 C CA . ALA B 1 180 ? 13.359 -12.43 -19.969 1 96.81 180 ALA B CA 1
ATOM 3391 C C . ALA B 1 180 ? 14.516 -11.461 -19.734 1 96.81 180 ALA B C 1
ATOM 3393 O O . ALA B 1 180 ? 15.656 -11.883 -19.516 1 96.81 180 ALA B O 1
ATOM 3394 N N . ARG B 1 181 ? 14.242 -10.219 -19.734 1 96.62 181 ARG B N 1
ATOM 3395 C CA . ARG B 1 181 ? 15.266 -9.18 -19.641 1 96.62 181 ARG B CA 1
ATOM 3396 C C . ARG B 1 181 ? 15.664 -8.938 -18.203 1 96.62 181 ARG B C 1
ATOM 3398 O O . ARG B 1 181 ? 16.844 -8.719 -17.906 1 96.62 181 ARG B O 1
ATOM 3405 N N . LEU B 1 182 ? 14.719 -9.055 -17.266 1 96.56 182 LEU B N 1
ATOM 3406 C CA . LEU B 1 182 ? 15 -8.453 -15.961 1 96.56 182 LEU B CA 1
ATOM 3407 C C . LEU B 1 182 ? 14.961 -9.5 -14.852 1 96.56 182 LEU B C 1
ATOM 3409 O O . LEU B 1 182 ? 15.492 -9.281 -13.766 1 96.56 182 LEU B O 1
ATOM 3413 N N . LEU B 1 183 ? 14.297 -10.602 -15.055 1 96.25 183 LEU B N 1
ATOM 3414 C CA . LEU B 1 183 ? 14.234 -11.602 -13.992 1 96.25 183 LEU B CA 1
ATOM 3415 C C . LEU B 1 183 ? 15.5 -12.453 -13.969 1 96.25 183 LEU B C 1
ATOM 3417 O O . LEU B 1 183 ? 15.898 -13.008 -15 1 96.25 183 LEU B O 1
ATOM 3421 N N . PRO B 1 184 ? 16.141 -12.492 -12.789 1 94.44 184 PRO B N 1
ATOM 3422 C CA . PRO B 1 184 ? 17.203 -13.492 -12.68 1 94.44 184 PRO B CA 1
ATOM 3423 C C . PRO B 1 184 ? 16.734 -14.898 -13.031 1 94.44 184 PRO B C 1
ATOM 3425 O O . PRO B 1 184 ? 15.562 -15.234 -12.82 1 94.44 184 PRO B O 1
ATOM 3428 N N . PRO B 1 185 ? 17.562 -15.758 -13.5 1 93.81 185 PRO B N 1
ATOM 3429 C CA . PRO B 1 185 ? 17.188 -17.062 -14.031 1 93.81 185 PRO B CA 1
ATOM 3430 C C . PRO B 1 185 ? 16.391 -17.906 -13.031 1 93.81 185 PRO B C 1
ATOM 3432 O O . PRO B 1 185 ? 15.359 -18.484 -13.391 1 93.81 185 PRO B O 1
ATOM 3435 N N . PRO B 1 186 ? 16.75 -17.938 -11.727 1 93.75 186 PRO B N 1
ATOM 3436 C CA . PRO B 1 186 ? 15.953 -18.75 -10.805 1 93.75 186 PRO B CA 1
ATOM 3437 C C . PRO B 1 186 ? 14.523 -18.25 -10.664 1 93.75 186 PRO B C 1
ATOM 3439 O O . PRO B 1 186 ? 13.586 -19.047 -10.586 1 93.75 186 PRO B O 1
ATOM 3442 N N . LYS B 1 187 ? 14.352 -16.953 -10.711 1 95.62 187 LYS B N 1
ATOM 3443 C CA . LYS B 1 187 ? 13.023 -16.375 -10.594 1 95.62 187 LYS B CA 1
ATOM 3444 C C . LYS B 1 187 ? 12.234 -16.531 -11.891 1 95.62 187 LYS B C 1
ATOM 3446 O O . LYS B 1 187 ? 11.023 -16.734 -11.867 1 95.62 187 LYS B O 1
ATOM 3451 N N . GLY B 1 188 ? 12.992 -16.438 -12.969 1 97.06 188 GLY B N 1
ATOM 3452 C CA . GLY B 1 188 ? 12.359 -16.719 -14.25 1 97.06 188 GLY B CA 1
ATOM 3453 C C . GLY B 1 188 ? 11.828 -18.125 -14.359 1 97.06 188 GLY B C 1
ATOM 3454 O O . GLY B 1 188 ? 10.719 -18.344 -14.852 1 97.06 188 GLY B O 1
ATOM 3455 N N . ALA B 1 189 ? 12.609 -19.078 -13.906 1 96.75 189 ALA B N 1
ATOM 3456 C CA . ALA B 1 189 ? 12.203 -20.469 -13.906 1 96.75 189 ALA B CA 1
ATOM 3457 C C . ALA B 1 189 ? 10.977 -20.688 -13.031 1 96.75 189 ALA B C 1
ATOM 3459 O O . ALA B 1 189 ? 10.039 -21.391 -13.422 1 96.75 189 ALA B O 1
ATOM 3460 N N . LEU B 1 190 ? 11.008 -20.094 -11.875 1 97.5 190 LEU B N 1
ATOM 3461 C CA . LEU B 1 190 ? 9.875 -20.188 -10.953 1 97.5 190 LEU B CA 1
ATOM 3462 C C . LEU B 1 190 ? 8.617 -19.609 -11.578 1 97.5 190 LEU B C 1
ATOM 3464 O O . LEU B 1 190 ? 7.543 -20.219 -11.5 1 97.5 190 LEU B O 1
ATOM 3468 N N . LEU B 1 191 ? 8.742 -18.469 -12.188 1 98.25 191 LEU B N 1
ATOM 3469 C CA . LEU B 1 191 ? 7.598 -17.828 -12.82 1 98.25 191 LEU B CA 1
ATOM 3470 C C . LEU B 1 191 ? 7.051 -18.688 -13.953 1 98.25 191 LEU B C 1
ATOM 3472 O O . LEU B 1 191 ? 5.836 -18.859 -14.07 1 98.25 191 LEU B O 1
ATOM 3476 N N . ASP B 1 192 ? 7.93 -19.172 -14.734 1 97.94 192 ASP B N 1
ATOM 3477 C CA . ASP B 1 192 ? 7.516 -20.031 -15.844 1 97.94 192 ASP B CA 1
ATOM 3478 C C . ASP B 1 192 ? 6.742 -21.25 -15.336 1 97.94 192 ASP B C 1
ATOM 3480 O O . ASP B 1 192 ? 5.695 -21.594 -15.883 1 97.94 192 ASP B O 1
ATOM 3484 N N . TRP B 1 193 ? 7.266 -21.875 -14.383 1 98.19 193 TRP B N 1
ATOM 3485 C CA . TRP B 1 193 ? 6.594 -23.031 -13.766 1 98.19 193 TRP B CA 1
ATOM 3486 C C . TRP B 1 193 ? 5.203 -22.641 -13.273 1 98.19 193 TRP B C 1
ATOM 3488 O O . TRP B 1 193 ? 4.223 -23.328 -13.562 1 98.19 193 TRP B O 1
ATOM 3498 N N . ALA B 1 194 ? 5.109 -21.562 -12.547 1 98.56 194 ALA B N 1
ATOM 3499 C CA . ALA B 1 194 ? 3.844 -21.125 -11.961 1 98.56 194 ALA B CA 1
ATOM 3500 C C . ALA B 1 194 ? 2.83 -20.781 -13.047 1 98.56 194 ALA B C 1
ATOM 3502 O O . ALA B 1 194 ? 1.653 -21.141 -12.945 1 98.56 194 ALA B O 1
ATOM 3503 N N . VAL B 1 195 ? 3.252 -20.078 -14.047 1 98.5 195 VAL B N 1
ATOM 3504 C CA . VAL B 1 195 ? 2.387 -19.656 -15.141 1 98.5 195 VAL B CA 1
ATOM 3505 C C . VAL B 1 195 ? 1.809 -20.891 -15.844 1 98.5 195 VAL B C 1
ATOM 3507 O O . VAL B 1 195 ? 0.621 -20.922 -16.172 1 98.5 195 VAL B O 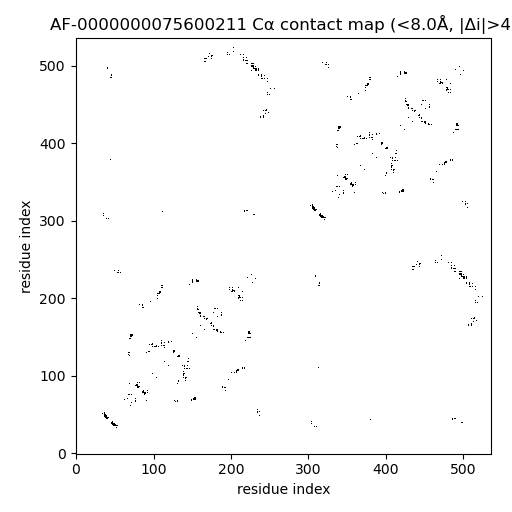1
ATOM 3510 N N . HIS B 1 196 ? 2.584 -21.906 -16.016 1 97.94 196 HIS B N 1
ATOM 3511 C CA . HIS B 1 196 ? 2.105 -23.094 -16.703 1 97.94 196 HIS B CA 1
ATOM 3512 C C . HIS B 1 196 ? 1.208 -23.922 -15.797 1 97.94 196 HIS B C 1
ATOM 3514 O O . HIS B 1 196 ? 0.263 -24.562 -16.266 1 97.94 196 HIS B O 1
ATOM 3520 N N . LEU B 1 197 ? 1.527 -23.922 -14.539 1 98.31 197 LEU B N 1
ATOM 3521 C CA . LEU B 1 197 ? 0.579 -24.516 -13.609 1 98.31 197 LEU B CA 1
ATOM 3522 C C . LEU B 1 197 ? -0.783 -23.844 -13.711 1 98.31 197 LEU B C 1
ATOM 3524 O O . LEU B 1 197 ? -1.811 -24.516 -13.812 1 98.31 197 LEU B O 1
ATOM 3528 N N . MET B 1 198 ? -0.813 -22.531 -13.703 1 98.25 198 MET B N 1
ATOM 3529 C CA . MET B 1 198 ? -2.049 -21.75 -13.805 1 98.25 198 MET B CA 1
ATOM 3530 C C . MET B 1 198 ? -2.738 -22 -15.141 1 98.25 198 MET B C 1
ATOM 3532 O O . MET B 1 198 ? -3.967 -22.078 -15.203 1 98.25 198 MET B O 1
ATOM 3536 N N . ALA B 1 199 ? -1.945 -22.125 -16.172 1 98.25 199 ALA B N 1
ATOM 3537 C CA . ALA B 1 199 ? -2.508 -22.438 -17.484 1 98.25 199 ALA B CA 1
ATOM 3538 C C . ALA B 1 199 ? -3.201 -23.797 -17.484 1 98.25 199 ALA B C 1
ATOM 3540 O O . ALA B 1 199 ? -4.285 -23.938 -18.047 1 98.25 199 ALA B O 1
ATOM 3541 N N . ASP B 1 200 ? -2.564 -24.781 -16.891 1 98.06 200 ASP B N 1
ATOM 3542 C CA . ASP B 1 200 ? -3.168 -26.109 -16.781 1 98.06 200 ASP B CA 1
ATOM 3543 C C . ASP B 1 200 ? -4.52 -26.047 -16.062 1 98.06 200 ASP B C 1
ATOM 3545 O O . ASP B 1 200 ? -5.477 -26.703 -16.484 1 98.06 200 ASP B O 1
ATOM 3549 N N . VAL B 1 201 ? -4.57 -25.266 -15 1 98.56 201 VAL B N 1
ATOM 3550 C CA . VAL B 1 201 ? -5.816 -25.094 -14.258 1 98.56 201 VAL B CA 1
ATOM 3551 C C . VAL B 1 201 ? -6.852 -24.406 -15.148 1 98.56 201 VAL B C 1
ATOM 3553 O O . VAL B 1 201 ? -8.008 -24.844 -15.203 1 98.56 201 VAL B O 1
ATOM 3556 N N . ALA B 1 202 ? -6.465 -23.391 -15.852 1 98.19 202 ALA B N 1
ATOM 3557 C CA . ALA B 1 202 ? -7.367 -22.578 -16.672 1 98.19 202 ALA B CA 1
ATOM 3558 C C . ALA B 1 202 ? -7.949 -23.406 -17.812 1 98.19 202 ALA B C 1
ATOM 3560 O O . ALA B 1 202 ? -9.055 -23.141 -18.281 1 98.19 202 ALA B O 1
ATOM 3561 N N . ARG B 1 203 ? -7.254 -24.406 -18.25 1 97.62 203 ARG B N 1
ATOM 3562 C CA . ARG B 1 203 ? -7.742 -25.281 -19.312 1 97.62 203 ARG B CA 1
ATOM 3563 C C . ARG B 1 203 ? -9 -26.031 -18.859 1 97.62 203 ARG B C 1
ATOM 3565 O O . ARG B 1 203 ? -9.828 -26.406 -19.688 1 97.62 203 ARG B O 1
ATOM 3572 N N . GLU B 1 204 ? -9.109 -26.25 -17.562 1 97.94 204 GLU B N 1
ATOM 3573 C CA . GLU B 1 204 ? -10.258 -26.953 -17 1 97.94 204 GLU B CA 1
ATOM 3574 C C . GLU B 1 204 ? -11.281 -25.984 -16.422 1 97.94 204 GLU B C 1
ATOM 3576 O O . GLU B 1 204 ? -11.984 -26.312 -15.469 1 97.94 204 GLU B O 1
ATOM 3581 N N . GLU B 1 205 ? -11.352 -24.797 -16.938 1 98 205 GLU B N 1
ATOM 3582 C CA . GLU B 1 205 ? -12.18 -23.719 -16.406 1 98 205 GLU B CA 1
ATOM 3583 C C . GLU B 1 205 ? -13.648 -24.125 -16.344 1 98 205 GLU B C 1
ATOM 3585 O O . GLU B 1 205 ? -14.367 -23.75 -15.422 1 98 205 GLU B O 1
ATOM 3590 N N . LYS B 1 206 ? -14.109 -24.891 -17.328 1 97.81 206 LYS B N 1
ATOM 3591 C CA . LYS B 1 206 ? -15.508 -25.312 -17.344 1 97.81 206 LYS B CA 1
ATOM 3592 C C . LYS B 1 206 ? -15.859 -26.078 -16.078 1 97.81 206 LYS B C 1
ATOM 3594 O O . LYS B 1 206 ? -16.969 -25.938 -15.555 1 97.81 206 LYS B O 1
ATOM 3599 N N . ALA B 1 207 ? -14.969 -26.812 -15.641 1 98.12 207 ALA B N 1
ATOM 3600 C CA . ALA B 1 207 ? -15.195 -27.625 -14.445 1 98.12 207 ALA B CA 1
ATOM 3601 C C . ALA B 1 207 ? -14.859 -26.844 -13.18 1 98.12 207 ALA B C 1
ATOM 3603 O O . ALA B 1 207 ? -15.656 -26.812 -12.234 1 98.12 207 ALA B O 1
ATOM 3604 N N . ASN B 1 208 ? -13.68 -26.203 -13.133 1 98.12 208 ASN B N 1
ATOM 3605 C CA . ASN B 1 208 ? -13.188 -25.625 -11.883 1 98.12 208 ASN B CA 1
ATOM 3606 C C . ASN B 1 208 ? -13.594 -24.156 -11.75 1 98.12 208 ASN B C 1
ATOM 3608 O O . ASN B 1 208 ? -13.484 -23.578 -10.672 1 98.12 208 ASN B O 1
ATOM 3612 N N . LYS B 1 209 ? -14.047 -23.516 -12.852 1 96.5 209 LYS B N 1
ATOM 3613 C CA . LYS B 1 209 ? -14.547 -22.141 -12.883 1 96.5 209 LYS B CA 1
ATOM 3614 C C . LYS B 1 209 ? -13.422 -21.141 -12.648 1 96.5 209 LYS B C 1
ATOM 3616 O O . LYS B 1 209 ? -13.664 -20.031 -12.156 1 96.5 209 LYS B O 1
ATOM 3621 N N . MET B 1 210 ? -12.219 -21.594 -12.953 1 95.5 210 MET B N 1
ATOM 3622 C CA . MET B 1 210 ? -11.055 -20.734 -12.742 1 95.5 210 MET B CA 1
ATOM 3623 C C . MET B 1 210 ? -10.422 -20.344 -14.07 1 95.5 210 MET B C 1
ATOM 3625 O O . MET B 1 210 ? -9.555 -21.062 -14.586 1 95.5 210 MET B O 1
ATOM 3629 N N . GLY B 1 211 ? -10.844 -19.125 -14.617 1 96.06 211 GLY B N 1
ATOM 3630 C CA . GLY B 1 211 ? -10.227 -18.594 -15.82 1 96.06 211 GLY B CA 1
ATOM 3631 C C . GLY B 1 211 ? -8.914 -17.891 -15.547 1 96.06 211 GLY B C 1
ATOM 3632 O O . GLY B 1 211 ? -8.477 -17.781 -14.398 1 96.06 211 GLY B O 1
ATOM 3633 N N . THR B 1 212 ? -8.305 -17.453 -16.609 1 96.5 212 THR B N 1
ATOM 3634 C CA . THR B 1 212 ? -6.977 -16.859 -16.516 1 96.5 212 THR B CA 1
ATOM 3635 C C . THR B 1 212 ? -7.004 -15.648 -15.578 1 96.5 212 THR B C 1
ATOM 3637 O O . THR B 1 212 ? -6.113 -15.484 -14.742 1 96.5 212 THR B O 1
ATOM 3640 N N . ARG B 1 213 ? -8 -14.859 -15.703 1 92 213 ARG B N 1
ATOM 3641 C CA . ARG B 1 213 ? -8.102 -13.664 -14.875 1 92 213 ARG B CA 1
ATOM 3642 C C . ARG B 1 213 ? -8.297 -14.031 -13.406 1 92 213 ARG B C 1
ATOM 3644 O O . ARG B 1 213 ? -7.68 -13.438 -12.523 1 92 213 ARG B O 1
ATOM 3651 N N . ASN B 1 214 ? -9.148 -14.969 -13.148 1 88.69 214 ASN B N 1
ATOM 3652 C CA . ASN B 1 214 ? -9.375 -15.406 -11.781 1 88.69 214 ASN B CA 1
ATOM 3653 C C . ASN B 1 214 ? -8.102 -15.961 -11.141 1 88.69 214 ASN B C 1
ATOM 3655 O O . ASN B 1 214 ? -7.809 -15.672 -9.984 1 88.69 214 ASN B O 1
ATOM 3659 N N . LEU B 1 215 ? -7.383 -16.703 -11.922 1 94.38 215 LEU B N 1
ATOM 3660 C CA . LEU B 1 215 ? -6.133 -17.266 -11.414 1 94.38 215 LEU B CA 1
ATOM 3661 C C . LEU B 1 215 ? -5.109 -16.172 -11.156 1 94.38 215 LEU B C 1
ATOM 3663 O O . LEU B 1 215 ? -4.434 -16.172 -10.125 1 94.38 215 LEU B O 1
ATOM 3667 N N . ALA B 1 216 ? -5.031 -15.227 -12.086 1 93.31 216 ALA B N 1
ATOM 3668 C CA . ALA B 1 216 ? -4.113 -14.102 -11.906 1 93.31 216 ALA B CA 1
ATOM 3669 C C . ALA B 1 216 ? -4.445 -13.328 -10.633 1 93.31 216 ALA B C 1
ATOM 3671 O O . ALA B 1 216 ? -3.549 -12.945 -9.875 1 93.31 216 ALA B O 1
ATOM 3672 N N . MET B 1 217 ? -5.676 -13.172 -10.406 1 87.31 217 MET B N 1
ATOM 3673 C CA . MET B 1 217 ? -6.145 -12.422 -9.234 1 87.31 217 MET B CA 1
ATOM 3674 C C . MET B 1 217 ? -5.73 -13.117 -7.945 1 87.31 217 MET B C 1
ATOM 3676 O O . MET B 1 217 ? -5.434 -12.461 -6.949 1 87.31 217 MET B O 1
ATOM 3680 N N . VAL B 1 218 ? -5.734 -14.375 -7.977 1 87.94 218 VAL B N 1
ATOM 3681 C CA . VAL B 1 218 ? -5.453 -15.133 -6.766 1 87.94 218 VAL B CA 1
ATOM 3682 C C . VAL B 1 218 ? -3.941 -15.234 -6.559 1 87.94 218 VAL B C 1
ATOM 3684 O O . VAL B 1 218 ? -3.461 -15.234 -5.422 1 87.94 218 VAL B O 1
ATOM 3687 N N . PHE B 1 219 ? -3.158 -15.297 -7.59 1 92 219 PHE B N 1
ATOM 3688 C CA . PHE B 1 219 ? -1.728 -15.555 -7.488 1 92 219 PHE B CA 1
ATOM 3689 C C . PHE B 1 219 ? -0.945 -14.258 -7.352 1 92 219 PHE B C 1
ATOM 3691 O O . PHE B 1 219 ? 0.127 -14.234 -6.742 1 92 219 PHE B O 1
ATOM 3698 N N . ALA B 1 220 ? -1.411 -13.172 -7.887 1 89.5 220 ALA B N 1
ATOM 3699 C CA . ALA B 1 220 ? -0.665 -11.922 -7.988 1 89.5 220 ALA B CA 1
ATOM 3700 C C . ALA B 1 220 ? -0.174 -11.461 -6.617 1 89.5 220 ALA B C 1
ATOM 3702 O O . ALA B 1 220 ? 1.008 -11.156 -6.445 1 89.5 220 ALA B O 1
ATOM 3703 N N . PRO B 1 221 ? -0.992 -11.5 -5.582 1 83.69 221 PRO B N 1
ATOM 3704 C CA . PRO B 1 221 ? -0.543 -11.023 -4.27 1 83.69 221 PRO B CA 1
ATOM 3705 C C . PRO B 1 221 ? 0.555 -11.898 -3.672 1 83.69 221 PRO B C 1
ATOM 3707 O O . PRO B 1 221 ? 1.263 -11.469 -2.756 1 83.69 221 PRO B O 1
ATOM 3710 N N . ASN B 1 222 ? 0.666 -13.117 -4.18 1 86.38 222 ASN B N 1
ATOM 3711 C CA . ASN B 1 222 ? 1.646 -14.055 -3.648 1 86.38 222 ASN B CA 1
ATOM 3712 C C . ASN B 1 222 ? 2.977 -13.953 -4.387 1 86.38 222 ASN B C 1
ATOM 3714 O O . ASN B 1 222 ? 3.947 -14.617 -4.016 1 86.38 222 ASN B O 1
ATOM 3718 N N . MET B 1 223 ? 3.039 -13.109 -5.402 1 91.19 223 MET B N 1
ATOM 3719 C CA . MET B 1 223 ? 4.199 -13.094 -6.289 1 91.19 223 MET B CA 1
ATOM 3720 C C . MET B 1 223 ? 5.082 -11.875 -6.008 1 91.19 223 MET B C 1
ATOM 3722 O O . MET B 1 223 ? 6.141 -11.719 -6.617 1 91.19 223 MET B O 1
ATOM 3726 N N . THR B 1 224 ? 4.688 -10.977 -5.133 1 84.69 224 THR B N 1
ATOM 3727 C CA . THR B 1 224 ? 5.453 -9.773 -4.836 1 84.69 224 THR B CA 1
ATOM 3728 C C . THR B 1 224 ? 5.375 -9.438 -3.352 1 84.69 224 THR B C 1
ATOM 3730 O O . THR B 1 224 ? 4.402 -9.781 -2.68 1 84.69 224 THR B O 1
ATOM 3733 N N . GLN B 1 225 ? 6.43 -8.953 -2.816 1 69.38 225 GLN B N 1
ATOM 3734 C CA . GLN B 1 225 ? 6.461 -8.469 -1.439 1 69.38 225 GLN B CA 1
ATOM 3735 C C . GLN B 1 225 ? 6.508 -6.945 -1.392 1 69.38 225 GLN B C 1
ATOM 3737 O O . GLN B 1 225 ? 6.262 -6.344 -0.342 1 69.38 225 GLN B O 1
ATOM 3742 N N . ALA B 1 226 ? 6.941 -6.297 -2.445 1 59.88 226 ALA B N 1
ATOM 3743 C CA . ALA B 1 226 ? 7.293 -4.879 -2.463 1 59.88 226 ALA B CA 1
ATOM 3744 C C . ALA B 1 226 ? 6.09 -4.008 -2.119 1 59.88 226 ALA B C 1
ATOM 3746 O O . ALA B 1 226 ? 6.23 -2.961 -1.482 1 59.88 226 ALA B O 1
ATOM 3747 N N . VAL B 1 227 ? 4.926 -4.34 -2.459 1 58.94 227 VAL B N 1
ATOM 3748 C CA . VAL B 1 227 ? 3.852 -3.371 -2.277 1 58.94 227 VAL B CA 1
ATOM 3749 C C . VAL B 1 227 ? 2.607 -4.078 -1.742 1 58.94 227 VAL B C 1
ATOM 3751 O O . VAL B 1 227 ? 1.607 -4.211 -2.453 1 58.94 227 VAL B O 1
ATOM 3754 N N . ASP B 1 228 ? 2.816 -4.695 -0.635 1 59.72 228 ASP B N 1
ATOM 3755 C CA . ASP B 1 228 ? 1.639 -5.32 -0.044 1 59.72 228 ASP B CA 1
ATOM 3756 C C . ASP B 1 228 ? 0.671 -4.273 0.497 1 59.72 228 ASP B C 1
ATOM 3758 O O . ASP B 1 228 ? 1.009 -3.523 1.416 1 59.72 228 ASP B O 1
ATOM 3762 N N . PRO B 1 229 ? -0.495 -4.062 -0.141 1 62.22 229 PRO B N 1
ATOM 3763 C CA . PRO B 1 229 ? -1.46 -3.031 0.253 1 62.22 229 PRO B CA 1
ATOM 3764 C C . PRO B 1 229 ? -1.792 -3.074 1.743 1 62.22 229 PRO B C 1
ATOM 3766 O O . PRO B 1 229 ? -1.994 -2.027 2.363 1 62.22 229 PRO B O 1
ATOM 3769 N N . LEU B 1 230 ? -1.846 -4.223 2.27 1 60.72 230 LEU B N 1
ATOM 3770 C CA . LEU B 1 230 ? -2.152 -4.332 3.691 1 60.72 230 LEU B CA 1
ATOM 3771 C C . LEU B 1 230 ? -1.02 -3.758 4.535 1 60.72 230 LEU B C 1
ATOM 3773 O O . LEU B 1 230 ? -1.268 -3.104 5.551 1 60.72 230 LEU B O 1
ATOM 3777 N N . THR B 1 231 ? 0.104 -4.168 4.086 1 67.38 231 THR B N 1
ATOM 3778 C CA . THR B 1 231 ? 1.251 -3.607 4.793 1 67.38 231 THR B CA 1
ATOM 3779 C C . THR B 1 231 ? 1.268 -2.086 4.676 1 67.38 231 THR B C 1
ATOM 3781 O O . THR B 1 231 ? 1.557 -1.387 5.652 1 67.38 231 THR B O 1
ATOM 3784 N N . ALA B 1 232 ? 0.992 -1.626 3.486 1 71.06 232 ALA B N 1
ATOM 3785 C CA . ALA B 1 232 ? 0.931 -0.181 3.283 1 71.06 232 ALA B CA 1
ATOM 3786 C C . ALA B 1 232 ? -0.136 0.454 4.172 1 71.06 232 ALA B C 1
ATOM 3788 O O . ALA B 1 232 ? 0.081 1.523 4.746 1 71.06 232 ALA B O 1
ATOM 3789 N N . LEU B 1 233 ? -1.269 -0.193 4.324 1 68.12 233 LEU B N 1
ATOM 3790 C CA . LEU B 1 233 ? -2.346 0.312 5.172 1 68.12 233 LEU B CA 1
ATOM 3791 C C . LEU B 1 233 ? -1.928 0.318 6.637 1 68.12 233 LEU B C 1
ATOM 3793 O O . LEU B 1 233 ? -2.18 1.288 7.355 1 68.12 233 LEU B O 1
ATOM 3797 N N . LYS B 1 234 ? -1.388 -0.765 7.082 1 71.81 234 LYS B N 1
ATOM 3798 C CA . LYS B 1 234 ? -0.893 -0.843 8.453 1 71.81 234 LYS B CA 1
ATOM 3799 C C . LYS B 1 234 ? 0.086 0.29 8.75 1 71.81 234 LYS B C 1
ATOM 3801 O O . LYS B 1 234 ? 0.002 0.931 9.797 1 71.81 234 LYS B O 1
ATOM 3806 N N . HIS B 1 235 ? 0.943 0.439 7.859 1 77.38 235 HIS B N 1
ATOM 3807 C CA . HIS B 1 235 ? 1.914 1.514 8.031 1 77.38 235 HIS B CA 1
ATOM 3808 C C . HIS B 1 235 ? 1.226 2.873 8.094 1 77.38 235 HIS B C 1
ATOM 3810 O O . HIS B 1 235 ? 1.589 3.719 8.914 1 77.38 235 HIS B O 1
ATOM 3816 N N . ALA B 1 236 ? 0.273 3.09 7.27 1 76.56 236 ALA B N 1
ATOM 3817 C CA . ALA B 1 236 ? -0.472 4.344 7.266 1 76.56 236 ALA B CA 1
ATOM 3818 C C . ALA B 1 236 ? -1.119 4.605 8.625 1 76.56 236 ALA B C 1
ATOM 3820 O O . ALA B 1 236 ? -1.109 5.738 9.117 1 76.56 236 ALA B O 1
ATOM 3821 N N . VAL B 1 237 ? -1.652 3.574 9.219 1 77.12 237 VAL B N 1
ATOM 3822 C CA . VAL B 1 237 ? -2.279 3.695 10.531 1 77.12 237 VAL B CA 1
ATOM 3823 C C . VAL B 1 237 ? -1.22 4.016 11.578 1 77.12 237 VAL B C 1
ATOM 3825 O O . VAL B 1 237 ? -1.441 4.848 12.461 1 77.12 237 VAL B O 1
ATOM 3828 N N . GLN B 1 238 ? -0.136 3.34 11.492 1 84.5 238 GLN B N 1
ATOM 3829 C CA . GLN B 1 238 ? 0.944 3.586 12.445 1 84.5 238 GLN B CA 1
ATOM 3830 C C . GLN B 1 238 ? 1.449 5.023 12.344 1 84.5 238 GLN B C 1
ATOM 3832 O O . GLN B 1 238 ? 1.755 5.652 13.359 1 84.5 238 GLN B O 1
ATOM 3837 N N . VAL B 1 239 ? 1.544 5.5 11.148 1 88.75 239 VAL B N 1
ATOM 3838 C CA . VAL B 1 239 ? 1.974 6.879 10.945 1 88.75 239 VAL B CA 1
ATOM 3839 C C . VAL B 1 239 ? 0.935 7.836 11.523 1 88.75 239 VAL B C 1
ATOM 3841 O O . VAL B 1 239 ? 1.286 8.836 12.156 1 88.75 239 VAL B O 1
ATOM 3844 N N . MET B 1 240 ? -0.339 7.555 11.32 1 88.38 240 MET B N 1
ATOM 3845 C CA . MET B 1 240 ? -1.414 8.359 11.898 1 88.38 240 MET B CA 1
ATOM 3846 C C . MET B 1 240 ? -1.308 8.406 13.422 1 88.38 240 MET B C 1
ATOM 3848 O O . MET B 1 240 ? -1.405 9.477 14.023 1 88.38 240 MET B O 1
ATOM 3852 N N . ASN B 1 241 ? -1.105 7.285 14.031 1 90.19 241 ASN B N 1
ATOM 3853 C CA . ASN B 1 241 ? -0.96 7.219 15.484 1 90.19 241 ASN B CA 1
ATOM 3854 C C . ASN B 1 241 ? 0.28 7.973 15.953 1 90.19 241 ASN B C 1
ATOM 3856 O O . ASN B 1 241 ? 0.24 8.664 16.969 1 90.19 241 ASN B O 1
ATOM 3860 N N . PHE B 1 242 ? 1.287 7.723 15.203 1 95.81 242 PHE B N 1
ATOM 3861 C CA . PHE B 1 242 ? 2.545 8.414 15.461 1 95.81 242 PHE B CA 1
ATOM 3862 C C . PHE B 1 242 ? 2.344 9.922 15.477 1 95.81 242 PHE B C 1
ATOM 3864 O O . PHE B 1 242 ? 2.75 10.602 16.422 1 95.81 242 PHE B O 1
ATOM 3871 N N . LEU B 1 243 ? 1.696 10.492 14.492 1 96.06 243 LEU B N 1
ATOM 3872 C CA . LEU B 1 243 ? 1.417 11.922 14.375 1 96.06 243 LEU B CA 1
ATOM 3873 C C . LEU B 1 243 ? 0.467 12.383 15.477 1 96.06 243 LEU B C 1
ATOM 3875 O O . LEU B 1 243 ? 0.648 13.453 16.047 1 96.06 243 LEU B O 1
ATOM 3879 N N . ASN B 1 244 ? -0.58 11.633 15.789 1 95.56 244 ASN B N 1
ATOM 3880 C CA . ASN B 1 244 ? -1.503 11.953 16.875 1 95.56 244 ASN B CA 1
ATOM 3881 C C . ASN B 1 244 ? -0.765 12.172 18.188 1 95.56 244 ASN B C 1
ATOM 3883 O O . ASN B 1 244 ? -1.035 13.141 18.906 1 95.56 244 ASN B O 1
ATOM 3887 N N . MET B 1 245 ? 0.158 11.312 18.484 1 97.56 245 MET B N 1
ATOM 3888 C CA . MET B 1 245 ? 0.926 11.414 19.719 1 97.56 245 MET B CA 1
ATOM 3889 C C . MET B 1 245 ? 1.795 12.672 19.719 1 97.56 245 MET B C 1
ATOM 3891 O O . MET B 1 245 ? 1.948 13.328 20.75 1 97.56 245 MET B O 1
ATOM 3895 N N . LEU B 1 246 ? 2.375 12.984 18.578 1 98.31 246 LEU B N 1
ATOM 3896 C CA . LEU B 1 246 ? 3.195 14.188 18.5 1 98.31 246 LEU B CA 1
ATOM 3897 C C . LEU B 1 246 ? 2.348 15.438 18.7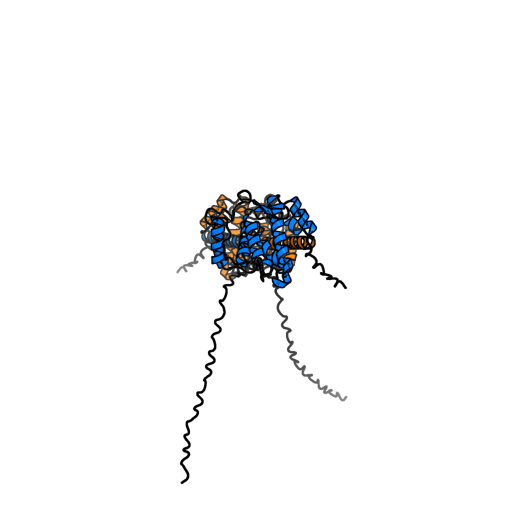19 1 98.31 246 LEU B C 1
ATOM 3899 O O . LEU B 1 246 ? 2.783 16.391 19.375 1 98.31 246 LEU B O 1
ATOM 3903 N N . ILE B 1 247 ? 1.126 15.508 18.125 1 98.25 247 ILE B N 1
ATOM 3904 C CA . ILE B 1 247 ? 0.231 16.641 18.312 1 98.25 247 ILE B CA 1
ATOM 3905 C C . ILE B 1 247 ? -0.175 16.75 19.781 1 98.25 247 ILE B C 1
ATOM 3907 O O . ILE B 1 247 ? -0.175 17.844 20.344 1 98.25 247 ILE B O 1
ATOM 3911 N N . GLU B 1 248 ? -0.514 15.586 20.359 1 97.88 248 GLU B N 1
ATOM 3912 C CA . GLU B 1 248 ? -0.858 15.562 21.781 1 97.88 248 GLU B CA 1
ATOM 3913 C C . GLU B 1 248 ? 0.281 16.109 22.641 1 97.88 248 GLU B C 1
ATOM 3915 O O . GLU B 1 248 ? 0.046 16.875 23.578 1 97.88 248 GLU B O 1
ATOM 3920 N N . ARG B 1 249 ? 1.425 15.727 22.328 1 97.62 249 ARG B N 1
ATOM 3921 C CA . ARG B 1 249 ? 2.594 16.234 23.047 1 97.62 249 ARG B CA 1
ATOM 3922 C C . ARG B 1 249 ? 2.697 17.75 22.938 1 97.62 249 ARG B C 1
ATOM 3924 O O . ARG B 1 249 ? 2.961 18.438 23.922 1 97.62 249 ARG B O 1
ATOM 3931 N N . ALA B 1 250 ? 2.559 18.25 21.766 1 97.31 250 ALA B N 1
ATOM 3932 C CA . ALA B 1 250 ? 2.633 19.703 21.531 1 97.31 250 ALA B CA 1
ATOM 3933 C C . ALA B 1 250 ? 1.573 20.438 22.344 1 97.31 250 ALA B C 1
ATOM 3935 O O . ALA B 1 250 ? 1.831 21.531 22.859 1 97.31 250 ALA B O 1
ATOM 3936 N N . LEU B 1 251 ? 0.346 19.938 22.438 1 96.69 251 LEU B N 1
ATOM 3937 C CA . LEU B 1 251 ? -0.734 20.531 23.219 1 96.69 251 LEU B CA 1
ATOM 3938 C C . LEU B 1 251 ? -0.383 20.594 24.703 1 96.69 251 LEU B C 1
ATOM 3940 O O . LEU B 1 251 ? -0.713 21.562 25.391 1 96.69 251 LEU B O 1
ATOM 3944 N N . LYS B 1 252 ? 0.25 19.562 25.109 1 95.38 252 LYS B N 1
ATOM 3945 C CA . LYS B 1 252 ? 0.627 19.484 26.531 1 95.38 252 LYS B CA 1
ATOM 3946 C C . LYS B 1 252 ? 1.747 20.469 26.859 1 95.38 252 LYS B C 1
ATOM 3948 O O . LYS B 1 252 ? 1.841 20.953 27.984 1 95.38 252 LYS B O 1
ATOM 3953 N N . GLN B 1 253 ? 2.689 20.766 25.984 1 91.56 253 GLN B N 1
ATOM 3954 C CA . GLN B 1 253 ? 3.836 21.641 26.203 1 91.56 253 GLN B CA 1
ATOM 3955 C C . GLN B 1 253 ? 3.426 23.109 26.141 1 91.56 253 GLN B C 1
ATOM 3957 O O . GLN B 1 253 ? 4.121 23.969 26.672 1 91.56 253 GLN B O 1
ATOM 3962 N N . GLN B 1 254 ? 2.482 23.562 25.438 1 79.69 254 GLN B N 1
ATOM 3963 C CA . GLN B 1 254 ? 2.01 24.938 25.375 1 79.69 254 GLN B CA 1
ATOM 3964 C C . GLN B 1 254 ? 0.569 25.047 25.859 1 79.69 254 GLN B C 1
ATOM 3966 O O . GLN B 1 254 ? -0.362 25.141 25.062 1 79.69 254 GLN B O 1
ATOM 3971 N N . PRO B 1 255 ? 0.35 24.844 27.094 1 61.34 255 PRO B N 1
ATOM 3972 C CA . PRO B 1 255 ? -1.042 24.906 27.547 1 61.34 255 PRO B CA 1
ATOM 3973 C C . PRO B 1 255 ? -1.706 26.25 27.234 1 61.34 255 PRO B C 1
ATOM 3975 O O . PRO B 1 255 ? -1.016 27.25 27.047 1 61.34 255 PRO B O 1
ATOM 3978 N N . SER B 1 256 ? -2.984 26.281 26.781 1 56.72 256 SER B N 1
ATOM 3979 C CA . SER B 1 256 ? -3.816 27.438 26.484 1 56.72 256 SER B CA 1
ATOM 3980 C C . SER B 1 256 ? -3.562 28.578 27.469 1 56.72 256 SER B C 1
ATOM 3982 O O . SER B 1 256 ? -3.223 28.328 28.625 1 56.72 256 SER B O 1
ATOM 3984 N N . PRO B 1 257 ? -3.248 29.75 26.906 1 48.34 257 PRO B N 1
ATOM 3985 C CA . PRO B 1 257 ? -3.213 30.844 27.875 1 48.34 257 PRO B CA 1
ATOM 3986 C C . PRO B 1 257 ? -4.344 30.781 28.906 1 48.34 257 PRO B C 1
ATOM 3988 O O . PRO B 1 257 ? -5.473 30.422 28.547 1 48.34 257 PRO B O 1
ATOM 3991 N N . SER B 1 258 ? -4.109 30.234 30.047 1 41.88 258 SER B N 1
ATOM 3992 C CA . SER B 1 258 ? -5.082 30.344 31.125 1 41.88 258 SER B CA 1
ATOM 3993 C C . SER B 1 258 ? -5.805 31.688 31.094 1 41.88 258 SER B C 1
ATOM 3995 O O . SER B 1 258 ? -5.18 32.719 30.859 1 41.88 258 SER B O 1
ATOM 3997 N N . SER B 1 259 ? -7.082 31.844 30.656 1 40.03 259 SER B N 1
ATOM 3998 C CA . SER B 1 259 ? -7.941 32.969 31.016 1 40.03 259 SER B CA 1
ATOM 3999 C C . SER B 1 259 ? -7.562 33.531 32.375 1 40.03 259 SER B C 1
ATOM 4001 O O . SER B 1 259 ? -7.762 32.906 33.406 1 40.03 259 SER B O 1
ATOM 4003 N N . ALA B 1 260 ? -6.48 34.281 32.594 1 38.94 260 ALA B N 1
ATOM 4004 C CA . ALA B 1 260 ? -6.336 35.125 33.781 1 38.94 260 ALA B CA 1
ATOM 4005 C C . ALA B 1 260 ? -7.648 35.812 34.125 1 38.94 260 ALA B C 1
ATOM 4007 O O . ALA B 1 260 ? -8.234 36.5 33.281 1 38.94 260 ALA B O 1
ATOM 4008 N N . GLY B 1 261 ? -8.477 35.344 35 1 36.69 261 GLY B N 1
ATOM 4009 C CA . GLY B 1 261 ? -9.539 35.969 35.781 1 36.69 261 GLY B CA 1
ATOM 4010 C C . GLY B 1 261 ? -9.227 37.406 36.188 1 36.69 261 GLY B C 1
ATOM 4011 O O . GLY B 1 261 ? -8.219 37.656 36.844 1 36.69 261 GLY B O 1
ATOM 4012 N N . SER B 1 262 ? -9.562 38.469 35.312 1 36 262 SER B N 1
ATOM 4013 C CA . SER B 1 262 ? -9.664 39.875 35.656 1 36 262 SER B CA 1
ATOM 4014 C C . SER B 1 262 ? -10.359 40.094 37 1 36 262 SER B C 1
ATOM 4016 O O . SER B 1 262 ? -11.555 39.812 37.125 1 36 262 SER B O 1
ATOM 4018 N N . SER B 1 263 ? -9.75 39.688 38.094 1 38.28 263 SER B N 1
ATOM 4019 C CA . SER B 1 263 ? -10.242 40.156 39.406 1 38.28 263 SER B CA 1
ATOM 4020 C C . SER B 1 263 ? -10.227 41.688 39.438 1 38.28 263 SER B C 1
ATOM 4022 O O . SER B 1 263 ? -9.148 42.281 39.469 1 38.28 263 SER B O 1
ATOM 4024 N N . THR B 1 264 ? -11.078 42.469 38.625 1 37.47 264 THR B N 1
ATOM 4025 C CA . THR B 1 264 ? -11.375 43.906 38.812 1 37.47 264 THR B CA 1
ATOM 4026 C C . THR B 1 264 ? -11.75 44.188 40.25 1 37.47 264 THR B C 1
ATOM 4028 O O . THR B 1 264 ? -12.805 43.781 40.719 1 37.47 264 THR B O 1
ATOM 4031 N N . LYS B 1 265 ? -10.812 44.25 41.156 1 39.84 265 LYS B N 1
ATOM 4032 C CA . LYS B 1 265 ? -10.992 44.844 42.5 1 39.84 265 LYS B CA 1
ATOM 4033 C C . LYS B 1 265 ? -11.547 46.25 42.375 1 39.84 265 LYS B C 1
ATOM 4035 O O . LYS B 1 265 ? -10.906 47.125 41.812 1 39.84 265 LYS B O 1
ATOM 4040 N N . ALA B 1 266 ? -12.898 46.438 42.375 1 43.62 266 ALA B N 1
ATOM 4041 C CA . ALA B 1 266 ? -13.672 47.656 42.625 1 43.62 266 ALA B CA 1
ATOM 4042 C C . ALA B 1 266 ? -13.078 48.438 43.781 1 43.62 266 ALA B C 1
ATOM 4044 O O . ALA B 1 266 ? -12.93 47.906 44.875 1 43.62 266 ALA B O 1
ATOM 4045 N N . ALA B 1 267 ? -12.148 49.344 43.5 1 40.69 267 ALA B N 1
ATOM 4046 C CA . ALA B 1 267 ? -11.688 50.312 44.469 1 40.69 267 ALA B CA 1
ATOM 4047 C C . ALA B 1 267 ? -12.867 50.938 45.219 1 40.69 267 ALA B C 1
ATOM 4049 O O . ALA B 1 267 ? -13.898 51.219 44.625 1 40.69 267 ALA B O 1
ATOM 4050 N N . PRO B 1 268 ? -12.742 51.156 46.594 1 37.94 268 PRO B N 1
ATOM 4051 C CA . PRO B 1 268 ? -13.727 51.906 47.344 1 37.94 268 PRO B CA 1
ATOM 4052 C C . PRO B 1 268 ? -13.828 53.375 46.875 1 37.94 268 PRO B C 1
ATOM 4054 O O . PRO B 1 268 ? -12.875 53.906 46.312 1 37.94 268 PRO B O 1
#

Foldseek 3Di:
DPDCPDPPCPPCVVPPCVCVVVPPPPPPPPPPPCVVQPFDADPVPGTDRRDPVLLVPVPPDDDDDQQQQALDAQVSADWDQDPVGFTAGVLLVQLLVVLVVQVVLLAACALNDADDPVLLVVQSVCCRVPVDGDPPRDNNSSSVVNLRRQQSHPAFLCNQQDPVQVVPDDDPVSVVVSCVPGGDRNSSSVVVVVLVSLVSSQVNCVRHVQHPVNSCVSRVNSRHDPCNPSVVVNVSVVVVVVVVVVVVVVCVVDPDPPPPPPPPPPDD/DCVPVPPPPPVPPVPPCCCVVPPVVPPPDDPPPCVVQPFDADPVPGTDRRDPVLLVPVPPDPDDDQQQQALDAQVSADWDQDPVGFTAGVLLVQLLVVLVVQVVLLAACALNDADDPVLLVVQSVCCRVPVDGDPPRDNNSSSVVNLRRQQSHPAFLCNQQDPVQVVPDDDPVSVVVSCVPGGDRNSSSVVVVVLVSLVSSQVNCVRHVQHPVNSCVSRVNSRHDPCNPSVVVNVSVVVVVVVVVVVVVVCVVDPPPPPPPPPPPPDD

Solvent-accessible surface area (backbone atoms only — not comparable to full-atom values): 30397 Å² total; per-residue (Å²): 132,84,72,77,74,71,68,78,61,77,69,70,68,66,70,70,70,68,68,68,65,68,70,65,72,72,71,72,68,83,77,72,83,66,75,65,53,58,49,41,71,34,97,83,62,19,67,40,57,67,38,72,60,59,70,62,55,71,61,62,78,71,81,71,75,82,52,65,59,50,58,38,55,71,88,80,41,68,62,38,67,50,98,85,67,33,58,33,53,39,62,57,55,50,47,48,49,52,27,56,74,70,47,29,48,47,34,69,38,55,61,64,48,77,45,59,64,68,60,42,49,52,44,48,52,40,28,37,72,70,63,45,81,61,83,89,63,52,50,34,34,45,37,47,51,55,47,48,39,40,48,37,28,68,71,16,63,49,50,71,53,54,66,70,60,50,60,64,44,83,46,41,65,47,44,53,50,52,45,69,71,54,40,56,66,64,38,40,26,43,49,52,54,51,36,47,53,50,26,58,30,29,73,30,19,88,62,10,69,30,41,49,60,56,47,14,44,47,47,33,65,22,32,40,62,84,49,45,38,64,59,18,44,45,48,47,50,34,44,18,52,48,45,22,32,48,21,50,46,49,43,67,74,56,61,71,80,70,80,76,77,80,75,76,76,78,74,132,132,89,75,70,74,73,65,73,72,70,69,68,69,68,70,67,72,68,67,63,67,63,68,62,69,70,72,75,70,82,81,70,82,62,79,63,53,58,49,42,70,34,96,82,61,19,67,39,55,66,40,72,60,58,70,61,56,71,62,63,77,71,81,72,75,80,51,64,58,49,58,38,54,72,87,79,43,67,61,40,67,50,98,87,69,32,58,34,52,40,63,56,55,52,46,49,50,52,26,55,74,70,48,29,47,48,34,69,38,56,61,64,46,78,44,60,65,68,60,42,49,52,42,49,51,39,28,37,74,70,63,44,83,62,84,90,64,51,50,33,34,45,38,47,50,55,47,48,39,39,52,36,27,68,69,17,63,52,50,72,53,54,68,70,59,51,61,65,44,83,46,41,66,47,44,54,50,50,44,70,72,55,40,56,66,64,38,38,25,43,48,52,53,51,36,49,53,51,26,56,32,29,72,30,19,90,61,9,71,31,41,49,60,58,48,15,44,49,45,34,67,24,33,41,61,84,50,44,37,64,58,19,45,46,48,47,50,34,44,18,52,47,45,21,32,47,20,49,44,48,44,68,73,57,61,71,81,70,82,75,77,79,75,76,75,79,74,132